Protein AF-A0A1T4VFN6-F1 (afdb_monomer)

Structure (mmCIF, N/CA/C/O backbone):
data_AF-A0A1T4VFN6-F1
#
_entry.id   AF-A0A1T4VFN6-F1
#
loop_
_atom_site.group_PDB
_atom_site.id
_atom_site.type_symbol
_atom_site.label_atom_id
_atom_site.label_alt_id
_atom_site.label_comp_id
_atom_site.label_asym_id
_atom_site.label_entity_id
_atom_site.label_seq_id
_atom_site.pdbx_PDB_ins_code
_atom_site.Cartn_x
_atom_site.Cartn_y
_atom_site.Cartn_z
_atom_site.occupancy
_atom_site.B_iso_or_equiv
_atom_site.auth_seq_id
_atom_site.auth_comp_id
_atom_site.auth_asym_id
_atom_site.auth_atom_id
_atom_site.pdbx_PDB_model_num
ATOM 1 N N . MET A 1 1 ? 31.512 4.653 -37.239 1.00 78.12 1 MET A N 1
ATOM 2 C CA . MET A 1 1 ? 30.914 4.608 -38.591 1.00 78.12 1 MET A CA 1
ATOM 3 C C . MET A 1 1 ? 31.337 3.313 -39.258 1.00 78.12 1 MET A C 1
ATOM 5 O O . MET A 1 1 ? 32.475 2.881 -39.061 1.00 78.12 1 MET A O 1
ATOM 9 N N . CYS A 1 2 ? 30.447 2.708 -40.031 1.00 89.44 2 CYS A N 1
ATOM 10 C CA . CYS A 1 2 ? 30.723 1.508 -40.816 1.00 89.44 2 CYS A CA 1
ATOM 11 C C . CYS A 1 2 ? 30.447 1.775 -42.300 1.00 89.44 2 CYS A C 1
ATOM 13 O O . CYS A 1 2 ? 29.908 2.819 -42.660 1.00 89.44 2 CYS A O 1
ATOM 15 N N . CYS A 1 3 ? 30.839 0.846 -43.166 1.00 91.12 3 CYS A N 1
ATOM 16 C CA . CYS A 1 3 ? 30.388 0.840 -44.550 1.00 91.12 3 CYS A CA 1
ATOM 17 C C . CYS A 1 3 ? 29.143 -0.056 -44.667 1.00 91.12 3 CYS A C 1
ATOM 19 O O . CYS A 1 3 ? 29.287 -1.272 -44.522 1.00 91.12 3 CYS A O 1
ATOM 21 N N . PRO A 1 4 ? 27.950 0.482 -44.985 1.00 90.75 4 PRO A N 1
ATOM 22 C CA . PRO A 1 4 ? 26.723 -0.315 -45.032 1.00 90.75 4 PRO A CA 1
ATOM 23 C C . PRO A 1 4 ? 26.664 -1.261 -46.240 1.00 90.75 4 PRO A C 1
ATOM 25 O O . PRO A 1 4 ? 25.902 -2.224 -46.226 1.00 90.75 4 PRO A O 1
ATOM 28 N N . HIS A 1 5 ? 27.479 -1.011 -47.272 1.00 90.56 5 HIS A N 1
ATOM 29 C CA . HIS A 1 5 ? 27.623 -1.895 -48.431 1.00 90.56 5 HIS A CA 1
ATOM 30 C C . HIS A 1 5 ? 28.461 -3.142 -48.111 1.00 90.56 5 HIS A C 1
ATOM 32 O O . HIS A 1 5 ? 28.135 -4.240 -48.547 1.00 90.56 5 HIS A O 1
ATOM 38 N N . HIS A 1 6 ? 29.548 -2.976 -47.351 1.00 91.19 6 HIS A N 1
ATOM 39 C CA . HIS A 1 6 ? 30.492 -4.059 -47.056 1.00 91.19 6 HIS A CA 1
ATOM 40 C C . HIS A 1 6 ? 30.283 -4.696 -45.674 1.00 91.19 6 HIS A C 1
ATOM 42 O O . HIS A 1 6 ? 30.856 -5.748 -45.410 1.00 91.19 6 HIS A O 1
ATOM 48 N N . GLY A 1 7 ? 29.500 -4.073 -44.787 1.00 92.44 7 GLY A N 1
ATOM 49 C CA . GLY A 1 7 ? 29.239 -4.568 -43.433 1.00 92.44 7 GLY A CA 1
ATOM 50 C C . GLY A 1 7 ? 30.469 -4.563 -42.522 1.00 92.44 7 GLY A C 1
ATOM 51 O O . GLY A 1 7 ? 30.569 -5.387 -41.615 1.00 92.44 7 GLY A O 1
ATOM 52 N N . VAL A 1 8 ? 31.421 -3.656 -42.766 1.00 92.56 8 VAL A N 1
ATOM 53 C CA . VAL A 1 8 ? 32.695 -3.575 -42.032 1.00 92.56 8 VAL A CA 1
ATOM 54 C C . VAL A 1 8 ? 32.889 -2.210 -41.388 1.00 92.56 8 VAL A C 1
ATOM 56 O O . VAL A 1 8 ? 32.435 -1.184 -41.908 1.00 92.56 8 VAL A O 1
ATOM 59 N N . TRP A 1 9 ? 33.605 -2.183 -40.269 1.00 89.62 9 TRP A N 1
ATOM 60 C CA . TRP A 1 9 ? 34.022 -0.946 -39.624 1.00 89.62 9 TRP A CA 1
ATOM 61 C C . TRP A 1 9 ? 34.977 -0.149 -40.511 1.00 89.62 9 TRP A C 1
ATOM 63 O O . TRP A 1 9 ? 35.904 -0.697 -41.108 1.00 89.62 9 TRP A O 1
ATOM 73 N N . LEU A 1 10 ? 34.789 1.173 -40.554 1.00 86.31 10 LEU A N 1
ATOM 74 C CA . LEU A 1 10 ? 35.777 2.055 -41.168 1.00 86.31 10 LEU A CA 1
ATOM 75 C C . LEU A 1 10 ? 37.013 2.147 -40.263 1.00 86.31 10 LEU A C 1
ATOM 77 O O . LEU A 1 10 ? 36.902 2.180 -39.029 1.00 86.31 10 LEU A O 1
ATOM 81 N N . SER A 1 11 ? 38.192 2.181 -40.885 1.00 80.31 11 SER A N 1
ATOM 82 C CA . SER A 1 11 ? 39.447 2.403 -40.172 1.00 80.31 11 SER A CA 1
ATOM 83 C C . SER A 1 11 ? 39.852 3.869 -40.235 1.00 80.31 11 SER A C 1
ATOM 85 O O . SER A 1 11 ? 39.801 4.495 -41.291 1.00 80.31 11 SER A O 1
ATOM 87 N N . TYR A 1 12 ? 40.300 4.392 -39.098 1.00 78.38 12 TYR A N 1
ATOM 88 C CA . TYR A 1 12 ? 40.808 5.758 -38.951 1.00 78.38 12 TYR A CA 1
ATOM 89 C C . TYR A 1 12 ? 42.308 5.786 -38.654 1.00 78.38 12 TYR A C 1
ATOM 91 O O . TYR A 1 12 ? 42.899 6.852 -38.521 1.00 78.38 12 TYR A O 1
ATOM 99 N N . GLN A 1 13 ? 42.931 4.612 -38.554 1.00 82.25 13 GLN A N 1
ATOM 100 C CA . GLN A 1 13 ? 44.363 4.436 -38.352 1.00 82.25 13 GLN A CA 1
ATOM 101 C C . GLN A 1 13 ? 44.864 3.312 -39.257 1.00 82.25 13 GLN A C 1
ATOM 103 O O . GLN A 1 13 ? 44.150 2.356 -39.561 1.00 82.25 13 GLN A O 1
ATOM 108 N N . CYS A 1 14 ? 46.112 3.405 -39.691 1.00 84.12 14 CYS A N 1
ATOM 109 C CA . CYS A 1 14 ? 46.748 2.298 -40.388 1.00 84.12 14 CYS A CA 1
ATOM 110 C C . CYS A 1 14 ? 46.909 1.104 -39.435 1.00 84.12 14 CYS A C 1
ATOM 112 O O . CYS A 1 14 ? 47.501 1.249 -38.367 1.00 84.12 14 CYS A O 1
ATOM 114 N N . GLU A 1 15 ? 46.446 -0.088 -39.821 1.00 84.31 15 GLU A N 1
ATOM 115 C CA . GLU A 1 15 ? 46.557 -1.288 -38.976 1.00 84.31 15 GLU A CA 1
ATOM 116 C C . GLU A 1 15 ? 48.022 -1.626 -38.643 1.00 84.31 15 GLU A C 1
ATOM 118 O O . GLU A 1 15 ? 48.313 -2.094 -37.540 1.00 84.31 15 GLU A O 1
ATOM 123 N N . PHE A 1 16 ? 48.939 -1.307 -39.561 1.00 87.69 16 PHE A N 1
ATOM 124 C CA . PHE A 1 16 ? 50.356 -1.653 -39.481 1.00 87.69 16 PHE A CA 1
ATOM 125 C C . PHE A 1 16 ? 51.195 -0.653 -38.677 1.00 87.69 16 PHE A C 1
ATOM 127 O O . PHE A 1 16 ? 51.972 -1.063 -37.823 1.00 87.69 16 PHE A O 1
ATOM 134 N N . CYS A 1 17 ? 51.063 0.654 -38.938 1.00 86.50 17 CYS A N 1
ATOM 135 C CA . CYS A 1 17 ? 51.890 1.683 -38.285 1.00 86.50 17 CYS A CA 1
ATOM 136 C C . CYS A 1 17 ? 51.135 2.535 -37.256 1.00 86.50 17 CYS A C 1
ATOM 138 O O . CYS A 1 17 ? 51.735 3.417 -36.650 1.00 86.50 17 CYS A O 1
ATOM 140 N N . LYS A 1 18 ? 49.826 2.303 -37.085 1.00 85.06 18 LYS A N 1
ATOM 141 C CA . LYS A 1 18 ? 48.919 3.024 -36.171 1.00 85.06 18 LYS A CA 1
ATOM 142 C C . LYS A 1 18 ? 48.805 4.534 -36.409 1.00 85.06 18 LYS A C 1
ATOM 144 O O . LYS A 1 18 ? 48.133 5.227 -35.653 1.00 85.06 18 LYS A O 1
ATOM 149 N N . SER A 1 19 ? 49.407 5.053 -37.479 1.00 82.00 19 SER A N 1
ATOM 150 C CA . SER A 1 19 ? 49.279 6.461 -37.851 1.00 82.00 19 SER A CA 1
ATOM 151 C C . SER A 1 19 ? 47.834 6.781 -38.259 1.00 82.00 19 SER A C 1
ATOM 153 O O . SER A 1 19 ? 47.235 5.971 -38.978 1.00 82.00 19 SER A O 1
ATOM 155 N N . PRO A 1 20 ? 47.282 7.939 -37.848 1.00 79.81 20 PRO A N 1
ATOM 156 C CA . PRO A 1 20 ? 45.961 8.389 -38.274 1.00 79.81 20 PRO A CA 1
ATOM 157 C C . PRO A 1 20 ? 45.837 8.466 -39.798 1.00 79.81 20 PRO A C 1
ATOM 159 O O . PRO A 1 20 ? 46.772 8.863 -40.497 1.00 79.81 20 PRO A O 1
ATOM 162 N N . LEU A 1 21 ? 44.672 8.082 -40.312 1.00 78.31 21 LEU A N 1
ATOM 163 C CA . LEU A 1 21 ? 44.330 8.190 -41.724 1.00 78.31 21 LEU A CA 1
ATOM 164 C C . LEU A 1 21 ? 43.634 9.526 -41.965 1.00 78.31 21 LEU A C 1
ATOM 166 O O . LEU A 1 21 ? 42.479 9.721 -41.594 1.00 78.31 21 LEU A O 1
ATOM 170 N N . GLU A 1 22 ? 44.341 10.453 -42.604 1.00 69.88 22 GLU A N 1
ATOM 171 C CA . GLU A 1 22 ? 43.761 11.717 -43.046 1.00 69.88 22 GLU A CA 1
ATOM 172 C C . GLU A 1 22 ? 43.280 11.611 -44.493 1.00 69.88 22 GLU A C 1
ATOM 174 O O . GLU A 1 22 ? 44.060 11.333 -45.403 1.00 69.88 22 GLU A O 1
ATOM 179 N N . VAL A 1 23 ? 42.008 11.949 -44.723 1.00 62.00 23 VAL A N 1
ATOM 180 C CA . VAL A 1 23 ? 41.392 12.011 -46.065 1.00 62.00 23 VAL A CA 1
ATOM 181 C C . VAL A 1 23 ? 42.078 13.051 -46.974 1.00 62.00 23 VAL A C 1
ATOM 183 O O . VAL A 1 23 ? 41.892 13.052 -48.187 1.00 62.00 23 VAL A O 1
ATOM 186 N N . LYS A 1 24 ? 42.909 13.936 -46.409 1.00 62.03 24 LYS A N 1
ATOM 187 C CA . LYS A 1 24 ? 43.635 14.979 -47.146 1.00 62.03 24 LYS A CA 1
ATOM 188 C C . LYS A 1 24 ? 44.827 14.452 -47.957 1.00 62.03 24 LYS A C 1
ATOM 190 O O . LYS A 1 24 ? 45.267 15.146 -48.871 1.00 62.03 24 LYS A O 1
ATOM 195 N N . ASN A 1 25 ? 45.341 13.254 -47.666 1.00 55.25 25 ASN A N 1
ATOM 196 C CA . ASN A 1 25 ? 46.508 12.706 -48.361 1.00 55.25 25 ASN A CA 1
ATOM 197 C C . ASN A 1 25 ? 46.101 11.924 -49.624 1.00 55.25 25 ASN A C 1
ATOM 199 O O . ASN A 1 25 ? 45.292 11.008 -49.574 1.00 55.25 25 ASN A O 1
ATOM 203 N N . HIS A 1 26 ? 46.695 12.275 -50.769 1.00 55.25 26 HIS A N 1
ATOM 204 C CA . HIS A 1 26 ? 46.307 11.853 -52.128 1.00 55.25 26 HIS A CA 1
ATOM 205 C C . HIS A 1 26 ? 46.456 10.354 -52.485 1.00 55.25 26 HIS A C 1
ATOM 207 O O . HIS A 1 26 ? 46.308 10.006 -53.656 1.00 55.25 26 HIS A O 1
ATOM 213 N N . LYS A 1 27 ? 46.751 9.456 -51.536 1.00 70.50 27 LYS A N 1
ATOM 214 C CA . LYS A 1 27 ? 46.847 8.006 -51.791 1.00 70.50 27 LYS A CA 1
ATOM 215 C C . LYS A 1 27 ? 45.682 7.276 -51.128 1.00 70.50 27 LYS A C 1
ATOM 217 O O . LYS A 1 27 ? 45.583 7.248 -49.907 1.00 70.50 27 LYS A O 1
ATOM 222 N N . ILE A 1 28 ? 44.804 6.708 -51.954 1.00 76.75 28 ILE A N 1
ATOM 223 C CA . ILE A 1 28 ? 43.570 6.019 -51.531 1.00 76.75 28 ILE A CA 1
ATOM 224 C C . ILE A 1 28 ? 43.838 4.532 -51.230 1.00 76.75 28 ILE A C 1
ATOM 226 O O . ILE A 1 28 ? 43.060 3.882 -50.542 1.00 76.75 28 ILE A O 1
ATOM 230 N N . ASP A 1 29 ? 44.950 3.990 -51.723 1.00 85.19 29 ASP A N 1
ATOM 231 C CA . ASP A 1 29 ? 45.274 2.563 -51.734 1.00 85.19 29 ASP A CA 1
ATOM 232 C C . ASP A 1 29 ? 46.362 2.155 -50.729 1.00 85.19 29 ASP A C 1
ATOM 234 O O . ASP A 1 29 ? 46.470 0.973 -50.395 1.00 85.19 29 ASP A O 1
ATOM 238 N N . ALA A 1 30 ? 47.150 3.102 -50.212 1.00 85.56 30 ALA A N 1
ATOM 239 C CA . ALA A 1 30 ? 48.264 2.810 -49.315 1.00 85.56 30 ALA A CA 1
ATOM 240 C C . ALA A 1 30 ? 48.517 3.894 -48.260 1.00 85.56 30 ALA A C 1
ATOM 242 O O . ALA A 1 30 ? 48.323 5.090 -48.481 1.00 85.56 30 ALA A O 1
ATOM 243 N N . CYS A 1 31 ? 49.042 3.458 -47.117 1.00 85.81 31 CYS A N 1
ATOM 244 C CA . CYS A 1 31 ? 49.495 4.326 -46.039 1.00 85.81 31 CYS A CA 1
ATOM 245 C C . CYS A 1 31 ? 50.859 4.967 -46.355 1.00 85.81 31 CYS A C 1
ATOM 247 O O . CYS A 1 31 ? 51.654 4.446 -47.140 1.00 85.81 31 CYS A O 1
ATOM 249 N N . SER A 1 32 ? 51.188 6.060 -45.661 1.00 84.81 32 SER A N 1
ATOM 250 C CA . SER A 1 32 ? 52.522 6.676 -45.670 1.00 84.81 32 SER A CA 1
ATOM 251 C C . SER A 1 32 ? 53.640 5.726 -45.220 1.00 84.81 32 SER A C 1
ATOM 253 O O . SER A 1 32 ? 54.785 5.919 -45.619 1.00 84.81 32 SER A O 1
ATOM 255 N N . CYS A 1 33 ? 53.328 4.667 -44.462 1.00 87.19 33 CYS A N 1
ATOM 256 C CA . CYS A 1 33 ? 54.285 3.612 -44.110 1.00 87.19 33 CYS A CA 1
ATOM 257 C C . CYS A 1 33 ? 54.575 2.613 -45.249 1.00 87.19 33 CYS A C 1
ATOM 259 O O . CYS A 1 33 ? 55.354 1.683 -45.057 1.00 87.19 33 CYS A O 1
ATOM 261 N N . GLY A 1 34 ? 53.950 2.777 -46.423 1.00 86.69 34 GLY A N 1
ATOM 262 C CA . GLY A 1 34 ? 54.173 1.945 -47.610 1.00 86.69 34 GLY A CA 1
ATOM 263 C C . GLY A 1 34 ? 53.332 0.668 -47.677 1.00 86.69 34 GLY A C 1
ATOM 264 O O . GLY A 1 34 ? 53.435 -0.067 -48.654 1.00 86.69 34 GLY A O 1
ATOM 265 N N . LYS A 1 35 ? 52.490 0.400 -46.672 1.00 89.00 35 LYS A N 1
ATOM 266 C CA . LYS A 1 35 ? 51.555 -0.734 -46.670 1.00 89.00 35 LYS A CA 1
ATOM 267 C C . LYS A 1 35 ? 50.242 -0.405 -47.373 1.00 89.00 35 LYS A C 1
ATOM 269 O O . LYS A 1 35 ? 49.679 0.666 -47.141 1.00 89.00 35 LYS A O 1
ATOM 274 N N . ALA A 1 36 ? 49.756 -1.336 -48.194 1.00 88.62 36 ALA A N 1
ATOM 275 C CA . ALA A 1 36 ? 48.472 -1.217 -48.875 1.00 88.62 36 ALA A CA 1
ATOM 276 C C . ALA A 1 36 ? 47.306 -1.418 -47.895 1.00 88.62 36 ALA A C 1
ATOM 278 O O . ALA A 1 36 ? 47.354 -2.298 -47.035 1.00 88.62 36 ALA A O 1
ATOM 279 N N . PHE A 1 37 ? 46.233 -0.637 -48.035 1.00 85.75 37 PHE A N 1
ATOM 280 C CA . PHE A 1 37 ? 45.039 -0.797 -47.197 1.00 85.75 37 PHE A CA 1
ATOM 281 C C . PHE A 1 37 ? 44.274 -2.091 -47.495 1.00 85.75 37 PHE A C 1
ATOM 283 O O . PHE A 1 37 ? 43.594 -2.601 -46.612 1.00 85.75 37 PHE A O 1
ATOM 290 N N . SER A 1 38 ? 44.425 -2.666 -48.692 1.00 86.06 38 SER A N 1
ATOM 291 C CA . SER A 1 38 ? 43.861 -3.978 -49.040 1.00 86.06 38 SER A CA 1
ATOM 292 C C . SER A 1 38 ? 44.512 -5.152 -48.300 1.00 86.06 38 SER A C 1
ATOM 294 O O . SER A 1 38 ? 43.931 -6.232 -48.269 1.00 86.06 38 SER A O 1
ATOM 296 N N . GLU A 1 39 ? 45.698 -4.963 -47.706 1.00 87.38 39 GLU A N 1
ATOM 297 C CA . GLU A 1 39 ? 46.342 -5.977 -46.859 1.00 87.38 39 GLU A CA 1
ATOM 298 C C . GLU A 1 39 ? 45.771 -5.993 -45.430 1.00 87.38 39 GLU A C 1
ATOM 300 O O . GLU A 1 39 ? 46.028 -6.942 -44.688 1.00 87.38 39 GLU A O 1
ATOM 305 N N . ALA A 1 40 ? 45.033 -4.952 -45.024 1.00 86.00 40 ALA A N 1
ATOM 306 C CA . ALA A 1 40 ? 44.434 -4.864 -43.696 1.00 86.00 40 ALA A CA 1
ATOM 307 C C . ALA A 1 40 ? 43.258 -5.842 -43.564 1.00 86.00 40 ALA A C 1
ATOM 309 O O . ALA A 1 40 ? 42.471 -6.019 -44.501 1.00 86.00 40 ALA A O 1
ATOM 310 N N . LYS A 1 41 ? 43.112 -6.476 -42.396 1.00 86.50 41 LYS A N 1
ATOM 311 C CA . LYS A 1 41 ? 42.019 -7.427 -42.177 1.00 86.50 41 LYS A CA 1
ATOM 312 C C . LYS A 1 41 ? 40.731 -6.649 -41.878 1.00 86.50 41 LYS A C 1
ATOM 314 O O . LYS A 1 41 ? 40.685 -5.934 -40.878 1.00 86.50 41 LYS A O 1
ATOM 319 N N . PRO A 1 42 ? 39.665 -6.796 -42.686 1.00 87.06 42 PRO A N 1
ATOM 320 C CA . PRO A 1 42 ? 38.404 -6.135 -42.392 1.00 87.06 42 PRO A CA 1
ATOM 321 C C . PRO A 1 42 ? 37.785 -6.698 -41.110 1.00 87.06 42 PRO A C 1
ATOM 323 O O . PRO A 1 42 ? 37.775 -7.910 -40.878 1.00 87.06 42 PRO A O 1
ATOM 326 N N . GLU A 1 43 ? 37.231 -5.803 -40.301 1.00 89.88 43 GLU A N 1
ATOM 327 C CA . GLU A 1 43 ? 36.486 -6.138 -39.094 1.00 89.88 43 GLU A CA 1
ATOM 328 C C . GLU A 1 43 ? 34.995 -5.954 -39.373 1.00 89.88 43 GLU A C 1
ATOM 330 O O . GLU A 1 43 ? 34.550 -4.847 -39.688 1.00 89.88 43 GLU A O 1
ATOM 335 N N . ALA A 1 44 ? 34.232 -7.045 -39.306 1.00 92.00 44 ALA A N 1
ATOM 336 C CA . ALA A 1 44 ? 32.789 -7.008 -39.507 1.00 92.00 44 ALA A CA 1
ATOM 337 C C . ALA A 1 44 ? 32.101 -6.217 -38.383 1.00 92.00 44 ALA A C 1
ATOM 339 O O . ALA A 1 44 ? 32.530 -6.262 -37.230 1.00 92.00 44 ALA A O 1
ATOM 340 N N . CYS A 1 45 ? 31.022 -5.519 -38.722 1.00 91.81 45 CYS A N 1
ATOM 341 C CA . CYS A 1 45 ? 30.134 -4.872 -37.756 1.00 91.81 45 CYS A CA 1
ATOM 342 C C . CYS A 1 45 ? 28.792 -5.610 -37.675 1.00 91.81 45 CYS A C 1
ATOM 344 O O . CYS A 1 45 ? 28.442 -6.377 -38.575 1.00 91.81 45 CYS A O 1
ATOM 346 N N . SER A 1 46 ? 28.056 -5.404 -36.582 1.00 92.56 46 SER A N 1
ATOM 347 C CA . SER A 1 46 ? 26.731 -5.998 -36.402 1.00 92.56 46 SER A CA 1
ATOM 348 C C . SER A 1 46 ? 25.716 -5.421 -37.399 1.00 92.56 46 SER A C 1
ATOM 350 O O . SER A 1 46 ? 25.901 -4.333 -37.953 1.00 92.56 46 SER A O 1
ATOM 352 N N . GLN A 1 47 ? 24.608 -6.139 -37.607 1.00 92.88 47 GLN A N 1
ATOM 353 C CA . GLN A 1 47 ? 23.513 -5.647 -38.446 1.00 92.88 47 GLN A CA 1
ATOM 354 C C . GLN A 1 47 ? 22.903 -4.353 -37.881 1.00 92.88 47 GLN A C 1
ATOM 356 O O . GLN A 1 47 ? 22.552 -3.458 -38.648 1.00 92.88 47 GLN A O 1
ATOM 361 N N . ASP A 1 48 ? 22.861 -4.203 -36.557 1.00 93.00 48 ASP A N 1
ATOM 362 C CA . ASP A 1 48 ? 22.344 -3.005 -35.893 1.00 93.00 48 ASP A CA 1
ATOM 363 C C . ASP A 1 48 ? 23.201 -1.774 -36.200 1.00 93.00 48 ASP A C 1
ATOM 365 O O . ASP A 1 48 ? 22.672 -0.701 -36.495 1.00 93.00 48 ASP A O 1
ATOM 369 N N . VAL A 1 49 ? 24.529 -1.920 -36.231 1.00 93.81 49 VAL A N 1
ATOM 370 C CA . VAL A 1 49 ? 25.441 -0.834 -36.623 1.00 93.81 49 VAL A CA 1
ATOM 371 C C . VAL A 1 49 ? 25.244 -0.440 -38.083 1.00 93.81 49 VAL A C 1
ATOM 373 O O . VAL A 1 49 ? 25.263 0.750 -38.407 1.00 93.81 49 VAL A O 1
ATOM 376 N N . ILE A 1 50 ? 25.033 -1.417 -38.971 1.00 94.38 50 ILE A N 1
ATOM 377 C CA . ILE A 1 50 ? 24.699 -1.157 -40.379 1.00 94.38 50 ILE A CA 1
ATOM 378 C C . ILE A 1 50 ? 23.382 -0.375 -40.468 1.00 94.38 50 ILE A C 1
ATOM 380 O O . ILE A 1 50 ? 23.303 0.613 -41.198 1.00 94.38 50 ILE A O 1
ATOM 384 N N . ASN A 1 51 ? 22.375 -0.778 -39.694 1.00 94.75 51 ASN A N 1
ATOM 385 C CA . ASN A 1 51 ? 21.076 -0.114 -39.603 1.00 94.75 51 ASN A CA 1
ATOM 386 C C . ASN A 1 51 ? 21.201 1.321 -39.057 1.00 94.75 51 ASN A C 1
ATOM 388 O O . ASN A 1 51 ? 20.589 2.235 -39.606 1.00 94.75 51 ASN A O 1
ATOM 392 N N . LEU A 1 52 ? 22.057 1.563 -38.059 1.00 94.00 52 LEU A N 1
ATOM 393 C CA . LEU A 1 52 ? 22.353 2.908 -37.557 1.00 94.00 52 LEU A CA 1
ATOM 394 C C . LEU A 1 52 ? 23.001 3.786 -38.628 1.00 94.00 52 LEU A C 1
ATOM 396 O O . LEU A 1 52 ? 22.611 4.943 -38.793 1.00 94.00 52 LEU A O 1
ATOM 400 N N . GLN A 1 53 ? 23.978 3.255 -39.365 1.00 93.62 53 GLN A N 1
ATOM 401 C CA . GLN A 1 53 ? 24.647 3.989 -40.439 1.00 93.62 53 GLN A CA 1
ATOM 402 C C . GLN A 1 53 ? 23.659 4.365 -41.552 1.00 93.62 53 GLN A C 1
ATOM 404 O O . GLN A 1 53 ? 23.595 5.528 -41.949 1.00 93.62 53 GLN A O 1
ATOM 409 N N . ARG A 1 54 ? 22.832 3.407 -41.977 1.00 93.88 54 ARG A N 1
ATOM 410 C CA . ARG A 1 54 ? 21.737 3.603 -42.937 1.00 93.88 54 ARG A CA 1
ATOM 411 C C . ARG A 1 54 ? 20.727 4.645 -42.471 1.00 93.88 54 ARG A C 1
ATOM 413 O O . ARG A 1 54 ? 20.367 5.540 -43.232 1.00 93.88 54 ARG A O 1
ATOM 420 N N . PHE A 1 55 ? 20.346 4.603 -41.196 1.00 94.38 55 PHE A N 1
ATOM 421 C CA . PHE A 1 55 ? 19.486 5.614 -40.591 1.00 94.38 55 PHE A CA 1
ATOM 422 C C . PHE A 1 55 ? 20.120 7.009 -40.648 1.00 94.38 55 PHE A C 1
ATOM 424 O O . PHE A 1 55 ? 19.455 7.961 -41.037 1.00 94.38 55 PHE A O 1
ATOM 431 N N . VAL A 1 56 ? 21.406 7.167 -40.321 1.00 93.00 56 VAL A N 1
ATOM 432 C CA . VAL A 1 56 ? 22.086 8.473 -40.428 1.00 93.00 56 VAL A CA 1
ATOM 433 C C . VAL A 1 56 ? 22.090 8.974 -41.878 1.00 93.00 56 VAL A C 1
ATOM 435 O O . VAL A 1 56 ? 21.770 10.142 -42.124 1.00 93.00 56 VAL A O 1
ATOM 438 N N . GLU A 1 57 ? 22.374 8.090 -42.833 1.00 92.56 57 GLU A N 1
ATOM 439 C CA . GLU A 1 57 ? 22.380 8.382 -44.274 1.00 92.56 57 GLU A CA 1
ATOM 440 C C . GLU A 1 57 ? 20.980 8.678 -44.837 1.00 92.56 57 GLU A C 1
ATOM 442 O O . GLU A 1 57 ? 20.864 9.405 -45.821 1.00 92.56 57 GLU A O 1
ATOM 447 N N . GLY A 1 58 ? 19.918 8.217 -44.170 1.00 92.25 58 GLY A N 1
ATOM 448 C CA . GLY A 1 58 ? 18.542 8.315 -44.662 1.00 92.25 58 GLY A CA 1
ATOM 449 C C . GLY A 1 58 ? 18.223 7.280 -45.745 1.00 92.25 58 GLY A C 1
ATOM 450 O O . GLY A 1 58 ? 17.362 7.530 -46.581 1.00 92.25 58 GLY A O 1
ATOM 451 N N . ASP A 1 59 ? 18.936 6.148 -45.758 1.00 91.56 59 ASP A N 1
ATOM 452 C CA . ASP A 1 59 ? 18.693 5.028 -46.673 1.00 91.56 59 ASP A CA 1
ATOM 453 C C . ASP A 1 59 ? 18.029 3.860 -45.934 1.00 91.56 59 ASP A C 1
ATOM 455 O O . ASP A 1 59 ? 18.689 3.025 -45.316 1.00 91.56 59 ASP A O 1
ATOM 459 N N . TYR A 1 60 ? 16.705 3.782 -46.023 1.00 90.06 60 TYR A N 1
ATOM 460 C CA . TYR A 1 60 ? 15.911 2.750 -45.350 1.00 90.06 60 TYR A CA 1
ATOM 461 C C . TYR A 1 60 ? 15.692 1.490 -46.198 1.00 90.06 60 TYR A C 1
ATOM 463 O O . TYR A 1 60 ? 15.118 0.523 -45.707 1.00 90.06 60 TYR A O 1
ATOM 471 N N . SER A 1 61 ? 16.162 1.467 -47.452 1.00 84.44 61 SER A N 1
ATOM 472 C CA . SER A 1 61 ? 15.799 0.452 -48.457 1.00 84.44 61 SER A CA 1
ATOM 473 C C . SER A 1 61 ? 16.127 -0.992 -48.064 1.00 84.44 61 SER A C 1
ATOM 475 O O . SER A 1 61 ? 15.470 -1.924 -48.522 1.00 84.44 61 SER A O 1
ATOM 477 N N . ASN A 1 62 ? 17.141 -1.176 -47.219 1.00 85.62 62 ASN A N 1
ATOM 478 C CA . ASN A 1 62 ? 17.649 -2.482 -46.800 1.00 85.62 62 ASN A CA 1
ATOM 479 C C . ASN A 1 62 ? 17.628 -2.673 -45.277 1.00 85.62 62 ASN A C 1
ATOM 481 O O . ASN A 1 62 ? 18.266 -3.600 -44.772 1.00 85.62 62 ASN A O 1
ATOM 485 N N . MET A 1 63 ? 16.978 -1.776 -44.534 1.00 89.75 63 MET A N 1
ATOM 486 C CA . MET A 1 63 ? 16.780 -1.963 -43.098 1.00 89.75 63 MET A CA 1
ATOM 487 C C . MET A 1 63 ? 15.672 -2.990 -42.872 1.00 89.75 63 MET A C 1
ATOM 489 O O . MET A 1 63 ? 14.677 -3.004 -43.591 1.00 89.75 63 MET A O 1
ATOM 493 N N . ASP A 1 64 ? 15.856 -3.867 -41.889 1.00 84.75 64 ASP A N 1
ATOM 494 C CA . ASP A 1 64 ? 14.817 -4.820 -41.516 1.00 84.75 64 ASP A CA 1
ATOM 495 C C . ASP A 1 64 ? 13.631 -4.128 -40.814 1.00 84.75 64 ASP A C 1
ATOM 497 O O . ASP A 1 64 ? 13.755 -3.046 -40.229 1.00 84.75 64 ASP A O 1
ATOM 501 N N . ASP A 1 65 ? 12.461 -4.773 -40.873 1.00 85.69 65 ASP A N 1
ATOM 502 C CA . ASP A 1 65 ? 11.219 -4.247 -40.294 1.00 85.69 65 ASP A CA 1
ATOM 503 C C . ASP A 1 65 ? 11.329 -4.001 -38.780 1.00 85.69 65 ASP A C 1
ATOM 505 O O . ASP A 1 65 ? 10.654 -3.116 -38.250 1.00 85.69 65 ASP A O 1
ATOM 509 N N . GLU A 1 66 ? 12.158 -4.773 -38.067 1.00 85.62 66 GLU A N 1
ATOM 510 C CA . GLU A 1 66 ? 12.325 -4.630 -36.619 1.00 85.62 66 GLU A CA 1
ATOM 511 C C . GLU A 1 66 ? 13.125 -3.362 -36.277 1.00 85.62 66 GLU A C 1
ATOM 513 O O . GLU A 1 66 ? 12.747 -2.633 -35.355 1.00 85.62 66 GLU A O 1
ATOM 518 N N . ALA A 1 67 ? 14.144 -3.030 -37.071 1.00 85.75 67 ALA A N 1
ATOM 519 C CA . ALA A 1 67 ? 14.934 -1.808 -36.952 1.00 85.75 67 ALA A CA 1
ATOM 520 C C . ALA A 1 67 ? 14.116 -0.539 -37.211 1.00 85.75 67 ALA A C 1
ATOM 522 O O . ALA A 1 67 ? 14.307 0.481 -36.546 1.00 85.75 67 ALA A O 1
ATOM 523 N N . LEU A 1 68 ? 13.161 -0.595 -38.138 1.00 88.88 68 LEU A N 1
ATOM 524 C CA . LEU A 1 68 ? 12.256 0.525 -38.417 1.00 88.88 68 LEU A CA 1
ATOM 525 C C . LEU A 1 68 ? 11.034 0.551 -37.493 1.00 88.88 68 LEU A C 1
ATOM 527 O O . LEU A 1 68 ? 10.303 1.543 -37.449 1.00 88.88 68 LEU A O 1
ATOM 531 N N . ARG A 1 69 ? 10.806 -0.510 -36.712 1.00 90.38 69 ARG A N 1
ATOM 532 C CA . ARG A 1 69 ? 9.560 -0.728 -35.969 1.00 90.38 69 ARG A CA 1
ATOM 533 C C . ARG A 1 69 ? 9.194 0.409 -35.030 1.00 90.38 69 ARG A C 1
ATOM 535 O O . ARG A 1 69 ? 8.001 0.660 -34.853 1.00 90.38 69 ARG A O 1
ATOM 542 N N . LEU A 1 70 ? 10.183 1.064 -34.421 1.00 91.31 70 LEU A N 1
ATOM 543 C CA . LEU A 1 70 ? 9.992 2.137 -33.436 1.00 91.31 70 LEU A CA 1
ATOM 544 C C . LEU A 1 70 ? 9.929 3.543 -34.039 1.00 91.31 70 LEU A C 1
ATOM 546 O O . LEU A 1 70 ? 9.645 4.493 -33.313 1.00 91.31 70 LEU A O 1
ATOM 550 N N . LEU A 1 71 ? 10.145 3.680 -35.343 1.00 91.25 71 LEU A N 1
ATOM 551 C CA . LEU A 1 71 ? 10.013 4.948 -36.048 1.00 91.25 71 LE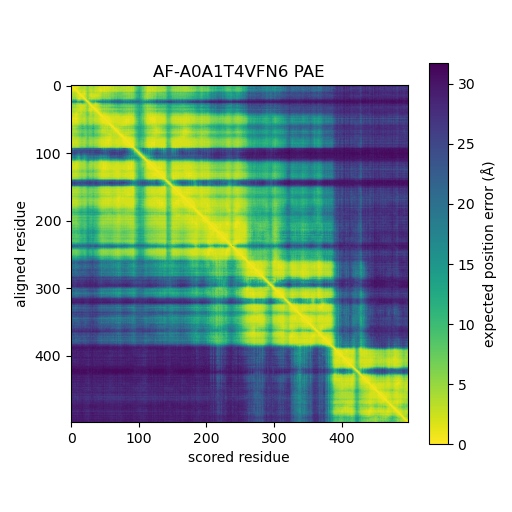U A CA 1
ATOM 552 C C . LEU A 1 71 ? 8.640 5.009 -36.736 1.00 91.25 71 LEU A C 1
ATOM 554 O O . LEU A 1 71 ? 8.091 3.998 -37.191 1.00 91.25 71 LEU A O 1
ATOM 558 N N . GLU A 1 72 ? 8.040 6.194 -36.751 1.00 89.62 72 GLU A N 1
ATOM 559 C CA . GLU A 1 72 ? 6.893 6.517 -37.604 1.00 89.62 72 GLU A CA 1
ATOM 560 C C . GLU A 1 72 ? 7.389 7.451 -38.714 1.00 89.62 72 GLU A C 1
ATOM 562 O O . GLU A 1 72 ? 8.092 8.411 -38.424 1.00 89.62 72 GLU A O 1
ATOM 567 N N . ASN A 1 73 ? 7.077 7.140 -39.975 1.00 88.00 73 ASN A N 1
ATOM 568 C CA . ASN A 1 73 ? 7.490 7.916 -41.154 1.00 88.00 73 ASN A CA 1
ATOM 569 C C . ASN A 1 73 ? 8.980 8.338 -41.151 1.00 88.00 73 ASN A C 1
ATOM 571 O O . ASN A 1 73 ? 9.282 9.531 -41.199 1.00 88.00 73 ASN A O 1
ATOM 575 N N . PRO A 1 74 ? 9.936 7.390 -41.093 1.00 87.38 74 PRO A N 1
ATOM 576 C CA . PRO A 1 74 ? 11.358 7.723 -40.990 1.00 87.38 74 PRO A CA 1
ATOM 577 C C . PRO A 1 74 ? 11.874 8.579 -42.160 1.00 87.38 74 PRO A C 1
ATOM 579 O O . PRO A 1 74 ? 12.798 9.360 -41.958 1.00 87.38 74 PRO A O 1
ATOM 582 N N . ASP A 1 75 ? 11.247 8.504 -43.339 1.00 86.56 75 ASP A N 1
ATOM 583 C CA . ASP A 1 75 ? 11.573 9.326 -44.514 1.00 86.56 75 ASP A CA 1
ATOM 584 C C . ASP A 1 75 ? 11.375 10.839 -44.301 1.00 86.56 75 ASP A C 1
ATOM 586 O O . ASP A 1 75 ? 11.971 11.646 -45.013 1.00 86.56 75 ASP A O 1
ATOM 590 N N . GLU A 1 76 ? 10.556 11.242 -43.323 1.00 88.44 76 GLU A N 1
ATOM 591 C CA . GLU A 1 76 ? 10.289 12.653 -43.005 1.00 88.44 76 GLU A CA 1
ATOM 592 C C . GLU A 1 76 ? 11.370 13.273 -42.102 1.00 88.44 76 GLU A C 1
ATOM 594 O O . GLU A 1 76 ? 11.426 14.493 -41.939 1.00 88.44 76 GLU A O 1
ATOM 599 N N . LEU A 1 77 ? 12.251 12.451 -41.522 1.00 91.38 77 LEU A N 1
ATOM 600 C CA . LEU A 1 77 ? 13.325 12.913 -40.652 1.00 91.38 77 LEU A CA 1
ATOM 601 C C . LEU A 1 77 ? 14.453 13.546 -41.459 1.00 91.38 77 LEU A C 1
ATOM 603 O O . LEU A 1 77 ? 15.028 12.900 -42.332 1.00 91.38 77 LEU A O 1
ATOM 607 N N . ASP A 1 78 ? 14.872 14.758 -41.099 1.00 92.25 78 ASP A N 1
ATOM 608 C CA . ASP A 1 78 ? 16.089 15.344 -41.654 1.00 92.25 78 ASP A CA 1
ATOM 609 C C . ASP A 1 78 ? 17.366 14.736 -41.033 1.00 92.25 78 ASP A C 1
ATOM 611 O O . ASP A 1 78 ? 17.350 14.050 -40.005 1.00 92.25 78 ASP A O 1
ATOM 615 N N . MET A 1 79 ? 18.517 14.986 -41.660 1.00 90.81 79 MET A N 1
ATOM 616 C CA . MET A 1 79 ? 19.804 14.474 -41.176 1.00 90.81 79 MET A CA 1
ATOM 617 C C . MET A 1 79 ? 20.138 14.959 -39.756 1.00 90.81 79 MET A C 1
ATOM 619 O O . MET A 1 79 ? 20.759 14.223 -38.985 1.00 90.81 79 MET A O 1
ATOM 623 N N . ALA A 1 80 ? 19.737 16.180 -39.393 1.00 89.75 80 ALA A N 1
ATOM 624 C CA . ALA A 1 80 ? 20.028 16.749 -38.084 1.00 89.75 80 ALA A CA 1
ATOM 625 C C . ALA A 1 80 ? 19.248 16.019 -36.981 1.00 89.75 80 ALA A C 1
ATOM 627 O O . ALA A 1 80 ? 19.853 15.638 -35.977 1.00 89.75 80 ALA A O 1
ATOM 628 N N . SER A 1 81 ? 17.962 15.734 -37.190 1.00 91.12 81 SER A N 1
ATOM 629 C CA . SER A 1 81 ? 17.109 14.958 -36.288 1.00 91.12 81 SER A CA 1
ATOM 630 C C . SER A 1 81 ? 17.623 13.531 -36.108 1.00 91.12 81 SER A C 1
ATOM 632 O O . SER A 1 81 ? 17.696 13.039 -34.978 1.00 91.12 81 SER A O 1
ATOM 634 N N . ARG A 1 82 ? 18.066 12.880 -37.193 1.00 93.19 82 ARG A N 1
ATOM 635 C CA . ARG A 1 82 ? 18.639 11.522 -37.136 1.00 93.19 82 ARG A CA 1
ATOM 636 C C . ARG A 1 82 ? 19.927 11.492 -36.317 1.00 93.19 82 ARG A C 1
ATOM 638 O O . ARG A 1 82 ? 20.069 10.689 -35.394 1.00 93.19 82 ARG A O 1
ATOM 645 N N . ILE A 1 83 ? 20.840 12.430 -36.569 1.00 90.25 83 ILE A N 1
ATOM 646 C CA . ILE A 1 83 ? 22.071 12.572 -35.779 1.00 90.25 83 ILE A CA 1
ATOM 647 C C . ILE A 1 83 ? 21.753 12.926 -34.322 1.00 90.25 83 ILE A C 1
ATOM 649 O O . ILE A 1 83 ? 22.405 12.423 -33.406 1.00 90.25 83 ILE A O 1
ATOM 653 N N . GLN A 1 84 ? 20.761 13.782 -34.080 1.00 90.25 84 GLN A N 1
ATOM 654 C CA . GLN A 1 84 ? 20.367 14.191 -32.737 1.00 90.25 84 GLN A CA 1
ATOM 655 C C . GLN A 1 84 ? 19.825 13.021 -31.914 1.00 90.25 84 GLN A C 1
ATOM 657 O O . GLN A 1 84 ? 20.158 12.941 -30.728 1.00 90.25 84 GLN A O 1
ATOM 662 N N . LEU A 1 85 ? 19.047 12.111 -32.513 1.00 92.50 85 LEU A N 1
ATOM 663 C CA . LEU A 1 85 ? 18.593 10.888 -31.848 1.00 92.50 85 LEU A CA 1
ATOM 664 C C . LEU A 1 85 ? 19.790 10.043 -31.405 1.00 92.50 85 LEU A C 1
ATOM 666 O O . LEU A 1 85 ? 19.941 9.781 -30.215 1.00 92.50 85 LEU A O 1
ATOM 670 N N . VAL A 1 86 ? 20.692 9.716 -32.337 1.00 91.62 86 VAL A N 1
ATOM 671 C CA . VAL A 1 86 ? 21.885 8.898 -32.056 1.00 91.62 86 VAL A CA 1
ATOM 672 C C . VAL A 1 86 ? 22.749 9.536 -30.967 1.00 91.62 86 VAL A C 1
ATOM 674 O O . VAL A 1 86 ? 23.097 8.886 -29.981 1.00 91.62 86 VAL A O 1
ATOM 677 N N . ARG A 1 87 ? 23.053 10.835 -31.089 1.00 87.62 87 ARG A N 1
ATOM 678 C CA . ARG A 1 87 ? 23.851 11.567 -30.092 1.00 87.62 87 ARG A CA 1
ATOM 679 C C . ARG A 1 87 ? 23.177 11.601 -28.726 1.00 87.62 87 ARG A C 1
ATOM 681 O O . ARG A 1 87 ? 23.865 11.513 -27.711 1.00 87.62 87 ARG A O 1
ATOM 688 N N . SER A 1 88 ? 21.854 11.757 -28.693 1.00 87.94 88 SER A N 1
ATOM 689 C CA . SER A 1 88 ? 21.103 11.767 -27.439 1.00 87.94 88 SER A CA 1
ATOM 690 C C . SER A 1 88 ? 21.153 10.399 -26.775 1.00 87.94 88 SER A C 1
ATOM 692 O O . SER A 1 88 ? 21.430 10.356 -25.583 1.00 87.94 88 SER A O 1
ATOM 694 N N . THR A 1 89 ? 20.977 9.307 -27.525 1.00 90.06 89 THR A N 1
ATOM 695 C CA . THR A 1 89 ? 21.092 7.935 -27.009 1.00 90.06 89 THR A CA 1
ATOM 696 C C . THR A 1 89 ? 22.484 7.670 -26.446 1.00 90.06 89 THR A C 1
ATOM 698 O O . THR A 1 89 ? 22.585 7.323 -25.275 1.00 90.06 89 THR A O 1
ATOM 701 N N . ILE A 1 90 ? 23.551 7.934 -27.215 1.00 86.81 90 ILE A N 1
ATOM 702 C CA . ILE A 1 90 ? 24.950 7.728 -26.786 1.00 86.81 90 ILE A CA 1
ATOM 703 C C . ILE A 1 90 ? 25.249 8.436 -25.466 1.00 86.81 90 ILE A C 1
ATOM 705 O O . ILE A 1 90 ? 25.866 7.862 -24.575 1.00 86.81 90 ILE A O 1
ATOM 709 N N . ARG A 1 91 ? 24.777 9.676 -25.303 1.00 83.75 91 ARG A N 1
ATOM 710 C CA . ARG A 1 91 ? 25.004 10.456 -24.078 1.00 83.75 91 ARG A CA 1
ATOM 711 C C . ARG A 1 91 ? 24.453 9.774 -22.814 1.00 83.75 91 ARG A C 1
ATOM 713 O O . ARG A 1 91 ? 24.894 10.108 -21.717 1.00 83.75 91 ARG A O 1
ATOM 720 N N . TRP A 1 92 ? 23.485 8.872 -22.957 1.00 83.69 92 TRP A N 1
ATOM 721 C CA . TRP A 1 92 ? 22.862 8.140 -21.856 1.00 83.69 92 TRP A CA 1
ATOM 722 C C . TRP A 1 92 ? 23.402 6.709 -21.673 1.00 83.69 92 TRP A C 1
ATOM 724 O O . TRP A 1 92 ? 22.964 6.020 -20.755 1.00 83.69 92 TRP A O 1
ATOM 734 N N . ILE A 1 93 ? 24.364 6.261 -22.491 1.00 81.62 93 ILE A N 1
ATOM 735 C CA . ILE A 1 93 ? 25.009 4.935 -22.399 1.00 81.62 93 ILE A CA 1
ATOM 736 C C . ILE A 1 93 ? 26.137 4.973 -21.351 1.00 81.62 93 ILE A C 1
ATOM 738 O O . ILE A 1 93 ? 27.299 4.734 -21.628 1.00 81.62 93 ILE A O 1
ATOM 742 N N . ASP A 1 94 ? 25.755 5.253 -20.108 1.00 67.88 94 ASP A N 1
ATOM 743 C CA . ASP A 1 94 ? 26.587 5.147 -18.904 1.00 67.88 94 ASP A CA 1
ATOM 744 C C . ASP A 1 94 ? 27.635 6.264 -18.661 1.00 67.88 94 ASP A C 1
ATOM 746 O O . ASP A 1 94 ? 28.594 6.479 -19.401 1.00 67.88 94 ASP A O 1
ATOM 750 N N . LYS A 1 95 ? 27.433 6.979 -17.545 1.00 52.97 95 LYS A N 1
ATOM 751 C CA . LYS A 1 95 ? 28.324 8.000 -16.965 1.00 52.97 95 LYS A CA 1
ATOM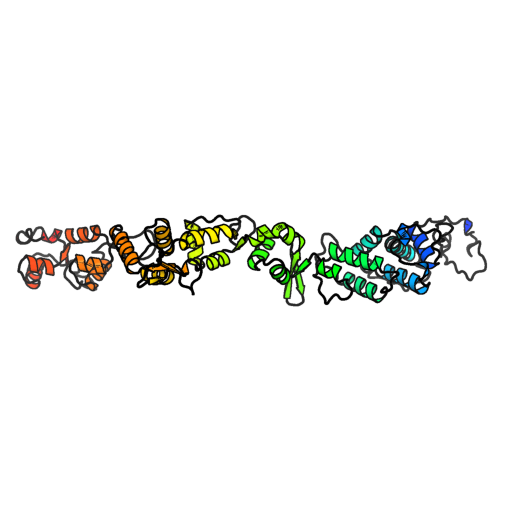 752 C C . LYS A 1 95 ? 29.167 7.442 -15.806 1.00 52.97 95 LYS A C 1
ATOM 754 O O . LYS A 1 95 ? 30.087 8.131 -15.375 1.00 52.97 95 LYS A O 1
ATOM 759 N N . GLU A 1 96 ? 28.865 6.250 -15.279 1.00 45.16 96 GLU A N 1
ATOM 760 C CA . GLU A 1 96 ? 29.433 5.772 -14.007 1.00 45.16 96 GLU A CA 1
ATOM 761 C C . GLU A 1 96 ? 30.670 4.880 -14.168 1.00 45.16 96 GLU A C 1
ATOM 763 O O . GLU A 1 96 ? 31.527 4.881 -13.287 1.00 45.16 96 GLU A O 1
ATOM 768 N N . GLN A 1 97 ? 30.867 4.191 -15.298 1.00 45.69 97 GLN A N 1
ATOM 769 C CA . GLN A 1 97 ? 32.121 3.443 -15.502 1.00 45.69 97 GLN A CA 1
ATOM 770 C C . GLN A 1 97 ? 33.342 4.326 -15.804 1.00 45.69 97 GLN A C 1
ATOM 772 O O . GLN A 1 97 ? 34.470 3.832 -15.796 1.00 45.69 97 GLN A O 1
ATOM 777 N N . ARG A 1 98 ? 33.155 5.621 -16.088 1.00 48.06 98 ARG A N 1
ATOM 778 C CA . ARG A 1 98 ? 34.234 6.504 -16.551 1.00 48.06 98 ARG A CA 1
ATOM 779 C C . ARG A 1 98 ? 34.045 7.935 -16.042 1.00 48.06 98 ARG A C 1
ATOM 781 O O . ARG A 1 98 ? 33.880 8.867 -16.821 1.00 48.06 98 ARG A O 1
ATOM 788 N N . GLU A 1 99 ? 34.181 8.142 -14.729 1.00 37.81 99 GLU A N 1
ATOM 789 C CA . GLU A 1 99 ? 34.439 9.481 -14.149 1.00 37.81 99 GLU A CA 1
ATOM 790 C C . GLU A 1 99 ? 35.681 10.173 -14.763 1.00 37.81 99 GLU A C 1
ATOM 792 O O . GLU A 1 99 ? 35.939 11.353 -14.527 1.00 37.81 99 GLU A O 1
ATOM 797 N N . GLN A 1 100 ? 36.439 9.469 -15.604 1.00 40.59 100 GLN A N 1
ATOM 798 C CA . GLN A 1 100 ? 37.478 10.015 -16.456 1.00 40.59 100 GLN A CA 1
ATOM 799 C C . GLN A 1 100 ? 37.019 9.946 -17.915 1.00 40.59 100 GLN A C 1
ATOM 801 O O . GLN A 1 100 ? 36.907 8.865 -18.479 1.00 40.59 100 GLN A O 1
ATOM 806 N N . MET A 1 101 ? 36.842 11.118 -18.529 1.00 38.75 101 MET A N 1
ATOM 807 C CA . MET A 1 101 ? 36.615 11.326 -19.964 1.00 38.75 101 MET A CA 1
ATOM 808 C C . MET A 1 101 ? 35.158 11.131 -20.432 1.00 38.75 101 MET A C 1
ATOM 810 O O . MET A 1 101 ? 34.768 10.084 -20.929 1.00 38.75 101 MET A O 1
ATOM 814 N N . VAL A 1 102 ? 34.399 12.232 -20.489 1.00 42.81 102 VAL A N 1
ATOM 815 C CA . VAL A 1 102 ? 33.907 12.613 -21.822 1.00 42.81 102 VAL A CA 1
ATOM 816 C C . VAL A 1 102 ? 35.142 13.212 -22.478 1.00 42.81 102 VAL A C 1
ATOM 818 O O . VAL A 1 102 ? 35.474 14.358 -22.156 1.00 42.81 102 VAL A O 1
ATOM 821 N N . PRO A 1 103 ? 35.917 12.461 -23.280 1.00 38.72 103 PRO A N 1
ATOM 822 C CA . PRO A 1 103 ? 37.005 13.103 -23.977 1.00 38.72 103 PRO A CA 1
ATOM 823 C C . PRO A 1 103 ? 36.333 14.152 -24.865 1.00 38.72 103 PRO A C 1
ATOM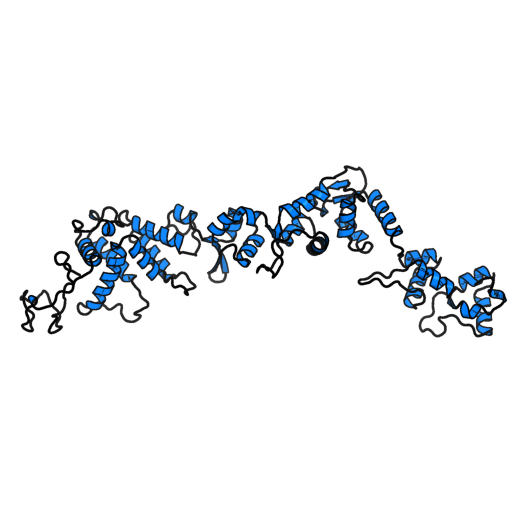 825 O O . PRO A 1 103 ? 35.245 13.927 -25.407 1.00 38.72 103 PRO A O 1
ATOM 828 N N . GLN A 1 104 ? 36.970 15.298 -25.071 1.00 43.38 104 GLN A N 1
ATOM 829 C CA . GLN A 1 104 ? 36.909 15.829 -26.424 1.00 43.38 104 GLN A CA 1
ATOM 830 C C . GLN A 1 104 ? 37.376 14.661 -27.297 1.00 43.38 104 GLN A C 1
ATOM 832 O O . GLN A 1 104 ? 38.564 14.363 -27.276 1.00 43.38 104 GLN A O 1
ATOM 837 N N . ILE A 1 105 ? 36.442 13.891 -27.875 1.00 45.78 105 ILE A N 1
ATOM 838 C CA . ILE A 1 105 ? 36.768 12.712 -28.677 1.00 45.78 105 ILE A CA 1
ATOM 839 C C . ILE A 1 105 ? 37.528 13.272 -29.866 1.00 45.78 105 ILE A C 1
ATOM 841 O O . ILE A 1 105 ? 36.933 13.792 -30.810 1.00 45.78 105 ILE A O 1
ATOM 845 N N . ASP A 1 106 ? 38.848 13.257 -29.754 1.00 45.44 106 ASP A N 1
ATOM 846 C CA . ASP A 1 106 ? 39.725 13.514 -30.867 1.00 45.44 106 ASP A CA 1
ATOM 847 C C . ASP A 1 106 ? 39.577 12.331 -31.831 1.00 45.44 106 ASP A C 1
ATOM 849 O O . ASP A 1 106 ? 39.214 11.215 -31.440 1.00 45.44 106 ASP A O 1
ATOM 853 N N . LEU A 1 107 ? 39.860 12.556 -33.110 1.00 45.47 107 LEU A N 1
ATOM 854 C CA . LEU A 1 107 ? 39.778 11.545 -34.172 1.00 45.47 107 LEU A CA 1
ATOM 855 C C . LEU A 1 107 ? 40.723 10.342 -33.935 1.00 45.47 107 LEU A C 1
ATOM 857 O O . LEU A 1 107 ? 40.847 9.469 -34.786 1.00 45.47 107 LEU A O 1
ATOM 861 N N . SER A 1 108 ? 41.435 10.287 -32.815 1.00 42.34 108 SER A N 1
ATOM 862 C CA . SER A 1 108 ? 42.378 9.244 -32.428 1.00 42.34 108 SER A CA 1
ATOM 863 C C . SER A 1 108 ? 41.791 8.192 -31.465 1.00 42.34 108 SER A C 1
ATOM 865 O O . SER A 1 108 ? 42.331 7.088 -31.424 1.00 42.34 108 SER A O 1
ATOM 867 N N . ASP A 1 109 ? 40.654 8.450 -30.799 1.00 56.56 109 ASP A N 1
ATOM 868 C CA . ASP A 1 109 ? 40.031 7.561 -29.786 1.00 56.56 109 ASP A CA 1
ATOM 869 C C . ASP A 1 109 ? 38.868 6.686 -30.329 1.00 56.56 109 ASP A C 1
ATOM 871 O O . ASP A 1 109 ? 37.956 6.271 -29.608 1.00 56.56 109 ASP A O 1
ATOM 875 N N . PHE A 1 110 ? 38.880 6.362 -31.629 1.00 61.16 110 PHE A N 1
ATOM 876 C CA . PHE A 1 110 ? 37.760 5.695 -32.319 1.00 61.16 110 PHE A CA 1
ATOM 877 C C . PHE A 1 110 ? 37.406 4.282 -31.841 1.00 61.16 110 PHE A C 1
ATOM 879 O O . PHE A 1 110 ? 36.284 3.846 -32.093 1.00 61.16 110 PHE A O 1
ATOM 886 N N . VAL A 1 111 ? 38.309 3.562 -31.168 1.00 60.00 111 VAL A N 1
ATOM 887 C CA . VAL A 1 111 ? 37.985 2.235 -30.608 1.00 60.00 111 VAL A CA 1
ATOM 888 C C . VAL A 1 111 ? 36.871 2.366 -29.569 1.00 60.00 111 VAL A C 1
ATOM 890 O O . VAL A 1 111 ? 35.891 1.633 -29.631 1.00 60.00 111 VAL A O 1
ATOM 893 N N . TYR A 1 112 ? 36.943 3.385 -28.710 1.00 64.12 112 TYR A N 1
ATOM 894 C CA . TYR A 1 112 ? 35.886 3.677 -27.744 1.00 64.12 112 TYR A CA 1
ATOM 895 C C . TYR A 1 112 ? 34.606 4.168 -28.420 1.00 64.12 112 TYR A C 1
ATOM 897 O O . TYR A 1 112 ? 33.510 3.848 -27.975 1.00 64.12 112 TYR A O 1
ATOM 905 N N . ALA A 1 113 ? 34.720 4.898 -29.534 1.00 74.12 113 ALA A N 1
ATOM 906 C CA . ALA A 1 113 ? 33.554 5.326 -30.301 1.00 74.12 113 ALA A CA 1
ATOM 907 C C . ALA A 1 113 ? 32.775 4.148 -30.915 1.00 74.12 113 ALA A C 1
ATOM 909 O O . ALA A 1 113 ? 31.571 4.282 -31.117 1.00 74.12 113 ALA A O 1
ATOM 910 N N . ARG A 1 114 ? 33.421 3.007 -31.209 1.00 83.69 114 ARG A N 1
ATOM 911 C CA . ARG A 1 114 ? 32.722 1.809 -31.707 1.00 83.69 114 ARG A CA 1
ATOM 912 C C . ARG A 1 114 ? 31.805 1.213 -30.647 1.00 83.69 114 ARG A C 1
ATOM 914 O O . ARG A 1 114 ? 30.651 0.982 -30.970 1.00 83.69 114 ARG A O 1
ATOM 921 N N . GLU A 1 115 ? 32.267 1.091 -29.401 1.00 83.19 115 GLU A N 1
ATOM 922 C CA . GLU A 1 115 ? 31.455 0.576 -28.282 1.00 83.19 115 GLU A CA 1
ATOM 923 C C . GLU A 1 115 ? 30.169 1.398 -28.094 1.00 83.19 115 GLU A C 1
ATOM 925 O O . GLU A 1 115 ? 29.074 0.845 -28.056 1.00 83.19 115 GLU A O 1
ATOM 930 N N . TYR A 1 116 ? 30.273 2.734 -28.088 1.00 83.31 116 TYR A N 1
ATOM 931 C CA . TYR A 1 116 ? 29.094 3.605 -27.987 1.00 83.31 116 TYR A CA 1
ATOM 932 C C . TYR A 1 116 ? 28.143 3.473 -29.179 1.00 83.31 116 TYR A C 1
ATOM 934 O O . TYR A 1 116 ? 26.931 3.611 -29.020 1.00 83.31 116 TYR A O 1
ATOM 942 N N . ILE A 1 117 ? 28.683 3.261 -30.382 1.00 88.44 117 ILE A N 1
ATOM 943 C CA . ILE A 1 117 ? 27.877 3.073 -31.590 1.00 88.44 117 ILE A CA 1
ATOM 944 C C . ILE A 1 117 ? 27.192 1.709 -31.564 1.00 88.44 117 ILE A C 1
ATOM 946 O O . ILE A 1 117 ? 26.017 1.652 -31.910 1.00 88.44 117 ILE A O 1
ATOM 950 N N . ASP A 1 118 ? 27.876 0.656 -31.119 1.00 89.88 118 ASP A N 1
ATOM 951 C CA . ASP A 1 118 ? 27.294 -0.671 -30.915 1.00 89.88 118 ASP A CA 1
ATOM 952 C C . ASP A 1 118 ? 26.130 -0.593 -29.921 1.00 89.88 118 ASP A C 1
ATOM 954 O O . ASP A 1 118 ? 24.998 -0.898 -30.296 1.00 89.88 118 ASP A O 1
ATOM 958 N N . ASP A 1 119 ? 26.352 -0.077 -28.708 1.00 89.00 119 ASP A N 1
ATOM 959 C CA . ASP A 1 119 ? 25.299 0.041 -27.690 1.00 89.00 119 ASP A CA 1
ATOM 960 C C . ASP A 1 119 ? 24.128 0.926 -28.162 1.00 89.00 119 ASP A C 1
ATOM 962 O O . ASP A 1 119 ? 22.959 0.615 -27.914 1.00 89.00 119 ASP A O 1
ATOM 966 N N . ALA A 1 120 ? 24.409 2.043 -28.848 1.00 92.12 120 ALA A N 1
ATOM 967 C CA . ALA A 1 120 ? 23.359 2.922 -29.364 1.00 92.12 120 ALA A CA 1
ATOM 968 C C . ALA A 1 120 ? 22.575 2.257 -30.496 1.00 92.12 120 ALA A C 1
ATOM 970 O O . ALA A 1 120 ? 21.364 2.456 -30.606 1.00 92.12 120 ALA A O 1
ATOM 971 N N . SER A 1 121 ? 23.259 1.477 -31.332 1.00 93.88 121 SER A N 1
ATOM 972 C CA . SER A 1 121 ? 22.630 0.738 -32.415 1.00 93.88 121 SER A CA 1
ATOM 973 C C . SER A 1 121 ? 21.719 -0.362 -31.882 1.00 93.88 121 SER A C 1
ATOM 975 O O . SER A 1 121 ? 20.567 -0.439 -32.302 1.00 93.88 121 SER A O 1
ATOM 977 N N . GLU A 1 122 ? 22.168 -1.110 -30.870 1.00 93.62 122 GLU A N 1
ATOM 978 C CA . GLU A 1 122 ? 21.360 -2.122 -30.192 1.00 93.62 122 GLU A CA 1
ATOM 979 C C . GLU A 1 122 ? 20.118 -1.477 -29.558 1.00 93.62 122 GLU A C 1
ATOM 981 O O . GLU A 1 122 ? 18.998 -1.962 -29.731 1.00 93.62 122 GLU A O 1
ATOM 986 N N . ALA A 1 123 ? 20.291 -0.343 -28.871 1.00 94.19 123 ALA A N 1
ATOM 987 C CA . ALA A 1 123 ? 19.205 0.370 -28.204 1.00 94.19 123 ALA A CA 1
ATOM 988 C C . ALA A 1 123 ? 18.118 0.876 -29.167 1.00 94.19 123 ALA A C 1
ATOM 990 O O . ALA A 1 123 ? 16.943 0.894 -28.798 1.00 94.19 123 ALA A O 1
ATOM 991 N N . LEU A 1 124 ? 18.500 1.317 -30.369 1.00 94.31 124 LEU A N 1
ATOM 992 C CA . LEU A 1 124 ? 17.590 1.953 -31.325 1.00 94.31 124 LEU A CA 1
ATOM 993 C C . LEU A 1 124 ? 17.014 0.977 -32.362 1.00 94.31 124 LEU A C 1
ATOM 995 O O . LEU A 1 124 ? 15.864 1.139 -32.762 1.00 94.31 124 LEU A O 1
ATOM 999 N N . PHE A 1 125 ? 17.778 -0.031 -32.792 1.00 93.81 125 PHE A N 1
ATOM 1000 C CA . PHE A 1 125 ? 17.455 -0.814 -33.992 1.00 93.81 125 PHE A CA 1
ATOM 1001 C C . PHE A 1 125 ? 17.178 -2.303 -33.744 1.00 93.81 125 PHE A C 1
ATOM 1003 O O . PHE A 1 125 ? 16.874 -3.016 -34.689 1.00 93.81 125 PHE A O 1
ATOM 1010 N N . THR A 1 126 ? 17.150 -2.770 -32.491 1.00 92.75 126 THR A N 1
ATOM 1011 C CA . THR A 1 126 ? 16.675 -4.137 -32.149 1.00 92.75 126 THR A CA 1
ATOM 1012 C C . THR A 1 126 ? 15.228 -4.148 -31.631 1.00 92.75 126 THR A C 1
ATOM 1014 O O . THR A 1 126 ? 14.788 -5.036 -30.888 1.00 92.75 126 THR A O 1
ATOM 1017 N N . GLY A 1 127 ? 14.474 -3.105 -31.987 1.00 91.56 127 GLY A N 1
ATOM 1018 C CA . GLY A 1 127 ? 13.072 -2.941 -31.640 1.00 91.56 127 GLY A CA 1
ATOM 1019 C C . GLY A 1 127 ? 12.819 -2.802 -30.137 1.00 91.56 127 GLY A C 1
ATOM 1020 O O . GLY A 1 127 ? 13.574 -2.178 -29.386 1.00 91.56 127 GLY A O 1
ATOM 1021 N N . LYS A 1 128 ? 11.698 -3.368 -29.668 1.00 92.81 128 LYS A N 1
ATOM 1022 C CA . LYS A 1 128 ? 11.249 -3.185 -28.274 1.00 92.81 128 LYS A CA 1
ATOM 1023 C C . LYS A 1 128 ? 12.249 -3.741 -27.257 1.00 92.81 128 LYS A C 1
ATOM 1025 O O . LYS A 1 128 ? 12.372 -3.176 -26.171 1.00 92.81 128 LYS A O 1
ATOM 1030 N N . ALA A 1 129 ? 12.907 -4.856 -27.575 1.00 91.69 129 ALA A N 1
ATOM 1031 C CA . ALA A 1 129 ? 13.774 -5.562 -26.638 1.00 91.69 129 ALA A CA 1
ATOM 1032 C C . ALA A 1 129 ? 15.032 -4.750 -26.298 1.00 91.69 129 ALA A C 1
ATOM 1034 O O . ALA A 1 129 ? 15.282 -4.516 -25.112 1.00 91.69 129 ALA A O 1
ATOM 1035 N N . GLY A 1 130 ? 15.768 -4.259 -27.302 1.00 92.94 130 GLY A N 1
ATOM 1036 C CA . GLY A 1 130 ? 16.957 -3.436 -27.060 1.00 92.94 130 GLY A CA 1
ATOM 1037 C C . GLY A 1 130 ? 16.626 -2.114 -26.406 1.00 92.94 130 GLY A C 1
ATOM 1038 O O . GLY A 1 130 ? 17.274 -1.746 -25.428 1.00 92.94 130 GLY A O 1
ATOM 1039 N N . PHE A 1 131 ? 15.551 -1.450 -26.836 1.00 95.00 131 PHE A N 1
ATOM 1040 C CA . PHE A 1 131 ? 15.161 -0.200 -26.195 1.00 95.00 131 PHE A CA 1
ATOM 1041 C C . PHE A 1 131 ? 14.777 -0.412 -24.720 1.00 95.00 131 PHE A C 1
ATOM 1043 O O . PHE A 1 131 ? 15.188 0.354 -23.853 1.00 95.00 131 PHE A O 1
ATOM 1050 N N . PHE A 1 132 ? 14.069 -1.497 -24.380 1.00 92.88 132 PHE A N 1
ATOM 1051 C CA . PHE A 1 132 ? 13.801 -1.850 -22.976 1.00 92.88 132 PHE A CA 1
ATOM 1052 C C . PHE A 1 132 ? 15.080 -2.180 -22.193 1.00 92.88 132 PHE A C 1
ATOM 1054 O O . PHE A 1 132 ? 15.177 -1.822 -21.017 1.00 92.88 132 PHE A O 1
ATOM 1061 N N . SER A 1 133 ? 16.047 -2.857 -22.820 1.00 91.12 133 SER A N 1
ATOM 1062 C CA . SER A 1 133 ? 17.362 -3.135 -22.228 1.00 91.12 133 SER A CA 1
ATOM 1063 C C . SER A 1 133 ? 18.099 -1.833 -21.905 1.00 91.12 133 SER A C 1
ATOM 1065 O O . SER A 1 133 ? 18.560 -1.643 -20.779 1.00 91.12 133 SER A O 1
ATOM 1067 N N . PHE A 1 134 ? 18.096 -0.882 -22.839 1.00 92.25 134 PHE A N 1
ATOM 1068 C CA . PHE A 1 134 ? 18.642 0.462 -22.666 1.00 92.25 134 PHE A CA 1
ATOM 1069 C C . PHE A 1 134 ? 17.960 1.235 -21.528 1.00 92.25 134 PHE A C 1
ATOM 1071 O O . PHE A 1 134 ? 18.642 1.726 -20.628 1.00 92.25 134 PHE A O 1
ATOM 1078 N N . LEU A 1 135 ? 16.621 1.262 -21.481 1.00 92.19 135 LEU A N 1
ATOM 1079 C CA . LEU A 1 135 ? 15.886 1.881 -20.369 1.00 92.19 135 LEU A CA 1
ATOM 1080 C C . LEU A 1 135 ? 16.242 1.238 -19.024 1.00 92.19 135 LEU A C 1
ATOM 1082 O O . LEU A 1 135 ? 16.387 1.940 -18.026 1.00 92.19 135 LEU A O 1
ATOM 1086 N N . LYS A 1 136 ? 16.426 -0.088 -18.989 1.00 88.56 136 LYS A N 1
ATOM 1087 C CA . LYS A 1 136 ? 16.852 -0.812 -17.786 1.00 88.56 136 LYS A CA 1
ATOM 1088 C C . LYS A 1 136 ? 18.269 -0.441 -17.349 1.00 88.56 136 LYS A C 1
ATOM 1090 O O . LYS A 1 136 ? 18.464 -0.273 -16.144 1.00 88.56 136 LYS A O 1
ATOM 1095 N N . LYS A 1 137 ? 19.212 -0.291 -18.290 1.00 86.00 137 LYS A N 1
ATOM 1096 C CA . LYS A 1 137 ? 20.578 0.192 -18.021 1.00 86.00 137 LYS A CA 1
ATOM 1097 C C . LYS A 1 137 ? 20.522 1.591 -17.379 1.00 86.00 137 LYS A C 1
ATOM 1099 O O . LYS A 1 137 ? 21.015 1.754 -16.270 1.00 86.00 137 LYS A O 1
ATOM 1104 N N . ILE A 1 138 ? 19.808 2.550 -17.984 1.00 85.75 138 ILE A N 1
ATOM 1105 C CA . ILE A 1 138 ? 19.678 3.935 -17.466 1.00 85.75 138 ILE A CA 1
ATOM 1106 C C . ILE A 1 138 ? 18.971 3.992 -16.111 1.00 85.75 138 ILE A C 1
ATOM 1108 O O . ILE A 1 138 ? 19.336 4.774 -15.235 1.00 85.75 138 ILE A O 1
ATOM 1112 N N . HIS A 1 139 ? 17.917 3.195 -15.935 1.00 84.12 139 HIS A N 1
ATOM 1113 C CA . HIS A 1 139 ? 17.157 3.176 -14.690 1.00 84.12 139 HIS A CA 1
ATOM 1114 C C . HIS A 1 139 ? 17.980 2.621 -13.517 1.00 84.12 139 HIS A C 1
ATOM 1116 O O . HIS A 1 139 ? 17.639 2.885 -12.365 1.00 84.12 139 HIS A O 1
ATOM 1122 N N . GLY A 1 140 ? 19.071 1.894 -13.787 1.00 75.94 140 GLY A N 1
ATOM 1123 C CA . GLY A 1 140 ? 19.940 1.347 -12.747 1.00 75.94 140 GLY A CA 1
ATOM 1124 C C . GLY A 1 140 ? 19.266 0.241 -11.935 1.00 75.94 140 GLY A C 1
ATOM 1125 O O . GLY A 1 140 ? 19.634 0.004 -10.785 1.00 75.94 140 GLY A O 1
ATOM 1126 N N . VAL A 1 141 ? 18.261 -0.439 -12.511 1.00 61.56 141 VAL A N 1
ATOM 1127 C CA . VAL A 1 141 ? 17.543 -1.543 -11.854 1.00 61.56 141 VAL A CA 1
ATOM 1128 C C . VAL A 1 141 ? 18.481 -2.743 -11.732 1.00 61.56 141 VAL A C 1
ATOM 1130 O O . VAL A 1 141 ? 18.494 -3.648 -12.571 1.00 61.56 141 VAL A O 1
ATOM 1133 N N . THR A 1 142 ? 19.273 -2.744 -10.665 1.00 54.28 142 THR A N 1
ATOM 1134 C CA . THR A 1 142 ? 19.994 -3.910 -10.159 1.00 54.28 142 THR A CA 1
ATOM 1135 C C . THR A 1 142 ? 19.181 -4.544 -9.026 1.00 54.28 142 THR A C 1
ATOM 1137 O O . THR A 1 142 ? 18.410 -3.847 -8.365 1.00 54.28 142 THR A O 1
ATOM 1140 N N . PRO A 1 143 ? 19.334 -5.853 -8.755 1.00 45.88 143 PRO A N 1
ATOM 1141 C CA . PRO A 1 143 ? 18.614 -6.530 -7.671 1.00 45.88 143 PRO A CA 1
ATOM 1142 C C . PRO A 1 143 ? 18.784 -5.899 -6.274 1.00 45.88 143 PRO A C 1
ATOM 1144 O O . PRO A 1 143 ? 18.004 -6.219 -5.384 1.00 45.88 143 PRO A O 1
ATOM 1147 N N . ASN A 1 144 ? 19.771 -5.010 -6.084 1.00 39.03 144 ASN A N 1
ATOM 1148 C CA . ASN A 1 144 ? 20.173 -4.455 -4.789 1.00 39.03 144 ASN A CA 1
ATOM 1149 C C . ASN A 1 144 ? 20.133 -2.912 -4.703 1.00 39.03 144 ASN A C 1
ATOM 1151 O O . ASN A 1 144 ? 20.579 -2.375 -3.692 1.00 39.03 144 ASN A O 1
ATOM 1155 N N . ALA A 1 145 ? 19.634 -2.184 -5.711 1.00 48.22 145 ALA A N 1
ATOM 1156 C CA . ALA A 1 145 ? 19.549 -0.719 -5.656 1.00 48.22 145 ALA A CA 1
ATOM 1157 C C . ALA A 1 145 ? 18.174 -0.259 -5.117 1.00 48.22 145 ALA A C 1
ATOM 1159 O O . ALA A 1 145 ? 17.158 -0.472 -5.780 1.00 48.22 145 ALA A O 1
ATOM 1160 N N . PRO A 1 146 ? 18.107 0.377 -3.931 1.00 43.94 146 PRO A N 1
ATOM 1161 C CA . PRO A 1 146 ? 16.846 0.69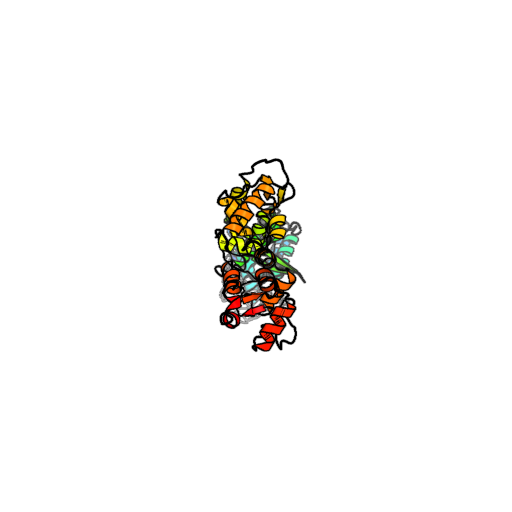7 -3.256 1.00 43.94 146 PRO A CA 1
ATOM 1162 C C . PRO A 1 146 ? 16.178 2.000 -3.729 1.00 43.94 146 PRO A C 1
ATOM 1164 O O . PRO A 1 146 ? 15.133 2.369 -3.199 1.00 43.94 146 PRO A O 1
ATOM 1167 N N . GLN A 1 147 ? 16.749 2.730 -4.693 1.00 52.97 147 GLN A N 1
ATOM 1168 C CA . GLN A 1 147 ? 16.194 4.006 -5.147 1.00 52.97 147 GLN A CA 1
ATOM 1169 C C . GLN A 1 147 ? 16.099 4.081 -6.668 1.00 52.97 147 GLN A C 1
ATOM 1171 O O . GLN A 1 147 ? 17.070 3.889 -7.392 1.00 52.97 147 GLN A O 1
ATOM 1176 N N . VAL A 1 148 ? 14.897 4.419 -7.132 1.00 55.47 148 VAL A N 1
ATOM 1177 C CA . VAL A 1 148 ? 14.624 4.869 -8.496 1.00 55.47 148 VAL A CA 1
ATOM 1178 C C . VAL A 1 148 ? 15.496 6.094 -8.786 1.00 55.47 148 VAL A C 1
ATOM 1180 O O . VAL A 1 148 ? 15.255 7.166 -8.218 1.00 55.47 148 VAL A O 1
ATOM 1183 N N . SER A 1 149 ? 16.493 5.923 -9.654 1.00 62.91 149 SER A N 1
ATOM 1184 C CA . SER A 1 149 ? 17.492 6.946 -9.960 1.00 62.91 149 SER A CA 1
ATOM 1185 C C . SER A 1 149 ? 16.857 8.203 -10.566 1.00 62.91 149 SER A C 1
ATOM 1187 O O . SER A 1 149 ? 16.094 8.134 -11.536 1.00 62.91 149 SER A O 1
ATOM 1189 N N . ASP A 1 150 ? 17.197 9.379 -10.030 1.00 71.88 150 ASP A N 1
ATOM 1190 C CA . ASP A 1 150 ? 16.840 10.669 -10.638 1.00 71.88 150 ASP A CA 1
ATOM 1191 C C . ASP A 1 150 ? 17.416 10.795 -12.060 1.00 71.88 150 ASP A C 1
ATOM 1193 O O . ASP A 1 150 ? 16.837 11.478 -12.906 1.00 71.88 150 ASP A O 1
ATOM 1197 N N . HIS A 1 151 ? 18.472 10.034 -12.374 1.00 79.50 151 HIS A N 1
ATOM 1198 C CA . HIS A 1 151 ? 19.059 9.923 -13.708 1.00 79.50 151 HIS A CA 1
ATOM 1199 C C . HIS A 1 151 ? 18.036 9.507 -14.775 1.00 79.50 151 HIS A C 1
ATOM 1201 O O . HIS A 1 151 ? 17.935 10.152 -15.819 1.00 79.50 151 HIS A O 1
ATOM 1207 N N . PHE A 1 152 ? 17.202 8.501 -14.489 1.00 86.00 152 PHE A N 1
ATOM 1208 C CA . PHE A 1 152 ? 16.141 8.090 -15.411 1.00 86.00 152 PHE A CA 1
ATOM 1209 C C . PHE A 1 152 ? 15.069 9.168 -15.572 1.00 86.00 152 PHE A C 1
ATOM 1211 O O . PHE A 1 152 ? 14.519 9.330 -16.660 1.00 86.00 152 PHE A O 1
ATOM 1218 N N . SER A 1 153 ? 14.795 9.935 -14.508 1.00 86.94 153 SER A N 1
ATOM 1219 C CA . SER A 1 153 ? 13.846 11.050 -14.594 1.00 86.94 153 SER A CA 1
ATOM 1220 C C . SER A 1 153 ? 14.325 12.123 -15.557 1.00 86.94 153 SER A C 1
ATOM 1222 O O . SER A 1 153 ? 13.559 12.581 -16.402 1.00 86.94 153 SER A O 1
ATOM 1224 N N . HIS A 1 154 ? 15.604 12.482 -15.469 1.00 87.00 154 HIS A N 1
ATOM 1225 C CA . HIS A 1 154 ? 16.217 13.414 -16.406 1.00 87.00 154 HIS A CA 1
ATOM 1226 C C . HIS A 1 154 ? 16.196 12.880 -17.842 1.00 87.00 154 HIS A C 1
ATOM 1228 O O . HIS A 1 154 ? 15.875 13.643 -18.750 1.00 87.00 154 HIS A O 1
ATOM 1234 N N . PHE A 1 155 ? 16.459 11.582 -18.038 1.00 91.06 155 PHE A N 1
ATOM 1235 C CA . PHE A 1 155 ? 16.392 10.948 -19.354 1.00 91.06 155 PHE A CA 1
ATOM 1236 C C . PHE A 1 155 ? 15.021 11.108 -20.006 1.00 91.06 155 PHE A C 1
ATOM 1238 O O . PHE A 1 155 ? 14.938 11.660 -21.104 1.00 91.06 155 PHE A O 1
ATOM 1245 N N . TYR A 1 156 ? 13.947 10.634 -19.360 1.00 91.62 156 TYR A N 1
ATOM 1246 C CA . TYR A 1 156 ? 12.652 10.624 -20.036 1.00 91.62 156 TYR A CA 1
ATOM 1247 C C . TYR A 1 156 ? 12.100 12.038 -20.219 1.00 91.62 156 TYR A C 1
ATOM 1249 O O . TYR A 1 156 ? 11.505 12.302 -21.255 1.00 91.62 156 TYR A O 1
ATOM 1257 N N . LEU A 1 157 ? 12.302 12.956 -19.263 1.00 92.12 157 LEU A N 1
ATOM 1258 C CA . LEU A 1 157 ? 11.834 14.340 -19.410 1.00 92.12 157 LEU A CA 1
ATOM 1259 C C . LEU A 1 157 ? 12.488 14.991 -20.625 1.00 92.12 157 LEU A C 1
ATOM 1261 O O . LEU A 1 157 ? 11.811 15.515 -21.504 1.00 92.12 157 LEU A O 1
ATOM 1265 N N . GLU A 1 158 ? 13.806 14.855 -20.725 1.00 91.62 158 GLU A N 1
ATOM 1266 C CA . GLU A 1 158 ? 14.546 15.395 -21.849 1.00 91.62 158 GLU A CA 1
ATOM 1267 C C . GLU A 1 158 ? 14.177 14.722 -23.177 1.00 91.62 158 GLU A C 1
ATOM 1269 O O . GLU A 1 158 ? 14.109 15.393 -24.208 1.00 91.62 158 GLU A O 1
ATOM 1274 N N . PHE A 1 159 ? 13.926 13.410 -23.166 1.00 94.50 159 PHE A N 1
ATOM 1275 C CA . PHE A 1 159 ? 13.478 12.695 -24.354 1.00 94.50 159 PHE A CA 1
ATOM 1276 C C . PHE A 1 159 ? 12.118 13.218 -24.830 1.00 94.50 159 PHE A C 1
ATOM 1278 O O . PHE A 1 159 ? 11.955 13.499 -26.012 1.00 94.50 159 PHE A O 1
ATOM 1285 N N . PHE A 1 160 ? 11.154 13.395 -23.923 1.00 94.31 160 PHE A N 1
ATOM 1286 C CA . PHE A 1 160 ? 9.819 13.887 -24.269 1.00 94.31 160 PHE A CA 1
ATOM 1287 C C . PHE A 1 160 ? 9.843 15.337 -24.765 1.00 94.31 160 PHE A C 1
ATOM 1289 O O . PHE A 1 160 ? 9.074 15.667 -25.666 1.00 94.31 160 PHE A O 1
ATOM 1296 N N . ASP A 1 161 ? 10.730 16.176 -24.225 1.00 91.94 161 ASP A N 1
ATOM 1297 C CA . ASP A 1 161 ? 10.899 17.560 -24.675 1.00 91.94 161 ASP A CA 1
ATOM 1298 C C . ASP A 1 161 ? 11.540 17.640 -26.067 1.00 91.94 161 ASP A C 1
ATOM 1300 O O . ASP A 1 161 ? 11.071 18.377 -26.936 1.00 91.94 161 ASP A O 1
ATOM 1304 N N . ARG A 1 162 ? 12.619 16.879 -26.298 1.00 91.25 162 ARG A N 1
ATOM 1305 C CA . ARG A 1 162 ? 13.398 16.939 -27.548 1.00 91.25 162 ARG A CA 1
ATOM 1306 C C . ARG A 1 162 ? 12.781 16.156 -28.698 1.00 91.25 162 ARG A C 1
ATOM 1308 O O . ARG A 1 162 ? 12.978 16.537 -29.846 1.00 91.25 162 ARG A O 1
ATOM 1315 N N . PHE A 1 163 ? 12.069 15.075 -28.399 1.00 93.19 163 PHE A N 1
ATOM 1316 C CA . PHE A 1 163 ? 11.521 14.132 -29.375 1.00 93.19 163 PHE A CA 1
ATOM 1317 C C . PHE A 1 163 ? 9.989 14.078 -29.261 1.00 93.19 163 PHE A C 1
ATOM 1319 O O . PHE A 1 163 ? 9.380 13.019 -29.091 1.00 93.19 163 PHE A O 1
ATOM 1326 N N . SER A 1 164 ? 9.360 15.256 -29.318 1.00 90.38 164 SER A N 1
ATOM 1327 C CA . SER A 1 164 ? 7.906 15.440 -29.193 1.00 90.38 164 SER A CA 1
ATOM 1328 C C . SER A 1 164 ? 7.123 15.170 -30.485 1.00 90.38 164 SER A C 1
ATOM 1330 O O . SER A 1 164 ? 5.897 15.030 -30.429 1.00 90.38 164 SER A O 1
ATOM 1332 N N . GLY A 1 165 ? 7.819 15.052 -31.620 1.00 90.12 165 GLY A N 1
ATOM 1333 C CA . GLY A 1 165 ? 7.250 14.735 -32.929 1.00 90.12 165 GLY A CA 1
ATOM 1334 C C . GLY A 1 165 ? 6.531 13.380 -32.996 1.00 90.12 165 GLY A C 1
ATOM 1335 O O . GLY A 1 165 ? 6.649 12.527 -32.100 1.00 90.12 165 GLY A O 1
ATOM 1336 N N . GLN A 1 166 ? 5.738 13.200 -34.053 1.00 91.31 166 GLN A N 1
ATOM 1337 C CA . GLN A 1 166 ? 4.961 11.979 -34.300 1.00 91.31 166 GLN A CA 1
ATOM 1338 C C . GLN A 1 166 ? 5.887 10.798 -34.623 1.00 91.31 166 GLN A C 1
ATOM 1340 O O . GLN A 1 166 ? 5.665 9.685 -34.160 1.00 91.31 166 GLN A O 1
ATOM 1345 N N . GLU A 1 167 ? 6.993 11.068 -35.304 1.00 92.62 167 GLU A N 1
ATOM 1346 C CA . GLU A 1 167 ? 8.023 10.117 -35.703 1.00 92.62 167 GLU A CA 1
ATOM 1347 C C . GLU A 1 167 ? 8.628 9.313 -34.532 1.00 92.62 167 GLU A C 1
ATOM 1349 O O . GLU A 1 167 ? 9.022 8.156 -34.695 1.00 92.62 167 GLU A O 1
ATOM 1354 N N . PHE A 1 168 ? 8.641 9.891 -33.323 1.00 93.31 168 PHE A N 1
ATOM 1355 C CA . PHE A 1 168 ? 9.181 9.286 -32.097 1.00 93.31 168 PHE A CA 1
ATOM 1356 C C . PHE A 1 168 ? 8.088 8.804 -31.134 1.00 93.31 168 PHE A C 1
ATOM 1358 O O . PHE A 1 168 ? 8.366 8.431 -29.989 1.00 93.31 168 PHE A O 1
ATOM 1365 N N . HIS A 1 169 ? 6.825 8.817 -31.559 1.00 92.94 169 HIS A N 1
ATOM 1366 C CA . HIS A 1 169 ? 5.689 8.462 -30.714 1.00 92.94 169 HIS A CA 1
ATOM 1367 C C . HIS A 1 169 ? 5.796 7.036 -30.147 1.00 92.94 169 HIS A C 1
ATOM 1369 O O . HIS A 1 169 ? 5.594 6.849 -28.945 1.00 92.94 169 HIS A O 1
ATOM 1375 N N . LYS A 1 170 ? 6.214 6.041 -30.943 1.00 94.88 170 LYS A N 1
ATOM 1376 C CA . LYS A 1 170 ? 6.396 4.659 -30.455 1.00 94.88 170 LYS A CA 1
ATOM 1377 C C . LYS A 1 170 ? 7.477 4.546 -29.377 1.00 94.88 170 LYS A C 1
ATOM 1379 O O . LYS A 1 170 ? 7.296 3.791 -28.423 1.00 94.88 170 LYS A O 1
ATOM 1384 N N . TYR A 1 171 ? 8.560 5.322 -29.463 1.00 95.06 171 TYR A N 1
ATOM 1385 C CA . TYR A 1 171 ? 9.558 5.388 -28.390 1.00 95.06 171 TYR A CA 1
ATOM 1386 C C . TYR A 1 171 ? 8.953 5.938 -27.096 1.00 95.06 171 TYR A C 1
ATOM 1388 O O . TYR A 1 171 ? 9.117 5.330 -26.038 1.00 95.06 171 TYR A O 1
ATOM 1396 N N . ARG A 1 172 ? 8.183 7.033 -27.170 1.00 95.25 172 ARG A N 1
ATOM 1397 C CA . ARG A 1 172 ? 7.474 7.587 -26.001 1.00 95.25 172 ARG A CA 1
ATOM 1398 C C . ARG A 1 172 ? 6.492 6.578 -25.402 1.00 95.25 172 ARG A C 1
ATOM 1400 O O . ARG A 1 172 ? 6.486 6.388 -24.187 1.00 95.25 172 ARG A O 1
ATOM 1407 N N . GLN A 1 173 ? 5.745 5.853 -26.236 1.00 95.06 173 GLN A N 1
ATOM 1408 C CA . GLN A 1 173 ? 4.870 4.769 -25.779 1.00 95.06 173 GLN A CA 1
ATOM 1409 C C . GLN A 1 173 ? 5.639 3.654 -25.061 1.00 95.06 173 GLN A C 1
ATOM 1411 O O . GLN A 1 173 ? 5.166 3.136 -24.049 1.00 95.06 173 GLN A O 1
ATOM 1416 N N . LEU A 1 174 ? 6.817 3.265 -25.556 1.00 95.50 174 LEU A N 1
ATOM 1417 C CA . LEU A 1 174 ? 7.652 2.268 -24.887 1.00 95.50 174 LEU A CA 1
ATOM 1418 C C . LEU A 1 174 ? 8.189 2.766 -23.542 1.00 95.50 174 LEU A C 1
ATOM 1420 O O . LEU A 1 174 ? 8.214 1.981 -22.594 1.00 95.50 174 LEU A O 1
ATOM 1424 N N . ILE A 1 175 ? 8.557 4.047 -23.431 1.00 95.38 175 ILE A N 1
ATOM 1425 C CA . ILE A 1 175 ? 8.946 4.656 -22.150 1.00 95.38 175 ILE A CA 1
ATOM 1426 C C . ILE A 1 175 ? 7.777 4.598 -21.159 1.00 95.38 175 ILE A C 1
ATOM 1428 O O . ILE A 1 175 ? 7.960 4.149 -20.029 1.00 95.38 175 ILE A O 1
ATOM 1432 N N . GLU A 1 176 ? 6.566 4.975 -21.578 1.00 95.44 176 GLU A N 1
ATOM 1433 C CA . GLU A 1 176 ? 5.366 4.889 -20.733 1.00 95.44 176 GLU A CA 1
ATOM 1434 C C . GLU A 1 176 ? 5.066 3.447 -20.287 1.00 95.44 176 GLU A C 1
ATOM 1436 O O . GLU A 1 176 ? 4.836 3.191 -19.102 1.00 95.44 176 GLU A O 1
ATOM 1441 N N . GLN A 1 177 ? 5.141 2.477 -21.208 1.00 94.88 177 GLN A N 1
ATOM 1442 C CA . GLN A 1 177 ? 4.983 1.051 -20.888 1.00 94.88 177 GLN A CA 1
ATOM 1443 C C . GLN A 1 177 ? 6.033 0.568 -19.882 1.00 94.88 177 GLN A C 1
ATOM 1445 O O . GLN A 1 177 ? 5.719 -0.212 -18.980 1.00 94.88 177 GLN A O 1
ATOM 1450 N N . TYR A 1 178 ? 7.282 1.008 -20.041 1.00 93.69 178 TYR A N 1
ATOM 1451 C CA . TYR A 1 178 ? 8.370 0.668 -19.135 1.00 93.69 178 TYR A CA 1
ATOM 1452 C C . TYR A 1 178 ? 8.125 1.254 -17.737 1.00 93.69 178 TYR A C 1
ATOM 1454 O O . TYR A 1 178 ? 8.236 0.534 -16.741 1.00 93.69 178 TYR A O 1
ATOM 1462 N N . ILE A 1 179 ? 7.713 2.523 -17.656 1.00 91.75 179 ILE A N 1
ATOM 1463 C CA . ILE A 1 179 ? 7.374 3.199 -16.398 1.00 91.75 179 ILE A CA 1
ATOM 1464 C C . ILE A 1 179 ? 6.250 2.455 -15.677 1.00 91.75 179 ILE A C 1
ATOM 1466 O O . ILE A 1 179 ? 6.411 2.080 -14.519 1.00 91.75 179 ILE A O 1
ATOM 1470 N N . ASN A 1 180 ? 5.155 2.125 -16.360 1.00 92.50 180 ASN A N 1
ATOM 1471 C CA . ASN A 1 180 ? 4.058 1.382 -15.733 1.00 92.50 180 ASN A CA 1
ATOM 1472 C C . ASN A 1 180 ? 4.442 -0.022 -15.263 1.00 92.50 180 ASN A C 1
ATOM 1474 O O . ASN A 1 180 ? 3.744 -0.595 -14.430 1.00 92.50 180 ASN A O 1
ATOM 1478 N N . ARG A 1 181 ? 5.552 -0.578 -15.751 1.00 90.50 181 ARG A N 1
ATOM 1479 C CA . ARG A 1 181 ? 6.018 -1.902 -15.341 1.00 90.50 181 ARG A CA 1
ATOM 1480 C C . ARG A 1 181 ? 7.037 -1.872 -14.204 1.00 90.50 181 ARG A C 1
ATOM 1482 O O . ARG A 1 181 ? 6.990 -2.756 -13.352 1.00 90.50 181 ARG A O 1
ATOM 1489 N N . TYR A 1 182 ? 7.955 -0.909 -14.199 1.00 87.12 182 TYR A N 1
ATOM 1490 C CA . TYR A 1 182 ? 9.135 -0.933 -13.323 1.00 87.12 182 TYR A CA 1
ATOM 1491 C C . TYR A 1 182 ? 9.246 0.265 -12.380 1.00 87.12 182 TYR A C 1
ATOM 1493 O O . TYR A 1 182 ? 10.035 0.227 -11.439 1.00 87.12 182 TYR A O 1
ATOM 1501 N N . TRP A 1 183 ? 8.484 1.329 -12.613 1.00 86.88 183 TRP A N 1
ATOM 1502 C CA . TRP A 1 183 ? 8.556 2.544 -11.815 1.00 86.88 183 TRP A CA 1
ATOM 1503 C C . TRP A 1 183 ? 7.661 2.436 -10.585 1.00 86.88 183 TRP A C 1
ATOM 1505 O O . TRP A 1 183 ? 6.484 2.110 -10.704 1.00 86.88 183 TRP A O 1
ATOM 1515 N N . THR A 1 184 ? 8.214 2.723 -9.407 1.00 86.62 184 THR A N 1
ATOM 1516 C CA . THR A 1 184 ? 7.490 2.631 -8.129 1.00 86.62 184 THR A CA 1
ATOM 1517 C C . THR A 1 184 ? 7.009 3.983 -7.600 1.00 86.62 184 THR A C 1
ATOM 1519 O O . THR A 1 184 ? 6.188 4.021 -6.680 1.00 86.62 184 THR A O 1
ATOM 1522 N N . LYS A 1 185 ? 7.484 5.114 -8.157 1.00 86.88 185 LYS A N 1
ATOM 1523 C CA . LYS A 1 185 ? 6.997 6.445 -7.749 1.00 86.88 185 LYS A CA 1
ATOM 1524 C C . LYS A 1 185 ? 5.608 6.682 -8.367 1.00 86.88 185 LYS A C 1
ATOM 1526 O O . LYS A 1 185 ? 5.440 6.477 -9.564 1.00 86.88 185 LYS A O 1
ATOM 1531 N N . PRO A 1 186 ? 4.628 7.175 -7.596 1.00 89.25 186 PRO A N 1
ATOM 1532 C CA . PRO A 1 186 ? 3.263 7.303 -8.074 1.00 89.25 186 PRO A CA 1
ATOM 1533 C C . PRO A 1 186 ? 3.177 8.383 -9.151 1.00 89.25 186 PRO A C 1
ATOM 1535 O O . PRO A 1 186 ? 3.813 9.437 -9.038 1.00 89.25 186 PRO A O 1
ATOM 1538 N N . LEU A 1 187 ? 2.352 8.140 -10.166 1.00 90.75 187 LEU A N 1
ATOM 1539 C CA . LEU A 1 187 ? 2.046 9.125 -11.196 1.00 90.75 187 LEU A CA 1
ATOM 1540 C C . LEU A 1 187 ? 0.841 9.975 -10.788 1.00 90.75 187 LEU A C 1
ATOM 1542 O O . LEU A 1 187 ? -0.068 9.533 -10.087 1.00 90.75 187 LEU A O 1
ATOM 1546 N N . SER A 1 188 ? 0.851 11.238 -11.199 1.00 87.44 188 SER A N 1
ATOM 1547 C CA . SER A 1 188 ? -0.223 12.192 -10.932 1.00 87.44 188 SER A CA 1
ATOM 1548 C C . SER A 1 188 ? -0.453 13.088 -12.142 1.00 87.44 188 SER A C 1
ATOM 1550 O O . SER A 1 188 ? 0.383 13.158 -13.037 1.00 87.44 188 SER A O 1
ATOM 1552 N N . ARG A 1 189 ? -1.521 13.894 -12.116 1.00 86.44 189 ARG A N 1
ATOM 1553 C CA . ARG A 1 189 ? -1.785 14.917 -13.147 1.00 86.44 189 ARG A CA 1
ATOM 1554 C C . ARG A 1 189 ? -0.667 15.957 -13.317 1.00 86.44 189 ARG A C 1
ATOM 1556 O O . ARG A 1 189 ? -0.690 16.710 -14.279 1.00 86.44 189 ARG A O 1
ATOM 1563 N N . ARG A 1 190 ? 0.295 16.030 -12.387 1.00 84.94 190 ARG A N 1
ATOM 1564 C CA . ARG A 1 190 ? 1.490 16.881 -12.528 1.00 84.94 190 ARG A CA 1
ATOM 1565 C C . ARG A 1 190 ? 2.512 16.302 -13.505 1.00 84.94 190 ARG A C 1
ATOM 1567 O O . ARG A 1 190 ? 3.371 17.036 -13.972 1.00 84.94 190 ARG A O 1
ATOM 1574 N N . ASN A 1 191 ? 2.441 15.007 -13.796 1.00 87.75 191 ASN A N 1
ATOM 1575 C CA . ASN A 1 191 ? 3.298 14.338 -14.762 1.00 87.75 191 ASN A CA 1
ATOM 1576 C C . ASN A 1 191 ? 2.731 14.533 -16.179 1.00 87.75 191 ASN A C 1
ATOM 1578 O O . ASN A 1 191 ? 2.298 13.581 -16.815 1.00 87.75 191 ASN A O 1
ATOM 1582 N N . SER A 1 192 ? 2.707 15.781 -16.653 1.00 86.56 192 SER A N 1
ATOM 1583 C CA . SER A 1 192 ? 2.031 16.197 -17.894 1.00 86.56 192 SER A CA 1
ATOM 1584 C C . SER A 1 192 ? 2.596 15.590 -19.180 1.00 86.56 192 SER A C 1
ATOM 1586 O O . SER A 1 192 ? 1.942 15.667 -20.213 1.00 86.56 192 SER A O 1
ATOM 1588 N N . HIS A 1 193 ? 3.796 15.009 -19.129 1.00 88.19 193 HIS A N 1
ATOM 1589 C CA . HIS A 1 193 ? 4.401 14.321 -20.270 1.00 88.19 193 HIS A CA 1
ATOM 1590 C C . HIS A 1 193 ? 3.749 12.970 -20.565 1.00 88.19 193 HIS A C 1
ATOM 1592 O O . HIS A 1 193 ? 3.827 12.513 -21.698 1.00 88.19 193 HIS A O 1
ATOM 1598 N N . PHE A 1 194 ? 3.113 12.339 -19.574 1.00 91.69 194 PHE A N 1
ATOM 1599 C CA . PHE A 1 194 ? 2.494 11.031 -19.755 1.00 91.69 194 PHE A CA 1
ATOM 1600 C C . PHE A 1 194 ? 1.053 11.151 -20.233 1.00 91.69 194 PHE A C 1
ATOM 1602 O O . PHE A 1 194 ? 0.313 12.046 -19.816 1.00 91.69 194 PHE A O 1
ATOM 1609 N N . SER A 1 195 ? 0.634 10.195 -21.060 1.00 91.62 195 SER A N 1
ATOM 1610 C CA . SER A 1 195 ? -0.772 10.036 -21.413 1.00 91.62 195 SER A CA 1
ATOM 1611 C C . SER A 1 195 ? -1.647 9.833 -20.167 1.00 91.62 195 SER A C 1
ATOM 1613 O O . SER A 1 195 ? -1.218 9.261 -19.158 1.00 91.62 195 SER A O 1
ATOM 1615 N N . SER A 1 196 ? -2.909 10.270 -20.240 1.00 91.62 196 SER A N 1
ATOM 1616 C CA . SER A 1 196 ? -3.887 10.062 -19.161 1.00 91.62 196 SER A CA 1
ATOM 1617 C C . SER A 1 196 ? -4.013 8.585 -18.800 1.00 91.62 196 SER A C 1
ATOM 1619 O O . SER A 1 196 ? -3.960 8.231 -17.627 1.00 91.62 196 SER A O 1
ATOM 1621 N N . ARG A 1 197 ? -4.059 7.723 -19.821 1.00 92.06 197 ARG A N 1
ATOM 1622 C CA . ARG A 1 197 ? -4.079 6.270 -19.664 1.00 92.06 197 ARG A CA 1
ATOM 1623 C C . ARG A 1 197 ? -2.895 5.768 -18.842 1.00 92.06 197 ARG A C 1
ATOM 1625 O O . ARG A 1 197 ? -3.090 4.978 -17.930 1.00 92.06 197 ARG A O 1
ATOM 1632 N N . THR A 1 198 ? -1.681 6.235 -19.125 1.00 93.56 198 THR A N 1
ATOM 1633 C CA . THR A 1 198 ? -0.492 5.805 -18.378 1.00 93.56 198 THR A CA 1
ATOM 1634 C C . THR A 1 198 ? -0.557 6.209 -16.912 1.00 93.56 198 THR A C 1
ATOM 1636 O O . THR A 1 198 ? -0.179 5.410 -16.061 1.00 93.56 198 THR A O 1
ATOM 1639 N N . ILE A 1 199 ? -1.081 7.399 -16.605 1.00 92.94 199 ILE A N 1
ATOM 1640 C CA . ILE A 1 199 ? -1.275 7.866 -15.226 1.00 92.94 199 ILE A CA 1
ATOM 1641 C C . ILE A 1 199 ? -2.345 7.031 -14.504 1.00 92.94 199 ILE A C 1
ATOM 1643 O O . ILE A 1 199 ? -2.120 6.619 -13.367 1.00 92.94 199 ILE A O 1
ATOM 1647 N N . ASP A 1 200 ? -3.481 6.772 -15.154 1.00 90.69 200 ASP A N 1
ATOM 1648 C CA . ASP A 1 200 ? -4.627 6.071 -14.560 1.00 90.69 200 ASP A CA 1
ATOM 1649 C C . ASP A 1 200 ? -4.361 4.562 -14.366 1.00 90.69 200 ASP A C 1
ATOM 1651 O O . ASP A 1 200 ? -4.755 3.979 -13.349 1.00 90.69 200 ASP A O 1
ATOM 1655 N N . ASP A 1 201 ? -3.637 3.946 -15.307 1.00 91.88 201 ASP A N 1
ATOM 1656 C CA . ASP A 1 201 ? -3.256 2.526 -15.286 1.00 91.88 201 ASP A CA 1
ATOM 1657 C C . ASP A 1 201 ? -2.011 2.256 -14.414 1.00 91.88 201 ASP A C 1
ATOM 1659 O O . ASP A 1 201 ? -1.607 1.100 -14.243 1.00 91.88 201 ASP A O 1
ATOM 1663 N N . HIS A 1 202 ? -1.372 3.294 -13.858 1.00 94.81 202 HIS A N 1
ATOM 1664 C CA . HIS A 1 202 ? -0.133 3.134 -13.103 1.00 94.81 202 HIS A CA 1
ATOM 1665 C C . HIS A 1 202 ? -0.348 2.280 -11.837 1.00 94.81 202 HIS A C 1
ATOM 1667 O O . HIS A 1 202 ? -1.217 2.590 -11.013 1.00 94.81 202 HIS A O 1
ATOM 1673 N N . PRO A 1 203 ? 0.443 1.211 -11.617 1.00 94.50 203 PRO A N 1
ATOM 1674 C CA . PRO A 1 203 ? 0.135 0.247 -10.567 1.00 94.50 203 PRO A CA 1
ATOM 1675 C C . PRO A 1 203 ? 0.518 0.712 -9.159 1.00 94.50 203 PRO A C 1
ATOM 1677 O O . PRO A 1 203 ? 0.057 0.109 -8.194 1.00 94.50 203 PRO A O 1
ATOM 1680 N N . TRP A 1 204 ? 1.349 1.745 -9.002 1.00 94.56 204 TRP A N 1
ATOM 1681 C CA . TRP A 1 204 ? 1.752 2.245 -7.686 1.00 94.56 204 TRP A CA 1
ATOM 1682 C C . TRP A 1 204 ? 0.985 3.508 -7.316 1.00 94.56 204 TRP A C 1
ATOM 1684 O O . TRP A 1 204 ? 1.209 4.580 -7.873 1.00 94.56 204 TRP A O 1
ATOM 1694 N N . ILE A 1 205 ? 0.097 3.403 -6.329 1.00 95.06 205 ILE A N 1
ATOM 1695 C CA . ILE A 1 205 ? -0.7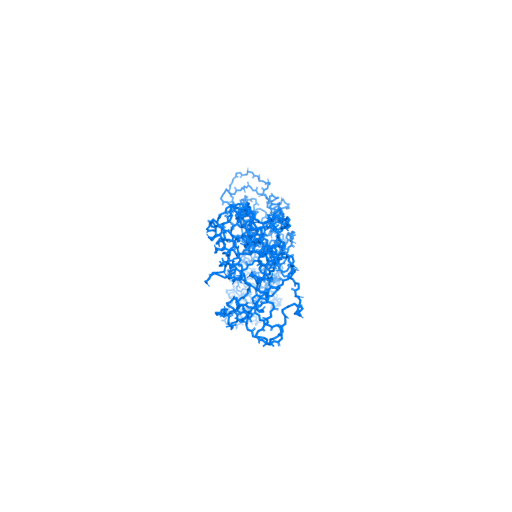44 4.523 -5.892 1.00 95.06 205 ILE A CA 1
ATOM 1696 C C . ILE A 1 205 ? -0.442 4.918 -4.440 1.00 95.06 205 ILE A C 1
ATOM 1698 O O . ILE A 1 205 ? -0.089 4.064 -3.620 1.00 95.06 205 ILE A O 1
ATOM 1702 N N . PRO A 1 206 ? -0.579 6.204 -4.064 1.00 94.62 206 PRO A N 1
ATOM 1703 C CA . PRO A 1 206 ? -0.429 6.632 -2.676 1.00 94.62 206 PRO A CA 1
ATOM 1704 C C . PRO A 1 206 ? -1.417 5.922 -1.746 1.00 94.62 206 PRO A C 1
ATOM 1706 O O . PRO A 1 206 ? -2.597 5.792 -2.065 1.00 94.62 206 PRO A O 1
ATOM 1709 N N . LEU A 1 207 ? -0.979 5.567 -0.534 1.00 94.31 207 LEU A N 1
ATOM 1710 C CA . LEU A 1 207 ? -1.809 4.856 0.449 1.00 94.31 207 LEU A CA 1
ATOM 1711 C C . LEU A 1 207 ? -3.154 5.552 0.721 1.00 94.31 207 LEU A C 1
ATOM 1713 O O . LEU A 1 207 ? -4.181 4.895 0.865 1.00 94.31 207 LEU A O 1
ATOM 1717 N N . GLN A 1 208 ? -3.172 6.888 0.773 1.00 92.56 208 GLN A N 1
ATOM 1718 C CA . GLN A 1 208 ? -4.406 7.647 1.004 1.00 92.56 208 GLN A CA 1
ATOM 1719 C C . GLN A 1 208 ? -5.353 7.630 -0.204 1.00 92.56 208 GLN A C 1
ATOM 1721 O O . GLN A 1 208 ? -6.566 7.694 -0.008 1.00 92.56 208 GLN A O 1
ATOM 1726 N N . GLN A 1 209 ? -4.812 7.556 -1.424 1.00 94.69 209 GLN A N 1
ATOM 1727 C CA . GLN A 1 209 ? -5.604 7.362 -2.636 1.00 94.69 209 GLN A CA 1
ATOM 1728 C C . GLN A 1 209 ? -6.202 5.956 -2.637 1.00 94.69 209 GLN A C 1
ATOM 1730 O O . GLN A 1 209 ? -7.411 5.837 -2.771 1.00 94.69 209 GLN A O 1
ATOM 1735 N N . ALA A 1 210 ? -5.398 4.929 -2.347 1.00 94.56 210 ALA A N 1
ATOM 1736 C CA . ALA A 1 210 ? -5.867 3.549 -2.229 1.00 94.56 210 ALA A CA 1
ATOM 1737 C C . ALA A 1 210 ? -7.009 3.388 -1.212 1.00 94.56 210 ALA A C 1
ATOM 1739 O O . ALA A 1 210 ? -8.011 2.750 -1.509 1.00 94.56 210 ALA A O 1
ATOM 1740 N N . CYS A 1 211 ? -6.904 4.018 -0.034 1.00 92.00 211 CYS A N 1
ATOM 1741 C CA . CYS A 1 211 ? -7.977 3.976 0.969 1.00 92.00 211 CYS A CA 1
ATOM 1742 C C . CYS A 1 211 ? -9.305 4.548 0.444 1.00 92.00 211 CYS A C 1
ATOM 1744 O O . CYS A 1 211 ? -10.368 4.099 0.854 1.00 92.00 211 CYS A O 1
ATOM 1746 N N . ARG A 1 212 ? -9.246 5.575 -0.415 1.00 93.31 212 ARG A N 1
ATOM 1747 C CA . ARG A 1 212 ? -10.436 6.220 -0.989 1.00 93.31 212 ARG A CA 1
ATOM 1748 C C . ARG A 1 212 ? -10.994 5.420 -2.161 1.00 93.31 212 ARG A C 1
ATOM 1750 O O . ARG A 1 212 ? -12.194 5.226 -2.219 1.00 93.31 212 ARG A O 1
ATOM 1757 N N . GLU A 1 213 ? -10.121 4.977 -3.063 1.00 93.44 213 GLU A N 1
ATOM 1758 C CA . GLU A 1 213 ? -10.485 4.255 -4.288 1.00 93.44 213 GLU A CA 1
ATOM 1759 C C . GLU A 1 213 ? -11.090 2.880 -3.987 1.00 93.44 213 GLU A C 1
ATOM 1761 O O . GLU A 1 213 ? -12.071 2.504 -4.611 1.00 93.44 213 GLU A O 1
ATOM 1766 N N . PHE A 1 214 ? -10.554 2.166 -2.993 1.00 90.75 214 PHE A N 1
ATOM 1767 C CA . PHE A 1 214 ? -11.019 0.826 -2.617 1.00 90.75 214 PHE A CA 1
ATOM 1768 C C . PHE A 1 214 ? -11.931 0.824 -1.385 1.00 90.75 214 PHE A C 1
ATOM 1770 O O . PHE A 1 214 ? -12.300 -0.242 -0.906 1.00 90.75 214 PHE A O 1
ATOM 1777 N N . GLU A 1 215 ? -12.253 1.991 -0.819 1.00 88.12 215 GLU A N 1
ATOM 1778 C CA . GLU A 1 215 ? -13.060 2.123 0.409 1.00 88.12 215 GLU A CA 1
ATOM 1779 C C . GLU A 1 215 ? -12.526 1.300 1.605 1.00 88.12 215 GLU A C 1
ATOM 1781 O O . GLU A 1 215 ? -13.260 0.907 2.513 1.00 88.12 215 GLU A O 1
ATOM 1786 N N . ILE A 1 216 ? -11.213 1.044 1.635 1.00 86.88 216 ILE A N 1
ATOM 1787 C CA . ILE A 1 216 ? -10.545 0.294 2.703 1.00 86.88 216 ILE A CA 1
ATOM 1788 C C . ILE A 1 216 ? -10.029 1.271 3.757 1.00 86.88 216 ILE A C 1
ATOM 1790 O O . ILE A 1 216 ? -9.305 2.229 3.468 1.00 86.88 216 ILE A O 1
ATOM 1794 N N . HIS A 1 217 ? -10.346 1.001 5.023 1.00 82.69 217 HIS A N 1
ATOM 1795 C CA . HIS A 1 217 ? -9.872 1.833 6.119 1.00 82.69 217 HIS A CA 1
ATOM 1796 C C . HIS A 1 217 ? -8.338 1.783 6.257 1.00 82.69 217 HIS A C 1
ATOM 1798 O O . HIS A 1 217 ? -7.689 0.746 6.101 1.00 82.69 217 HIS A O 1
ATOM 1804 N N . LYS A 1 218 ? -7.738 2.922 6.629 1.00 84.12 218 LYS A N 1
ATOM 1805 C CA . LYS A 1 218 ? -6.279 3.094 6.721 1.00 84.12 218 LYS A CA 1
ATOM 1806 C C . LYS A 1 218 ? -5.597 2.080 7.648 1.00 84.12 218 LYS A C 1
ATOM 1808 O O . LYS A 1 218 ? -4.459 1.693 7.387 1.00 84.12 218 LYS A O 1
ATOM 1813 N N . SER A 1 219 ? -6.249 1.678 8.745 1.00 75.50 219 SER A N 1
ATOM 1814 C CA . SER A 1 219 ? -5.707 0.663 9.666 1.00 75.50 219 SER A CA 1
ATOM 1815 C C . SER A 1 219 ? -5.634 -0.716 9.011 1.00 75.50 219 SER A C 1
ATOM 1817 O O . SER A 1 219 ? -4.610 -1.383 9.146 1.00 75.50 219 SER A O 1
ATOM 1819 N N . THR A 1 220 ? -6.674 -1.105 8.271 1.00 79.62 220 THR A N 1
ATOM 1820 C CA . THR A 1 220 ? -6.763 -2.374 7.545 1.00 79.62 220 THR A CA 1
ATOM 1821 C C . THR A 1 220 ? -5.688 -2.459 6.475 1.00 79.62 220 THR A C 1
ATOM 1823 O O . THR A 1 220 ? -4.939 -3.432 6.442 1.00 79.62 220 THR A O 1
ATOM 1826 N N . LEU A 1 221 ? -5.524 -1.400 5.675 1.00 86.62 221 LEU A N 1
ATOM 1827 C CA . LEU A 1 221 ? -4.505 -1.379 4.629 1.00 86.62 221 LEU A CA 1
ATOM 1828 C C . LEU A 1 221 ? -3.078 -1.427 5.205 1.00 86.62 221 LEU A C 1
ATOM 1830 O O . LEU A 1 221 ? -2.234 -2.151 4.687 1.00 86.62 221 LEU A O 1
ATOM 1834 N N . LYS A 1 222 ? -2.806 -0.735 6.321 1.00 85.50 222 LYS A N 1
ATOM 1835 C CA . LYS A 1 222 ? -1.515 -0.858 7.027 1.00 85.50 222 LYS A CA 1
ATOM 1836 C C . LYS A 1 222 ? -1.258 -2.273 7.547 1.00 85.50 222 LYS A C 1
ATOM 1838 O O . LYS A 1 222 ? -0.147 -2.767 7.413 1.00 85.50 222 LYS A O 1
ATOM 1843 N N . SER A 1 223 ? -2.276 -2.925 8.103 1.00 75.81 223 SER A N 1
ATOM 1844 C CA . SER A 1 223 ? -2.164 -4.314 8.560 1.00 75.81 223 SER A CA 1
ATOM 1845 C C . SER A 1 223 ? -1.894 -5.271 7.396 1.00 75.81 223 SER A C 1
ATOM 1847 O O . SER A 1 223 ? -1.064 -6.163 7.517 1.00 75.81 223 SER A O 1
ATOM 1849 N N . ALA A 1 224 ? -2.547 -5.063 6.249 1.00 83.50 224 ALA A N 1
ATOM 1850 C CA . ALA A 1 224 ? -2.328 -5.866 5.048 1.00 83.50 224 ALA A CA 1
ATOM 1851 C C . ALA A 1 224 ? -0.894 -5.731 4.505 1.00 83.50 224 ALA A C 1
ATOM 1853 O O . ALA A 1 224 ? -0.321 -6.707 4.026 1.00 83.50 224 ALA A O 1
ATOM 1854 N N . ILE A 1 225 ? -0.304 -4.538 4.621 1.00 88.56 225 ILE A N 1
ATOM 1855 C CA . ILE A 1 225 ? 1.111 -4.298 4.312 1.00 88.56 225 ILE A CA 1
ATOM 1856 C C . ILE A 1 225 ? 2.019 -5.051 5.297 1.00 88.56 225 ILE A C 1
ATOM 1858 O O . ILE A 1 225 ? 2.911 -5.775 4.864 1.00 88.56 225 ILE A O 1
ATOM 1862 N N . GLU A 1 226 ? 1.773 -4.929 6.609 1.00 82.56 226 GLU A N 1
ATOM 1863 C CA . GLU A 1 226 ? 2.533 -5.642 7.657 1.00 82.56 226 GLU A CA 1
ATOM 1864 C C . GLU A 1 226 ? 2.521 -7.168 7.427 1.00 82.56 226 GLU A C 1
ATOM 1866 O O . GLU A 1 226 ? 3.546 -7.833 7.557 1.00 82.56 226 GLU A O 1
ATOM 1871 N N . GLN A 1 227 ? 1.384 -7.710 6.986 1.00 74.25 227 GLN A N 1
ATOM 1872 C CA . GLN A 1 227 ? 1.187 -9.131 6.676 1.00 74.25 227 GLN A CA 1
ATOM 1873 C C . GLN A 1 227 ? 1.687 -9.549 5.279 1.00 74.25 227 GLN A C 1
ATOM 1875 O O . GLN A 1 227 ? 1.481 -10.692 4.873 1.00 74.25 227 GLN A O 1
ATOM 1880 N N . ARG A 1 228 ? 2.311 -8.644 4.511 1.00 83.25 228 ARG A N 1
ATOM 1881 C CA . ARG A 1 228 ? 2.762 -8.875 3.122 1.00 83.25 228 ARG A CA 1
ATOM 1882 C C . ARG A 1 228 ? 1.649 -9.318 2.157 1.00 83.25 228 ARG A C 1
ATOM 1884 O O . ARG A 1 228 ? 1.928 -9.920 1.123 1.00 83.25 228 ARG A O 1
ATOM 1891 N N . LEU A 1 229 ? 0.391 -9.002 2.466 1.00 83.88 229 LEU A N 1
ATOM 1892 C CA . LEU A 1 229 ? -0.747 -9.233 1.569 1.00 83.88 229 LEU A CA 1
ATOM 1893 C C . LEU A 1 229 ? -0.801 -8.196 0.443 1.00 83.88 229 LEU A C 1
ATOM 1895 O O . LEU A 1 229 ? -1.328 -8.479 -0.630 1.00 83.88 229 LEU A O 1
ATOM 1899 N N . VAL A 1 230 ? -0.268 -7.002 0.703 1.00 91.19 230 VAL A N 1
ATOM 1900 C CA . VAL A 1 230 ? -0.182 -5.894 -0.248 1.00 91.19 230 VAL A CA 1
ATOM 1901 C C . VAL A 1 230 ? 1.255 -5.396 -0.263 1.00 91.19 230 VAL A C 1
ATOM 1903 O O . VAL A 1 230 ? 1.785 -5.011 0.780 1.00 91.19 230 VAL A O 1
ATOM 1906 N N . ARG A 1 231 ? 1.891 -5.384 -1.439 1.00 93.75 231 ARG A N 1
ATOM 1907 C CA . ARG A 1 231 ? 3.217 -4.774 -1.596 1.00 93.75 231 ARG A CA 1
ATOM 1908 C C . ARG A 1 231 ? 3.147 -3.267 -1.386 1.00 93.75 231 ARG A C 1
ATOM 1910 O O . ARG A 1 231 ? 2.214 -2.601 -1.841 1.00 93.75 231 ARG A O 1
ATOM 1917 N N . SER A 1 232 ? 4.168 -2.727 -0.732 1.00 93.75 232 SER A N 1
ATOM 1918 C CA . SER A 1 232 ? 4.306 -1.295 -0.491 1.00 93.75 232 SER A CA 1
ATOM 1919 C C . SER A 1 232 ? 5.753 -0.853 -0.580 1.00 93.75 232 SER A C 1
ATOM 1921 O O . SER A 1 232 ? 6.636 -1.612 -0.193 1.00 93.75 232 SER A O 1
ATOM 1923 N N . GLU A 1 233 ? 5.955 0.404 -0.949 1.00 89.69 233 GLU A N 1
ATOM 1924 C CA . GLU A 1 233 ? 7.250 1.079 -0.892 1.00 89.69 233 GLU A CA 1
ATOM 1925 C C . GLU A 1 233 ? 7.135 2.355 -0.054 1.00 89.69 233 GLU A C 1
ATOM 1927 O O . GLU A 1 233 ? 6.076 2.996 0.005 1.00 89.69 233 GLU A O 1
ATOM 1932 N N . SER A 1 234 ? 8.229 2.723 0.613 1.00 86.88 234 SER A N 1
ATOM 1933 C CA . SER A 1 234 ? 8.330 3.979 1.358 1.00 86.88 234 SER A CA 1
ATOM 1934 C C . SER A 1 234 ? 9.200 4.955 0.587 1.00 86.88 234 SER A C 1
ATOM 1936 O O . SER A 1 234 ? 10.391 4.735 0.408 1.00 86.88 234 SER A O 1
ATOM 1938 N N . LEU A 1 235 ? 8.592 6.047 0.137 1.00 82.25 235 LEU A N 1
ATOM 1939 C CA . LEU A 1 235 ? 9.286 7.112 -0.568 1.00 82.25 235 LEU A CA 1
ATOM 1940 C C . LEU A 1 235 ? 9.608 8.224 0.424 1.00 82.25 235 LEU A C 1
ATOM 1942 O O . LEU A 1 235 ? 8.702 8.857 0.979 1.00 82.25 235 LEU A O 1
ATOM 1946 N N . GLU A 1 236 ? 10.892 8.470 0.647 1.00 76.88 236 GLU A N 1
ATOM 1947 C CA . GLU A 1 236 ? 11.337 9.635 1.401 1.00 76.88 236 GLU A CA 1
ATOM 1948 C C . GLU A 1 236 ? 11.237 10.880 0.523 1.00 76.88 236 GLU A C 1
ATOM 1950 O O . GLU A 1 236 ? 11.782 10.950 -0.578 1.00 76.88 236 GLU A O 1
ATOM 1955 N N . LYS A 1 237 ? 10.504 11.879 1.008 1.00 68.12 237 LYS A N 1
ATOM 1956 C CA . LYS A 1 237 ? 10.424 13.195 0.390 1.00 68.12 237 LYS A CA 1
ATOM 1957 C C . LYS A 1 237 ? 10.761 14.243 1.434 1.00 68.12 237 LYS A C 1
ATOM 1959 O O . LYS A 1 237 ? 9.915 14.586 2.262 1.00 68.12 237 LYS A O 1
ATOM 1964 N N . GLU A 1 238 ? 11.987 14.754 1.377 1.00 70.75 238 GLU A N 1
ATOM 1965 C CA . GLU A 1 238 ? 12.534 15.722 2.335 1.00 70.75 238 GLU A CA 1
ATOM 1966 C C . GLU A 1 238 ? 12.368 15.251 3.796 1.00 70.75 238 GLU A C 1
ATOM 1968 O O . GLU A 1 238 ? 13.160 14.461 4.288 1.00 70.75 238 GLU A O 1
ATOM 1973 N N . LYS A 1 239 ? 11.316 15.720 4.488 1.00 74.50 239 LYS A N 1
ATOM 1974 C CA . LYS A 1 239 ? 10.977 15.407 5.890 1.00 74.50 239 LYS A CA 1
ATOM 1975 C C . LYS A 1 239 ? 9.738 14.516 6.045 1.00 74.50 239 LYS A C 1
ATOM 1977 O O . LYS A 1 239 ? 9.218 14.371 7.151 1.00 74.50 239 LYS A O 1
ATOM 1982 N N . ARG A 1 240 ? 9.177 13.998 4.951 1.00 77.06 240 ARG A N 1
ATOM 1983 C CA . ARG A 1 240 ? 7.935 13.211 4.952 1.00 77.06 240 ARG A CA 1
ATOM 1984 C C . ARG A 1 240 ? 8.153 11.875 4.260 1.00 77.06 240 ARG A C 1
ATOM 1986 O O . ARG A 1 240 ? 8.645 11.829 3.141 1.00 77.06 240 ARG A O 1
ATOM 1993 N N . VAL A 1 241 ? 7.695 10.806 4.901 1.00 83.19 241 VAL A N 1
ATOM 1994 C CA . VAL A 1 241 ? 7.632 9.474 4.296 1.00 83.19 241 VAL A CA 1
ATOM 1995 C C . VAL A 1 241 ? 6.254 9.290 3.672 1.00 83.19 241 VAL A C 1
ATOM 1997 O O . VAL A 1 241 ? 5.229 9.404 4.352 1.00 83.19 241 VAL A O 1
ATOM 2000 N N . VAL A 1 242 ? 6.226 9.030 2.369 1.00 87.50 242 VAL A N 1
ATOM 2001 C CA . VAL A 1 242 ? 5.011 8.700 1.624 1.00 87.50 242 VAL A CA 1
ATOM 2002 C C . VAL A 1 242 ? 5.006 7.203 1.356 1.00 87.50 242 VAL A C 1
ATOM 2004 O O . VAL A 1 242 ? 5.858 6.692 0.641 1.00 87.50 242 VAL A O 1
ATOM 2007 N N . THR A 1 243 ? 4.022 6.499 1.909 1.00 92.00 243 THR A N 1
ATOM 2008 C CA . THR A 1 243 ? 3.795 5.086 1.590 1.00 92.00 243 THR A CA 1
ATOM 2009 C C . THR A 1 243 ? 2.976 4.973 0.311 1.00 92.00 243 THR A C 1
ATOM 2011 O O . THR A 1 243 ? 1.882 5.546 0.216 1.00 92.00 243 THR A O 1
ATOM 2014 N N . VAL A 1 244 ? 3.484 4.207 -0.646 1.00 94.12 244 VAL A N 1
ATOM 2015 C CA . VAL A 1 244 ? 2.759 3.795 -1.851 1.00 94.12 244 VAL A CA 1
ATOM 2016 C C . VAL A 1 244 ? 2.470 2.306 -1.800 1.00 94.12 244 VAL A C 1
ATOM 2018 O O . VAL A 1 244 ? 3.182 1.554 -1.138 1.00 94.12 244 VAL A O 1
ATOM 2021 N N . VAL A 1 245 ? 1.397 1.890 -2.461 1.00 95.56 245 VAL A N 1
ATOM 2022 C CA . VAL A 1 245 ? 0.914 0.508 -2.464 1.00 95.56 245 VAL A CA 1
ATOM 2023 C C . VAL A 1 245 ? 0.688 0.024 -3.886 1.00 95.56 245 VAL A C 1
ATOM 2025 O O . VAL A 1 245 ? 0.357 0.813 -4.775 1.00 95.56 245 VAL A O 1
ATOM 2028 N N . TYR A 1 246 ? 0.854 -1.279 -4.088 1.00 95.69 246 TYR A N 1
ATOM 2029 C CA . TYR A 1 246 ? 0.672 -1.914 -5.384 1.00 95.69 246 TYR A CA 1
ATOM 2030 C C . TYR A 1 246 ? -0.812 -2.223 -5.636 1.00 95.69 246 TYR A C 1
ATOM 2032 O O . TYR A 1 246 ? -1.374 -3.168 -5.078 1.00 95.69 246 TYR A O 1
ATOM 2040 N N . LYS A 1 247 ? -1.453 -1.419 -6.487 1.00 95.06 247 LYS A N 1
ATOM 2041 C CA . LYS A 1 247 ? -2.880 -1.473 -6.841 1.00 95.06 247 LYS A CA 1
ATOM 2042 C C . LYS A 1 247 ? -3.359 -2.870 -7.268 1.00 95.06 247 LYS A C 1
ATOM 2044 O O . LYS A 1 247 ? -4.410 -3.279 -6.777 1.00 95.06 247 LYS A O 1
ATOM 2049 N N . PRO A 1 248 ? -2.629 -3.656 -8.085 1.00 95.12 248 PRO A N 1
ATOM 2050 C CA . PRO A 1 248 ? -3.083 -5.004 -8.438 1.00 95.12 248 PRO A CA 1
ATOM 2051 C C . PRO A 1 248 ? -3.243 -5.953 -7.241 1.00 95.12 248 PRO A C 1
ATOM 2053 O O . PRO A 1 248 ? -4.108 -6.825 -7.277 1.00 95.12 248 PRO A O 1
ATOM 2056 N N . ASP A 1 249 ? -2.469 -5.777 -6.159 1.00 94.50 249 ASP A N 1
ATOM 2057 C CA . ASP A 1 249 ? -2.642 -6.597 -4.952 1.00 94.50 249 ASP A CA 1
ATOM 2058 C C . ASP A 1 249 ? -3.944 -6.260 -4.213 1.00 94.50 249 ASP A C 1
ATOM 2060 O O . ASP A 1 249 ? -4.505 -7.147 -3.567 1.00 94.50 249 ASP A O 1
ATOM 2064 N N . LEU A 1 250 ? -4.413 -5.009 -4.323 1.00 93.25 250 LEU A N 1
ATOM 2065 C CA . LEU A 1 250 ? -5.691 -4.547 -3.776 1.00 93.25 250 LEU A CA 1
ATOM 2066 C C . LEU A 1 250 ? -6.859 -5.105 -4.576 1.00 93.25 250 LEU A C 1
ATOM 2068 O O . LEU A 1 250 ? -7.752 -5.686 -3.976 1.00 93.25 250 LEU A O 1
ATOM 2072 N N . ILE A 1 251 ? -6.807 -5.005 -5.908 1.00 93.25 251 ILE A N 1
ATOM 2073 C CA . ILE A 1 251 ? -7.837 -5.558 -6.803 1.00 93.25 251 ILE A CA 1
ATOM 2074 C C . ILE A 1 251 ? -8.012 -7.059 -6.540 1.00 93.25 251 ILE A C 1
ATOM 2076 O O . ILE A 1 251 ? -9.124 -7.539 -6.362 1.00 93.25 251 ILE A O 1
ATOM 2080 N N . ALA A 1 252 ? -6.910 -7.807 -6.440 1.00 91.44 252 ALA A N 1
ATOM 2081 C CA . ALA A 1 252 ? -6.958 -9.253 -6.224 1.00 91.44 252 ALA A CA 1
ATOM 2082 C C . ALA A 1 252 ? -7.484 -9.674 -4.837 1.00 91.44 252 ALA A C 1
ATOM 2084 O O . ALA A 1 252 ? -7.738 -10.856 -4.614 1.00 91.44 252 ALA A O 1
ATOM 2085 N N . ARG A 1 253 ? -7.568 -8.749 -3.872 1.00 87.69 253 ARG A N 1
ATOM 2086 C CA . ARG A 1 253 ? -7.888 -9.047 -2.465 1.00 87.69 253 ARG A CA 1
ATOM 2087 C C . ARG A 1 253 ? -8.975 -8.138 -1.904 1.00 87.69 253 ARG A C 1
ATOM 2089 O O . ARG A 1 253 ? -9.141 -8.099 -0.689 1.00 87.69 253 ARG A O 1
ATOM 2096 N N . GLU A 1 254 ? -9.689 -7.412 -2.756 1.00 86.88 254 GLU A N 1
ATOM 2097 C CA . GLU A 1 254 ? -10.599 -6.344 -2.348 1.00 86.88 254 GLU A CA 1
ATOM 2098 C C . GLU A 1 254 ? -11.670 -6.855 -1.382 1.00 86.88 254 GLU A C 1
ATOM 2100 O O . GLU A 1 254 ? -11.768 -6.343 -0.267 1.00 86.88 254 GLU A O 1
ATOM 2105 N N . ASP A 1 255 ? -12.379 -7.922 -1.756 1.00 83.69 255 ASP A N 1
ATOM 2106 C CA . ASP A 1 255 ? -13.435 -8.530 -0.936 1.00 83.69 255 ASP A CA 1
ATOM 2107 C C . ASP A 1 255 ? -12.910 -8.943 0.439 1.00 83.69 255 ASP A C 1
ATOM 2109 O O . ASP A 1 255 ? -13.470 -8.586 1.478 1.00 83.69 255 ASP A O 1
ATOM 2113 N N . ARG A 1 256 ? -11.758 -9.627 0.449 1.00 80.75 256 ARG A N 1
ATOM 2114 C CA . ARG A 1 256 ? -11.095 -10.044 1.684 1.00 80.75 256 ARG A CA 1
ATOM 2115 C C . ARG A 1 256 ? -10.673 -8.846 2.521 1.00 80.75 256 ARG A C 1
ATOM 2117 O O . ARG A 1 256 ? -10.740 -8.933 3.731 1.00 80.75 256 ARG A O 1
ATOM 2124 N N . LEU A 1 257 ? -10.193 -7.753 1.935 1.00 81.62 257 LEU A N 1
ATOM 2125 C CA . LEU A 1 257 ? -9.744 -6.586 2.699 1.00 81.62 257 LEU A CA 1
ATOM 2126 C C . LEU A 1 257 ? -10.925 -5.773 3.243 1.00 81.62 257 LEU A C 1
ATOM 2128 O O . LEU A 1 257 ? -10.834 -5.239 4.349 1.00 81.62 257 LEU A O 1
ATOM 2132 N N . LYS A 1 258 ? -12.039 -5.699 2.506 1.00 81.31 258 LYS A N 1
ATOM 2133 C CA . LYS A 1 258 ? -13.272 -5.022 2.938 1.00 81.31 258 LYS A CA 1
ATOM 2134 C C . LYS A 1 258 ? -13.988 -5.759 4.074 1.00 81.31 258 LYS A C 1
ATOM 2136 O O . LYS A 1 258 ? -14.624 -5.107 4.915 1.00 81.31 258 LYS A O 1
ATOM 2141 N N . SER A 1 259 ? -13.834 -7.082 4.143 1.00 79.81 259 SER A N 1
ATOM 2142 C CA . SER A 1 259 ? -14.412 -7.910 5.203 1.00 79.81 259 SER A CA 1
ATOM 2143 C C . SER A 1 259 ? -13.643 -7.863 6.531 1.00 79.81 259 SER A C 1
ATOM 2145 O O . SER A 1 259 ? -14.091 -8.473 7.493 1.00 79.81 259 SER A O 1
ATOM 2147 N N . LEU A 1 260 ? -12.534 -7.114 6.647 1.00 78.44 260 LEU A N 1
ATOM 2148 C CA . LEU A 1 260 ? -11.712 -7.063 7.868 1.00 78.44 260 LEU A CA 1
ATOM 2149 C C . LEU A 1 260 ? -11.985 -5.831 8.733 1.00 78.44 260 LEU A C 1
ATOM 2151 O O . LEU A 1 260 ? -11.930 -4.692 8.261 1.00 78.44 260 LEU A O 1
ATOM 2155 N N . LEU A 1 261 ? -12.129 -6.054 10.040 1.00 77.62 261 LEU A N 1
ATOM 2156 C CA . LEU A 1 261 ? -12.139 -5.010 11.066 1.00 77.62 261 LEU A CA 1
ATOM 2157 C C . LEU A 1 261 ? -10.957 -5.162 12.026 1.00 77.62 261 LEU A C 1
ATOM 2159 O O . LEU A 1 261 ? -10.598 -6.266 12.433 1.00 77.62 261 LEU A O 1
ATOM 2163 N N . SER A 1 262 ? -10.369 -4.036 12.442 1.00 79.25 262 SER A N 1
ATOM 2164 C CA . SER A 1 262 ? -9.434 -4.027 13.574 1.00 79.25 262 SER A CA 1
ATOM 2165 C C . SER A 1 262 ? -10.189 -4.108 14.906 1.00 79.25 262 SER A C 1
ATOM 2167 O O . SER A 1 262 ? -11.352 -3.722 14.970 1.00 79.25 262 SER A O 1
ATOM 2169 N N . ALA A 1 263 ? -9.526 -4.487 16.006 1.00 82.62 263 ALA A N 1
ATOM 2170 C CA . ALA A 1 263 ? -10.151 -4.447 17.342 1.00 82.62 263 ALA A CA 1
ATOM 2171 C C . ALA A 1 263 ? -10.754 -3.080 17.712 1.00 82.62 263 ALA A C 1
ATOM 2173 O O . ALA A 1 263 ? -11.756 -3.014 18.417 1.00 82.62 263 ALA A O 1
ATOM 2174 N N . LYS A 1 264 ? -10.152 -1.975 17.250 1.00 83.88 264 LYS A N 1
ATOM 2175 C CA . LYS A 1 264 ? -10.695 -0.632 17.492 1.00 83.88 264 LYS A CA 1
ATOM 2176 C C . LYS A 1 264 ? -12.000 -0.425 16.722 1.00 83.88 264 LYS A C 1
ATOM 2178 O O . LYS A 1 264 ? -12.941 0.137 17.273 1.00 83.88 264 LYS A O 1
ATOM 2183 N N . ASP A 1 265 ? -12.026 -0.853 15.465 1.00 82.81 265 ASP A N 1
ATOM 2184 C CA . ASP A 1 265 ? -13.179 -0.664 14.588 1.00 82.81 265 ASP A CA 1
ATOM 2185 C C . ASP A 1 265 ? -14.322 -1.597 15.019 1.00 82.81 265 ASP A C 1
ATOM 2187 O O . ASP A 1 265 ? -15.453 -1.143 15.148 1.00 82.81 265 ASP A O 1
ATOM 2191 N N . ALA A 1 266 ? -14.015 -2.847 15.383 1.00 88.19 266 ALA A N 1
ATOM 2192 C CA . ALA A 1 266 ? -14.964 -3.794 15.969 1.00 88.19 266 ALA A CA 1
ATOM 2193 C C . ALA A 1 266 ? -15.584 -3.268 17.277 1.00 88.19 266 ALA A C 1
ATOM 2195 O O . ALA A 1 266 ? -16.805 -3.257 17.417 1.00 88.19 266 ALA A O 1
ATOM 2196 N N . ALA A 1 267 ? -14.769 -2.732 18.197 1.00 90.25 267 ALA A N 1
ATOM 2197 C CA . ALA A 1 267 ? -15.273 -2.095 19.416 1.00 90.25 267 ALA A CA 1
ATOM 2198 C C . ALA A 1 267 ? -16.224 -0.928 19.101 1.00 90.25 267 ALA A C 1
ATOM 2200 O O . ALA A 1 267 ? -17.271 -0.796 19.728 1.00 90.25 267 ALA A O 1
ATOM 2201 N N . SER A 1 268 ? -15.895 -0.112 18.094 1.00 89.44 268 SER A N 1
ATOM 2202 C CA . SER A 1 268 ? -16.743 1.003 17.663 1.00 89.44 268 SER A CA 1
ATOM 2203 C C . SER A 1 268 ? -18.070 0.541 17.054 1.00 89.44 268 SER A C 1
ATOM 2205 O O . SER A 1 268 ? -19.089 1.174 17.314 1.00 89.44 268 SER A O 1
ATOM 2207 N N . VAL A 1 269 ? -18.074 -0.543 16.268 1.00 88.25 269 VAL A N 1
ATOM 2208 C CA . VAL A 1 269 ? -19.296 -1.146 15.700 1.00 88.25 269 VAL A CA 1
ATOM 2209 C C . VAL A 1 269 ? -20.218 -1.655 16.809 1.00 88.25 269 VAL A C 1
ATOM 2211 O O . VAL A 1 269 ? -21.429 -1.447 16.745 1.00 88.25 269 VAL A O 1
ATOM 2214 N N . LEU A 1 270 ? -19.647 -2.270 17.848 1.00 91.19 270 LEU A N 1
ATOM 2215 C CA . LEU A 1 2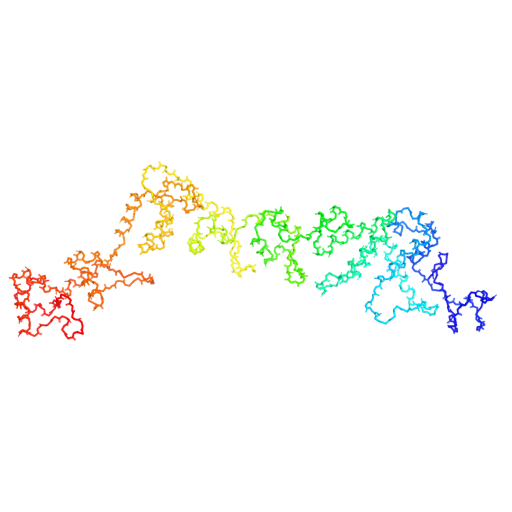70 ? -20.390 -2.753 19.013 1.00 91.19 270 LEU A CA 1
ATOM 2216 C C . LEU A 1 270 ? -20.755 -1.643 20.011 1.00 91.19 270 LEU A C 1
ATOM 2218 O O . LEU A 1 270 ? -21.498 -1.906 20.951 1.00 91.19 270 LEU A O 1
ATOM 2222 N N . GLY A 1 271 ? -20.273 -0.410 19.832 1.00 91.62 271 GLY A N 1
ATOM 2223 C CA . GLY A 1 271 ? -20.506 0.686 20.779 1.00 91.62 271 GLY A CA 1
ATOM 2224 C C . GLY A 1 271 ? -19.800 0.498 22.127 1.00 91.62 271 GLY A C 1
ATOM 2225 O O . GLY A 1 271 ? -20.295 0.951 23.154 1.00 91.62 271 GLY A O 1
ATOM 2226 N N . LEU A 1 272 ? -18.660 -0.194 22.148 1.00 91.94 272 LEU A N 1
ATOM 2227 C CA . LEU A 1 272 ? -17.915 -0.536 23.359 1.00 91.94 272 LEU A CA 1
ATOM 2228 C C . LEU A 1 272 ? -16.588 0.222 23.450 1.00 91.94 272 LEU A C 1
ATOM 2230 O O . LEU A 1 272 ? -15.961 0.587 22.451 1.00 91.94 272 LEU A O 1
ATOM 2234 N N . THR A 1 273 ? -16.095 0.400 24.675 1.00 90.62 273 THR A N 1
ATOM 2235 C CA . THR A 1 273 ? -14.705 0.821 24.893 1.00 90.62 273 THR A CA 1
ATOM 2236 C C . THR A 1 273 ? -13.733 -0.304 24.525 1.00 90.62 273 THR A C 1
ATOM 2238 O O . THR A 1 273 ? -14.084 -1.483 24.486 1.00 90.62 273 THR A O 1
ATOM 2241 N N . LYS A 1 274 ? -12.457 0.036 24.303 1.00 86.50 274 LYS A N 1
ATOM 2242 C CA . LYS A 1 274 ? -11.422 -0.965 23.983 1.00 86.50 274 LYS A CA 1
ATOM 2243 C C . LYS A 1 274 ? -11.266 -2.038 25.066 1.00 86.50 274 LYS A C 1
ATOM 2245 O O . LYS A 1 274 ? -11.036 -3.191 24.723 1.00 86.50 274 LYS A O 1
ATOM 2250 N N . ALA A 1 275 ? -11.371 -1.658 26.342 1.00 87.12 275 ALA A N 1
ATOM 2251 C CA . ALA A 1 275 ? -11.251 -2.588 27.466 1.00 87.12 275 ALA A CA 1
ATOM 2252 C C . ALA A 1 275 ? -12.447 -3.550 27.521 1.00 87.12 275 ALA A C 1
ATOM 2254 O O . ALA A 1 275 ? -12.262 -4.756 27.632 1.00 87.12 275 ALA A O 1
ATOM 2255 N N . GLN A 1 276 ? -13.660 -3.019 27.337 1.00 90.44 276 GLN A N 1
ATOM 2256 C CA . GLN A 1 276 ? -14.889 -3.811 27.249 1.00 90.44 276 GLN A CA 1
ATOM 2257 C C . GLN A 1 276 ? -14.854 -4.800 26.083 1.00 90.44 276 GLN A C 1
ATOM 2259 O O . GLN A 1 276 ? -15.164 -5.969 26.268 1.00 90.44 276 GLN A O 1
ATOM 2264 N N . PHE A 1 277 ? -14.422 -4.362 24.897 1.00 91.25 277 PHE A N 1
ATOM 2265 C CA . PHE A 1 277 ? -14.294 -5.255 23.747 1.00 91.25 277 PHE A CA 1
ATOM 2266 C C . PHE A 1 277 ? -13.215 -6.327 23.949 1.00 91.25 277 PHE A C 1
ATOM 2268 O O . PHE A 1 277 ? -13.422 -7.481 23.585 1.00 91.25 277 PHE A O 1
ATOM 2275 N N . ALA A 1 278 ? -12.070 -5.969 24.544 1.00 87.19 278 ALA A N 1
ATOM 2276 C CA . ALA A 1 278 ? -11.020 -6.937 24.851 1.00 87.19 278 ALA A CA 1
ATOM 2277 C C . ALA A 1 278 ? -11.535 -8.043 25.780 1.00 87.19 278 ALA A C 1
ATOM 2279 O O . ALA A 1 278 ? -11.266 -9.213 25.514 1.00 87.19 278 ALA A O 1
ATOM 2280 N N . ARG A 1 279 ? -12.319 -7.666 26.799 1.00 88.19 279 ARG A N 1
ATOM 2281 C CA . ARG A 1 279 ? -12.953 -8.608 27.718 1.00 88.19 279 ARG A CA 1
ATOM 2282 C C . ARG A 1 279 ? -14.035 -9.450 27.042 1.00 88.19 279 ARG A C 1
ATOM 2284 O O . ARG A 1 279 ? -14.027 -10.665 27.182 1.00 88.19 279 ARG A O 1
ATOM 2291 N N . LEU A 1 280 ? -14.905 -8.826 26.245 1.00 89.75 280 LEU A N 1
ATOM 2292 C CA . LEU A 1 280 ? -15.937 -9.519 25.466 1.00 89.75 280 LEU A CA 1
ATOM 2293 C C . LEU A 1 280 ? -15.345 -10.603 24.571 1.00 89.75 280 LEU A C 1
ATOM 2295 O O . LEU A 1 280 ? -15.811 -11.733 24.566 1.00 89.75 280 LEU A O 1
ATOM 2299 N N . ARG A 1 281 ? -14.265 -10.276 23.865 1.00 88.69 281 ARG A N 1
ATOM 2300 C CA . ARG A 1 281 ? -13.571 -11.215 22.986 1.00 88.69 281 ARG A CA 1
ATOM 2301 C C . ARG A 1 281 ? -13.041 -12.452 23.719 1.00 88.69 281 ARG A C 1
ATOM 2303 O O . ARG A 1 281 ? -13.017 -13.517 23.118 1.00 88.69 281 ARG A O 1
ATOM 2310 N N . GLU A 1 282 ? -12.589 -12.322 24.967 1.00 84.88 282 GLU A N 1
ATOM 2311 C CA . GLU A 1 282 ? -12.097 -13.467 25.752 1.00 84.88 282 GLU A CA 1
ATOM 2312 C C . GLU A 1 282 ? -13.198 -14.482 26.068 1.00 84.88 282 GLU A C 1
ATOM 2314 O O . GLU A 1 282 ? -12.904 -15.668 26.167 1.00 84.88 282 GLU A O 1
ATOM 2319 N N . VAL A 1 283 ? -14.442 -14.019 26.216 1.00 83.88 283 VAL A N 1
ATOM 2320 C CA . VAL A 1 283 ? -15.585 -14.860 26.594 1.00 83.88 283 VAL A CA 1
ATOM 2321 C C . VAL A 1 283 ? -16.337 -15.373 25.368 1.00 83.88 283 VAL A C 1
ATOM 2323 O O . VAL A 1 283 ? -16.656 -16.553 25.294 1.00 83.88 283 VAL A O 1
ATOM 2326 N N . GLU A 1 284 ? -16.595 -14.497 24.399 1.00 81.44 284 GLU A N 1
ATOM 2327 C CA . GLU A 1 284 ? -17.444 -14.789 23.239 1.00 81.44 284 GLU A CA 1
ATOM 2328 C C . GLU A 1 284 ? -16.738 -15.576 22.137 1.00 81.44 284 GLU A C 1
ATOM 2330 O O . GLU A 1 284 ? -17.391 -16.208 21.315 1.00 81.44 284 GLU A O 1
ATOM 2335 N N . GLY A 1 285 ? -15.402 -15.540 22.100 1.00 69.62 285 GLY A N 1
ATOM 2336 C CA . GLY A 1 285 ? -14.635 -16.335 21.144 1.00 69.62 285 GLY A CA 1
ATOM 2337 C C . GLY A 1 285 ? -14.893 -15.973 19.679 1.00 69.62 285 GLY A C 1
ATOM 2338 O O . GLY A 1 285 ? -14.991 -16.874 18.856 1.00 69.62 285 GLY A O 1
ATOM 2339 N N . PHE A 1 286 ? -14.991 -14.675 19.350 1.00 79.50 286 PHE A N 1
ATOM 2340 C CA . PHE A 1 286 ? -15.123 -14.208 17.960 1.00 79.50 286 PHE A CA 1
ATOM 2341 C C . PHE A 1 286 ? -14.104 -14.877 17.034 1.00 79.50 286 PHE A C 1
ATOM 2343 O O . PHE A 1 286 ? -12.927 -14.972 17.396 1.00 79.50 286 PHE A O 1
ATOM 2350 N N . ASP A 1 287 ? -14.523 -15.235 15.821 1.00 66.81 287 ASP A N 1
ATOM 2351 C CA . ASP A 1 287 ? -13.617 -15.767 14.811 1.00 66.81 287 ASP A CA 1
ATOM 2352 C C . ASP A 1 287 ? -12.541 -14.727 14.464 1.00 66.81 287 ASP A C 1
ATOM 2354 O O . ASP A 1 287 ? -12.793 -13.591 14.040 1.00 66.81 287 ASP A O 1
ATOM 2358 N N . VAL A 1 288 ? -11.290 -15.113 14.720 1.00 65.81 288 VAL A N 1
ATOM 2359 C CA . VAL A 1 288 ? -10.121 -14.251 14.559 1.00 65.81 288 VAL A CA 1
ATOM 2360 C C . VAL A 1 288 ? -9.300 -14.732 13.380 1.00 65.81 288 VAL A C 1
ATOM 2362 O O . VAL A 1 288 ? -8.765 -15.837 13.377 1.00 65.81 288 VAL A O 1
ATOM 2365 N N . ILE A 1 289 ? -9.128 -13.850 12.402 1.00 59.44 289 ILE A N 1
ATOM 2366 C CA . ILE A 1 289 ? -8.362 -14.132 11.181 1.00 59.44 289 ILE A CA 1
ATOM 2367 C C . ILE A 1 289 ? -6.866 -14.076 11.464 1.00 59.44 289 ILE A C 1
ATOM 2369 O O . ILE A 1 289 ? -6.088 -14.882 10.955 1.00 59.44 289 ILE A O 1
ATOM 2373 N N . SER A 1 290 ? -6.466 -13.118 12.300 1.00 58.97 290 SER A N 1
ATOM 2374 C CA . SER A 1 290 ? -5.084 -12.961 12.731 1.00 58.97 290 SER A CA 1
ATOM 2375 C C . SER A 1 290 ? -5.033 -12.454 14.169 1.00 58.97 290 SER A C 1
ATOM 2377 O O . SER A 1 290 ? -5.591 -11.399 14.498 1.00 58.97 290 SER A O 1
ATOM 2379 N N . LYS A 1 291 ? -4.328 -13.199 15.024 1.00 63.72 291 LYS A N 1
ATOM 2380 C CA . LYS A 1 291 ? -3.913 -12.742 16.352 1.00 63.72 291 LYS A CA 1
ATOM 2381 C C . LYS A 1 291 ? -2.609 -11.944 16.240 1.00 63.72 291 LYS A C 1
ATOM 2383 O O . LYS A 1 291 ? -1.822 -12.190 15.319 1.00 63.72 291 LYS A O 1
ATOM 2388 N N . PRO A 1 292 ? -2.339 -11.013 17.172 1.00 59.38 292 PRO A N 1
ATOM 2389 C CA . PRO A 1 292 ? -1.027 -10.390 17.266 1.00 59.38 292 PRO A CA 1
ATOM 2390 C C . PRO A 1 292 ? 0.068 -11.461 17.338 1.00 59.38 292 PRO A C 1
ATOM 2392 O O . PRO A 1 292 ? -0.058 -12.414 18.102 1.00 59.38 292 PRO A O 1
ATOM 2395 N N . ASN A 1 293 ? 1.138 -11.282 16.565 1.00 56.91 293 ASN A N 1
ATOM 2396 C CA . ASN A 1 293 ? 2.360 -12.101 16.563 1.00 56.91 293 ASN A CA 1
ATOM 2397 C C . ASN A 1 293 ? 2.271 -13.526 15.976 1.00 56.91 293 ASN A C 1
ATOM 2399 O O . ASN A 1 293 ? 3.317 -14.146 15.820 1.00 56.91 293 ASN A O 1
ATOM 2403 N N . GLU A 1 294 ? 1.101 -14.040 15.581 1.00 54.06 294 GLU A N 1
ATOM 2404 C CA . GLU A 1 294 ? 1.002 -15.382 14.962 1.00 54.06 294 GLU A CA 1
ATOM 2405 C C . GLU A 1 294 ? 1.201 -15.369 13.430 1.00 54.06 294 GLU A C 1
ATOM 2407 O O . GLU A 1 294 ? 1.635 -16.363 12.857 1.00 54.06 294 GLU A O 1
ATOM 2412 N N . GLN A 1 295 ? 0.927 -14.246 12.749 1.00 49.16 295 GLN A N 1
ATOM 2413 C CA . GLN A 1 295 ? 0.998 -14.131 11.275 1.00 49.16 295 GLN A CA 1
ATOM 2414 C C . GLN A 1 295 ? 1.717 -12.856 10.791 1.00 49.16 295 GLN A C 1
ATOM 2416 O O . GLN A 1 295 ? 1.400 -12.301 9.741 1.00 49.16 295 GLN A O 1
ATOM 2421 N N . GLY A 1 296 ? 2.647 -12.319 11.587 1.00 45.72 296 GLY A N 1
ATOM 2422 C CA . GLY A 1 296 ? 3.359 -11.070 11.263 1.00 45.72 296 GLY A CA 1
ATOM 2423 C C . GLY A 1 296 ? 2.522 -9.789 11.410 1.00 45.72 296 GLY A C 1
ATOM 2424 O O . GLY A 1 296 ? 3.046 -8.693 11.235 1.00 45.72 296 GLY A O 1
ATOM 2425 N N . GLY A 1 297 ? 1.240 -9.901 11.773 1.00 50.22 297 GLY A N 1
ATOM 2426 C CA . GLY A 1 297 ? 0.387 -8.767 12.124 1.00 50.22 297 GLY A CA 1
ATOM 2427 C C . GLY A 1 297 ? 0.571 -8.335 13.580 1.00 50.22 297 GLY A C 1
ATOM 2428 O O . GLY A 1 297 ? 0.566 -9.162 14.491 1.00 50.22 297 GLY A O 1
ATOM 2429 N N . SER A 1 298 ? 0.675 -7.025 13.815 1.00 54.53 298 SER A N 1
ATOM 2430 C CA . SER A 1 298 ? 0.776 -6.446 15.166 1.00 54.53 298 SER A CA 1
ATOM 2431 C C . SER A 1 298 ? -0.579 -6.287 15.879 1.00 54.53 298 SER A C 1
ATOM 2433 O O . SER A 1 298 ? -0.640 -5.838 17.026 1.00 54.53 298 SER A O 1
ATOM 2435 N N . LYS A 1 299 ? -1.696 -6.592 15.199 1.00 69.19 299 LYS A N 1
ATOM 2436 C CA . LYS A 1 299 ? -3.060 -6.237 15.626 1.00 69.19 299 LYS A CA 1
ATOM 2437 C C . LYS A 1 299 ? -4.057 -7.359 15.354 1.00 69.19 299 LYS A C 1
ATOM 2439 O O . LYS A 1 299 ? -3.931 -8.085 14.378 1.00 69.19 299 LYS A O 1
ATOM 2444 N N . TRP A 1 300 ? -5.079 -7.427 16.205 1.00 74.75 300 TRP A N 1
ATOM 2445 C CA . TRP A 1 300 ? -6.240 -8.302 16.042 1.00 74.75 300 TRP A CA 1
ATOM 2446 C C . TRP A 1 300 ? -7.072 -7.914 14.817 1.00 74.75 300 TRP A C 1
ATOM 2448 O O . TRP A 1 300 ? -7.372 -6.724 14.639 1.00 74.75 300 TRP A O 1
ATOM 2458 N N . GLN A 1 301 ? -7.483 -8.918 14.041 1.00 77.62 301 GLN A N 1
ATOM 2459 C CA . GLN A 1 301 ? -8.405 -8.776 12.915 1.00 77.62 301 GLN A CA 1
ATOM 2460 C C . GLN A 1 301 ? -9.590 -9.738 13.025 1.00 77.62 301 GLN A C 1
ATOM 2462 O O . GLN A 1 301 ? -9.403 -10.920 13.311 1.00 77.62 301 GLN A O 1
ATOM 2467 N N . PHE A 1 302 ? -10.781 -9.213 12.752 1.00 81.19 302 PHE A N 1
ATOM 2468 C CA . PHE A 1 302 ? -12.062 -9.916 12.832 1.00 81.19 302 PHE A CA 1
ATOM 2469 C C . PHE A 1 302 ? -12.788 -9.814 11.495 1.00 81.19 302 PHE A C 1
ATOM 2471 O O . PHE A 1 302 ? -12.633 -8.796 10.805 1.00 81.19 302 PHE A O 1
ATOM 2478 N N . TYR A 1 303 ? -13.601 -10.815 11.155 1.00 80.88 303 TYR A N 1
ATOM 2479 C CA . TYR A 1 303 ? -14.555 -10.648 10.065 1.00 80.88 303 TYR A CA 1
ATOM 2480 C C . TYR A 1 303 ? -15.609 -9.624 10.473 1.00 80.88 303 TYR A C 1
ATOM 2482 O O . TYR A 1 303 ? -16.124 -9.617 11.592 1.00 80.88 303 TYR A O 1
ATOM 2490 N N . ARG A 1 304 ? -15.913 -8.720 9.546 1.00 83.06 304 ARG A N 1
ATOM 2491 C CA . ARG A 1 304 ? -16.972 -7.729 9.693 1.00 83.06 304 ARG A CA 1
ATOM 2492 C C . ARG A 1 304 ? -18.294 -8.426 9.986 1.00 83.06 304 ARG A C 1
ATOM 2494 O O . ARG A 1 304 ? -18.963 -8.033 10.934 1.00 83.06 304 ARG A O 1
ATOM 2501 N N . ASP A 1 305 ? -18.624 -9.450 9.211 1.00 82.19 305 ASP A N 1
ATOM 2502 C CA . ASP A 1 305 ? -19.921 -10.115 9.286 1.00 82.19 305 ASP A CA 1
ATOM 2503 C C . ASP A 1 305 ? -20.150 -10.743 10.661 1.00 82.19 305 ASP A C 1
ATOM 2505 O O . ASP A 1 305 ? -21.215 -10.541 11.227 1.00 82.19 305 ASP A O 1
ATOM 2509 N N . ASP A 1 306 ? -19.132 -11.349 11.274 1.00 85.12 306 ASP A N 1
ATOM 2510 C CA . ASP A 1 306 ? -19.252 -11.938 12.615 1.00 85.12 306 ASP A CA 1
ATOM 2511 C C . ASP A 1 306 ? -19.539 -10.883 13.691 1.00 85.12 306 ASP A C 1
ATOM 2513 O O . ASP A 1 306 ? -20.389 -11.074 14.561 1.00 85.12 306 ASP A O 1
ATOM 2517 N N . ILE A 1 307 ? -18.862 -9.731 13.623 1.00 89.44 307 ILE A N 1
ATOM 2518 C CA . ILE A 1 307 ? -19.080 -8.631 14.573 1.00 89.44 307 ILE A CA 1
ATOM 2519 C C . ILE A 1 307 ? -20.481 -8.032 14.406 1.00 89.44 307 ILE A C 1
ATOM 2521 O O . ILE A 1 307 ? -21.139 -7.712 15.398 1.00 89.44 307 ILE A O 1
ATOM 2525 N N . TYR A 1 308 ? -20.942 -7.863 13.165 1.00 88.12 308 TYR A N 1
ATOM 2526 C CA . TYR A 1 308 ? -22.284 -7.352 12.884 1.00 88.12 308 TYR A CA 1
ATOM 2527 C C . TYR A 1 308 ? -23.361 -8.371 13.268 1.00 88.12 308 TYR A C 1
ATOM 2529 O O . TYR A 1 308 ? -24.329 -7.997 13.919 1.00 88.12 308 TYR A O 1
ATOM 2537 N N . HIS A 1 309 ? -23.157 -9.652 12.969 1.00 88.56 309 HIS A N 1
ATOM 2538 C CA . HIS A 1 309 ? -24.071 -10.726 13.340 1.00 88.56 309 HIS A CA 1
ATOM 2539 C C . HIS A 1 309 ? -24.230 -10.825 14.859 1.00 88.56 309 HIS A C 1
ATOM 2541 O O . HIS A 1 309 ? -25.351 -10.853 15.362 1.00 88.56 309 HIS A O 1
ATOM 2547 N N . TYR A 1 310 ? -23.122 -10.769 15.604 1.00 90.69 310 TYR A N 1
ATOM 2548 C CA . TYR A 1 310 ? -23.159 -10.725 17.064 1.00 90.69 310 TYR A CA 1
ATOM 2549 C C . TYR A 1 310 ? -23.970 -9.533 17.583 1.00 90.69 310 TYR A C 1
ATOM 2551 O O . TYR A 1 310 ? -24.824 -9.684 18.456 1.00 90.69 310 TYR A O 1
ATOM 2559 N N . ARG A 1 311 ? -23.729 -8.340 17.029 1.00 90.81 311 ARG A N 1
ATOM 2560 C CA . ARG A 1 311 ? -24.471 -7.127 17.388 1.00 90.81 311 ARG A CA 1
ATOM 2561 C C . ARG A 1 311 ? -25.969 -7.302 17.150 1.00 90.81 311 ARG A C 1
ATOM 2563 O O . ARG A 1 311 ? -26.759 -6.989 18.033 1.00 90.81 311 ARG A O 1
ATOM 2570 N N . ASP A 1 312 ? -26.336 -7.764 15.963 1.00 88.38 312 ASP A N 1
ATOM 2571 C CA . ASP A 1 312 ? -27.725 -7.829 15.518 1.00 88.38 312 ASP A CA 1
ATOM 2572 C C . ASP A 1 312 ? -28.496 -8.906 16.291 1.00 88.38 312 ASP A C 1
ATOM 2574 O O . ASP A 1 312 ? -29.604 -8.641 16.751 1.00 88.38 312 ASP A O 1
ATOM 2578 N N . SER A 1 313 ? -27.846 -10.030 16.625 1.00 89.00 313 SER A N 1
ATOM 2579 C CA . SER A 1 313 ? -28.427 -11.082 17.476 1.00 89.00 313 SER A CA 1
ATOM 2580 C C . SER A 1 313 ? -28.906 -10.593 18.850 1.00 89.00 313 SER A C 1
ATOM 2582 O O . SER A 1 313 ? -29.849 -11.143 19.406 1.00 89.00 313 SER A O 1
ATOM 2584 N N . LEU A 1 314 ? -28.279 -9.546 19.397 1.00 87.88 314 LEU A N 1
ATOM 2585 C CA . LEU A 1 314 ? -28.636 -8.956 20.692 1.00 87.88 314 LEU A CA 1
ATOM 2586 C C . LEU A 1 314 ? -29.616 -7.793 20.574 1.00 87.88 314 LEU A C 1
ATOM 2588 O O . LEU A 1 314 ? -30.181 -7.352 21.573 1.00 87.88 314 LEU A O 1
ATOM 2592 N N . LEU A 1 315 ? -29.744 -7.227 19.379 1.00 85.06 315 LEU A N 1
ATOM 2593 C CA . LEU A 1 315 ? -30.510 -6.017 19.162 1.00 85.06 315 LEU A CA 1
ATOM 2594 C C . LEU A 1 315 ? -31.863 -6.303 18.512 1.00 85.06 315 LEU A C 1
ATOM 2596 O O . LEU A 1 315 ? -32.769 -5.497 18.707 1.00 85.06 315 LEU A O 1
ATOM 2600 N N . ASP A 1 316 ? -32.023 -7.365 17.723 1.00 74.31 316 ASP A N 1
ATOM 2601 C CA . ASP A 1 316 ? -33.207 -7.580 16.875 1.00 74.31 316 ASP A CA 1
ATOM 2602 C C . ASP A 1 316 ? -34.506 -7.864 17.651 1.00 74.31 316 ASP A C 1
ATOM 2604 O O . ASP A 1 316 ? -35.588 -7.525 17.172 1.00 74.31 316 ASP A O 1
ATOM 2608 N N . GLU A 1 317 ? -34.419 -8.350 18.890 1.00 67.19 317 GLU A N 1
ATOM 2609 C CA . GLU A 1 317 ? -35.572 -8.588 19.772 1.00 67.19 317 GLU A CA 1
ATOM 2610 C C . GLU A 1 317 ? -35.927 -7.353 20.629 1.00 67.19 317 GLU A C 1
ATOM 2612 O O . GLU A 1 317 ? -35.908 -7.393 21.860 1.00 67.19 317 GLU A O 1
ATOM 2617 N N . VAL A 1 318 ? -36.248 -6.218 19.992 1.00 71.81 318 VAL A N 1
ATOM 2618 C CA . VAL A 1 318 ? -36.688 -5.014 20.728 1.00 71.81 318 VAL A CA 1
ATOM 2619 C C . VAL A 1 318 ? -38.166 -5.113 21.097 1.00 71.81 318 VAL A C 1
ATOM 2621 O O . VAL A 1 318 ? -39.037 -5.114 20.226 1.00 71.81 318 VAL A O 1
ATOM 2624 N N . SER A 1 319 ? -38.466 -5.103 22.394 1.00 67.00 319 SER A N 1
ATOM 2625 C CA . SER A 1 319 ? -39.841 -5.068 22.901 1.00 67.00 319 SER A CA 1
ATOM 2626 C C . SER A 1 319 ? -40.234 -3.655 23.315 1.00 67.00 319 SER A C 1
ATOM 2628 O O . SER A 1 319 ? -39.904 -3.260 24.426 1.00 67.00 319 SER A O 1
ATOM 2630 N N . ASN A 1 320 ? -40.981 -2.920 22.477 1.00 65.75 320 ASN A N 1
ATOM 2631 C CA . ASN A 1 320 ? -41.452 -1.555 22.776 1.00 65.75 320 ASN A CA 1
ATOM 2632 C C . ASN A 1 320 ? -42.350 -1.515 24.026 1.00 65.75 320 ASN A C 1
ATOM 2634 O O . ASN A 1 320 ? -43.580 -1.547 23.939 1.00 65.75 320 ASN A O 1
ATOM 2638 N N . SER A 1 321 ? -41.724 -1.429 25.194 1.00 63.12 321 SER A N 1
ATOM 2639 C CA . SER A 1 321 ? -42.397 -1.319 26.479 1.00 63.12 321 SER A CA 1
ATOM 2640 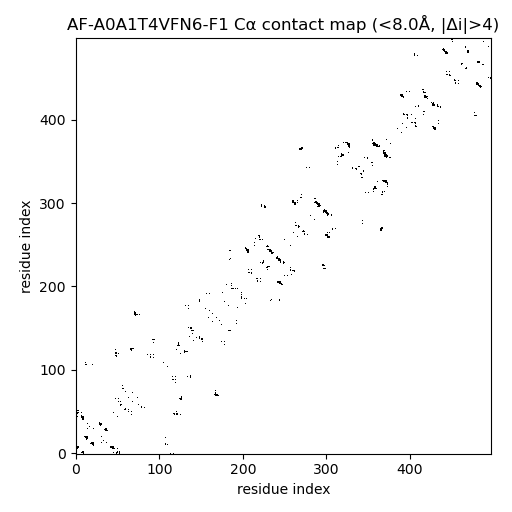C C . SER A 1 321 ? -42.374 0.142 26.939 1.00 63.12 321 SER A C 1
ATOM 2642 O O . SER A 1 321 ? -41.323 0.782 26.950 1.00 63.12 321 SER A O 1
ATOM 2644 N N . PRO A 1 322 ? -43.531 0.736 27.271 1.00 59.97 322 PRO A N 1
ATOM 2645 C CA . PRO A 1 322 ? -43.567 2.071 27.853 1.00 59.97 322 PRO A CA 1
ATOM 2646 C C . PRO A 1 322 ? -43.064 2.031 29.304 1.00 59.97 322 PRO A C 1
ATOM 2648 O O . PRO A 1 322 ? -43.447 1.147 30.069 1.00 59.97 322 PRO A O 1
ATOM 2651 N N . GLY A 1 323 ? -42.240 3.005 29.706 1.00 71.00 323 GLY A N 1
ATOM 2652 C CA . GLY A 1 323 ? -41.754 3.113 31.085 1.00 71.00 323 GLY A CA 1
ATOM 2653 C C . GLY A 1 323 ? -40.425 3.851 31.236 1.00 71.00 323 GLY A C 1
ATOM 2654 O O . GLY A 1 323 ? -39.898 4.425 30.280 1.00 71.00 323 GLY A O 1
ATOM 2655 N N . ASP A 1 324 ? -39.888 3.821 32.454 1.00 84.75 324 ASP A N 1
ATOM 2656 C CA . ASP A 1 324 ? -38.548 4.315 32.757 1.00 84.75 324 ASP A CA 1
ATOM 2657 C C . ASP A 1 324 ? -37.492 3.287 32.341 1.00 84.75 324 ASP A C 1
ATOM 2659 O O . ASP A 1 324 ? -37.594 2.095 32.649 1.00 84.75 324 ASP A O 1
ATOM 2663 N N . HIS A 1 325 ? -36.445 3.767 31.673 1.00 89.94 325 HIS A N 1
ATOM 2664 C CA . HIS A 1 325 ? -35.407 2.928 31.087 1.00 89.94 325 HIS A CA 1
ATOM 2665 C C . HIS A 1 325 ? -34.010 3.310 31.578 1.00 89.94 325 HIS A C 1
ATOM 2667 O O . HIS A 1 325 ? -33.736 4.471 31.895 1.00 89.94 325 HIS A O 1
ATOM 2673 N N . TRP A 1 326 ? -33.102 2.336 31.584 1.00 91.12 326 TRP A N 1
ATOM 2674 C CA . TRP A 1 326 ? -31.663 2.546 31.730 1.00 91.12 326 TRP A CA 1
ATOM 2675 C C . TRP A 1 326 ? -30.918 2.046 30.503 1.00 91.12 326 TRP A C 1
ATOM 2677 O O . TRP A 1 326 ? -31.214 0.977 29.976 1.00 91.12 326 TRP A O 1
ATOM 2687 N N . SER A 1 327 ? -29.920 2.810 30.064 1.00 92.00 327 SER A N 1
ATOM 2688 C CA . SER A 1 327 ? -29.020 2.367 29.005 1.00 92.00 327 SER A CA 1
ATOM 2689 C C . SER A 1 327 ? -27.963 1.409 29.543 1.00 92.00 327 SER A C 1
ATOM 2691 O O . SER A 1 327 ? -27.585 1.495 30.715 1.00 92.00 327 SER A O 1
ATOM 2693 N N . LEU A 1 328 ? -27.428 0.540 28.680 1.00 93.19 328 LEU A N 1
ATOM 2694 C CA . LEU A 1 328 ? -26.320 -0.344 29.052 1.00 93.19 328 LEU A CA 1
ATOM 2695 C C . LEU A 1 328 ? -25.163 0.422 29.732 1.00 93.19 328 LEU A C 1
ATOM 2697 O O . LEU A 1 328 ? -24.757 0.012 30.817 1.00 93.19 328 LEU A O 1
ATOM 2701 N N . PRO A 1 329 ? -24.665 1.566 29.211 1.00 91.38 329 PRO A N 1
ATOM 2702 C CA . PRO A 1 329 ? -23.633 2.342 29.903 1.00 91.38 329 PRO A CA 1
ATOM 2703 C C . PRO A 1 329 ? -24.028 2.783 31.318 1.00 91.38 329 PRO A C 1
ATOM 2705 O O . PRO A 1 329 ? -23.192 2.737 32.219 1.00 91.38 329 PRO A O 1
ATOM 2708 N N . HIS A 1 330 ? -25.290 3.172 31.531 1.00 88.69 330 HIS A N 1
ATOM 2709 C CA . HIS A 1 330 ? -25.788 3.562 32.851 1.00 88.69 330 HIS A CA 1
ATOM 2710 C C . HIS A 1 330 ? -25.760 2.371 33.817 1.00 88.69 330 HIS A C 1
ATOM 2712 O O . HIS A 1 330 ? -25.287 2.502 34.946 1.00 88.69 330 HIS A O 1
ATOM 2718 N N . LEU A 1 331 ? -26.200 1.195 33.359 1.00 89.50 331 LEU A N 1
ATOM 2719 C CA . LEU A 1 331 ? -26.161 -0.032 34.153 1.00 89.50 331 LEU A CA 1
ATOM 2720 C C . LEU A 1 331 ? -24.729 -0.400 34.546 1.00 89.50 331 LEU A C 1
ATOM 2722 O O . LEU A 1 331 ? -24.461 -0.668 35.715 1.00 89.50 331 LEU A O 1
ATOM 2726 N N . LEU A 1 332 ? -23.795 -0.347 33.594 1.00 88.38 332 LEU A N 1
ATOM 2727 C CA . LEU A 1 332 ? -22.381 -0.625 33.852 1.00 88.38 332 LEU A CA 1
ATOM 2728 C C . LEU A 1 332 ? -21.775 0.370 34.847 1.00 88.38 332 LEU A C 1
ATOM 2730 O O . LEU A 1 332 ? -20.974 -0.020 35.691 1.00 88.38 332 LEU A O 1
ATOM 2734 N N . GLN A 1 333 ? -22.165 1.643 34.780 1.00 84.69 333 GLN A N 1
ATOM 2735 C CA . GLN A 1 333 ? -21.690 2.665 35.707 1.00 84.69 333 GLN A CA 1
ATOM 2736 C C . GLN A 1 333 ? -22.245 2.469 37.125 1.00 84.69 333 GLN A C 1
ATOM 2738 O O . GLN A 1 333 ? -21.503 2.608 38.095 1.00 84.69 333 GLN A O 1
ATOM 2743 N N . TYR A 1 334 ? -23.538 2.162 37.259 1.00 80.50 334 TYR A N 1
ATOM 2744 C CA . TYR A 1 334 ? -24.210 2.095 38.559 1.00 80.50 334 TYR A CA 1
ATOM 2745 C C . TYR A 1 334 ? -24.025 0.741 39.267 1.00 80.50 334 TYR A C 1
ATOM 2747 O O . TYR A 1 334 ? -23.826 0.681 40.483 1.00 80.50 334 TYR A O 1
ATOM 2755 N N . PHE A 1 335 ? -24.049 -0.355 38.507 1.00 79.81 335 PHE A N 1
ATOM 2756 C CA . PHE A 1 335 ? -23.969 -1.723 39.027 1.00 79.81 335 PHE A CA 1
ATOM 2757 C C . PHE A 1 335 ? -22.603 -2.381 38.809 1.00 79.81 335 PHE A C 1
ATOM 2759 O O . PHE A 1 335 ? -22.393 -3.501 39.268 1.00 79.81 335 PHE A O 1
ATOM 2766 N N . GLY A 1 336 ? -21.647 -1.703 38.167 1.00 72.81 336 GLY A N 1
ATOM 2767 C CA . GLY A 1 336 ? -20.368 -2.315 37.798 1.00 72.81 336 GLY A CA 1
ATOM 2768 C C . GLY A 1 336 ? -19.481 -2.757 38.963 1.00 72.81 336 GLY A C 1
ATOM 2769 O O . GLY A 1 336 ? -18.650 -3.633 38.781 1.00 72.81 336 GLY A O 1
ATOM 2770 N N . GLY A 1 337 ? -19.669 -2.192 40.160 1.00 69.81 337 GLY A N 1
ATOM 2771 C CA . GLY A 1 337 ? -19.005 -2.658 41.387 1.00 69.81 337 GLY A CA 1
ATOM 2772 C C . GLY A 1 337 ? -19.809 -3.686 42.191 1.00 69.81 337 GLY A C 1
ATOM 2773 O O . GLY A 1 337 ? -19.388 -4.065 43.278 1.00 69.81 337 GLY A O 1
ATOM 2774 N N . GLN A 1 338 ? -20.996 -4.065 41.713 1.00 73.94 338 GLN A N 1
ATOM 2775 C CA . GLN A 1 338 ? -21.922 -4.966 42.408 1.00 73.94 338 GLN A CA 1
ATOM 2776 C C . GLN A 1 338 ? -22.143 -6.287 41.657 1.00 73.94 338 GLN A C 1
ATOM 2778 O O . GLN A 1 338 ? -22.672 -7.233 42.233 1.00 73.94 338 GLN A O 1
ATOM 2783 N N . ILE A 1 339 ? -21.773 -6.335 40.377 1.00 78.00 339 ILE A N 1
ATOM 2784 C CA . ILE A 1 339 ? -21.899 -7.498 39.504 1.00 78.00 339 ILE A CA 1
ATOM 2785 C C . ILE A 1 339 ? -20.502 -7.841 38.995 1.00 78.00 339 ILE A C 1
ATOM 2787 O O . ILE A 1 339 ? -19.849 -6.984 38.399 1.00 78.00 339 ILE A O 1
ATOM 2791 N N . ASP A 1 340 ? -20.075 -9.087 39.191 1.00 75.25 340 ASP A N 1
ATOM 2792 C CA . ASP A 1 340 ? -18.841 -9.590 38.589 1.00 75.25 340 ASP A CA 1
ATOM 2793 C C . ASP A 1 340 ? -18.968 -9.576 37.063 1.00 75.25 340 ASP A C 1
ATOM 2795 O O . ASP A 1 340 ? -19.945 -10.075 36.498 1.00 75.25 340 ASP A O 1
ATOM 2799 N N . ASP A 1 341 ? -17.983 -8.967 36.402 1.00 81.88 341 ASP A N 1
ATOM 2800 C CA . ASP A 1 341 ? -17.940 -8.776 34.949 1.00 81.88 341 ASP A CA 1
ATOM 2801 C C . ASP A 1 341 ? -19.277 -8.270 34.360 1.00 81.88 341 ASP A C 1
ATOM 2803 O O . ASP A 1 341 ? -19.967 -8.971 33.612 1.00 81.88 341 ASP A O 1
ATOM 2807 N N . PRO A 1 342 ? -19.697 -7.045 34.723 1.00 86.94 342 PRO A N 1
ATOM 2808 C CA . PRO A 1 342 ? -21.070 -6.573 34.542 1.00 86.94 342 PRO A CA 1
ATOM 2809 C C . PRO A 1 342 ? -21.507 -6.566 33.075 1.00 86.94 342 PRO A C 1
ATOM 2811 O O . PRO A 1 342 ? -22.668 -6.831 32.779 1.00 86.94 342 PRO A O 1
ATOM 2814 N N . LEU A 1 343 ? -20.582 -6.301 32.148 1.00 91.75 343 LEU A N 1
ATOM 2815 C CA . LEU A 1 343 ? -20.873 -6.325 30.718 1.00 91.75 343 LEU A CA 1
ATOM 2816 C C . LEU A 1 343 ? -21.248 -7.731 30.260 1.00 91.75 343 LEU A C 1
ATOM 2818 O O . LEU A 1 343 ? -22.326 -7.914 29.705 1.00 91.75 343 LEU A O 1
ATOM 2822 N N . ILE A 1 344 ? -20.379 -8.710 30.508 1.00 91.44 344 ILE A N 1
ATOM 2823 C CA . ILE A 1 344 ? -20.608 -10.101 30.108 1.00 91.44 344 ILE A CA 1
ATOM 2824 C C . ILE A 1 344 ? -21.872 -10.631 30.769 1.00 91.44 344 ILE A C 1
ATOM 2826 O O . ILE A 1 344 ? -22.730 -11.206 30.110 1.00 91.44 344 ILE A O 1
ATOM 2830 N N . THR A 1 345 ? -22.022 -10.367 32.063 1.00 90.25 345 THR A N 1
ATOM 2831 C CA . THR A 1 345 ? -23.135 -10.866 32.862 1.00 90.25 345 THR A CA 1
ATOM 2832 C C . THR A 1 345 ? -24.493 -10.349 32.383 1.00 90.25 345 THR A C 1
ATOM 2834 O O . THR A 1 345 ? -25.474 -11.092 32.433 1.00 90.25 345 THR A O 1
ATOM 2837 N N . ILE A 1 346 ? -24.565 -9.095 31.926 1.00 93.00 346 ILE A N 1
ATOM 2838 C CA . ILE A 1 346 ? -25.793 -8.519 31.362 1.00 93.00 346 ILE A CA 1
ATOM 2839 C C . ILE A 1 346 ? -26.032 -9.048 29.944 1.00 93.00 346 ILE A C 1
ATOM 2841 O O . ILE A 1 346 ? -27.145 -9.461 29.641 1.00 93.00 346 ILE A O 1
ATOM 2845 N N . LEU A 1 347 ? -25.006 -9.081 29.086 1.00 93.00 347 LEU A N 1
ATOM 2846 C CA . LEU A 1 347 ? -25.154 -9.577 27.712 1.00 93.00 347 LEU A CA 1
ATOM 2847 C C . LEU A 1 347 ? -25.556 -11.058 27.671 1.00 93.00 347 LEU A C 1
ATOM 2849 O O . LEU A 1 347 ? -26.402 -11.435 26.866 1.00 93.00 347 LEU A O 1
ATOM 2853 N N . GLN A 1 348 ? -25.013 -11.882 28.569 1.00 90.75 348 GLN A N 1
ATOM 2854 C CA . GLN A 1 348 ? -25.398 -13.285 28.690 1.00 90.75 348 GLN A CA 1
ATOM 2855 C C . GLN A 1 348 ? -26.850 -13.431 29.153 1.00 90.75 348 GLN A C 1
ATOM 2857 O O . GLN A 1 348 ? -27.585 -14.229 28.590 1.00 90.75 348 GLN A O 1
ATOM 2862 N N . ALA A 1 349 ? -27.301 -12.613 30.108 1.00 91.81 349 ALA A N 1
ATOM 2863 C CA . ALA A 1 349 ? -28.700 -12.620 30.535 1.00 91.81 349 ALA A CA 1
ATOM 2864 C C . ALA A 1 349 ? -29.668 -12.217 29.412 1.00 91.81 349 ALA A C 1
ATOM 2866 O O . ALA A 1 349 ? -30.789 -12.714 29.379 1.00 91.81 349 ALA A O 1
ATOM 2867 N N . VAL A 1 350 ? -29.237 -11.362 28.478 1.00 92.38 350 VAL A N 1
ATOM 2868 C CA . VAL A 1 350 ? -30.014 -11.064 27.266 1.00 92.38 350 VAL A CA 1
ATOM 2869 C C . VAL A 1 350 ? -30.091 -12.284 26.350 1.00 92.38 350 VAL A C 1
ATOM 2871 O O . VAL A 1 350 ? -31.180 -12.663 25.935 1.00 92.38 350 VAL A O 1
ATOM 2874 N N . LYS A 1 351 ? -28.962 -12.952 26.086 1.00 89.38 351 LYS A N 1
ATOM 2875 C CA . LYS A 1 351 ? -28.938 -14.181 25.270 1.00 89.38 351 LYS A CA 1
ATOM 2876 C C . LYS A 1 351 ? -29.763 -15.317 25.866 1.00 89.38 351 LYS A C 1
ATOM 2878 O O . LYS A 1 351 ? -30.431 -16.037 25.135 1.00 89.38 351 LYS A O 1
ATOM 2883 N N . ASP A 1 352 ? -29.717 -15.457 27.186 1.00 89.75 352 ASP A N 1
ATOM 2884 C CA . ASP A 1 352 ? -30.456 -16.472 27.936 1.00 89.75 352 ASP A CA 1
ATOM 2885 C C . ASP A 1 352 ? -31.942 -16.098 28.110 1.00 89.75 352 ASP A C 1
ATOM 2887 O O . ASP A 1 352 ? -32.686 -16.834 28.760 1.00 89.75 352 ASP A O 1
ATOM 2891 N N . GLN A 1 353 ? -32.380 -14.960 27.550 1.00 88.25 353 GLN A N 1
ATOM 2892 C CA . GLN A 1 353 ? -33.742 -14.423 27.651 1.00 88.25 353 GLN A CA 1
ATOM 2893 C C . GLN A 1 353 ? -34.196 -14.162 29.103 1.00 88.25 353 GLN A C 1
ATOM 2895 O O . GLN A 1 353 ? -35.387 -14.143 29.411 1.00 88.25 353 GLN A O 1
ATOM 2900 N N . GLU A 1 354 ? -33.249 -13.942 30.020 1.00 90.31 354 GLU A N 1
ATOM 2901 C CA . GLU A 1 354 ? -33.525 -13.500 31.392 1.00 90.31 354 GLU A CA 1
ATOM 2902 C C . GLU A 1 354 ? -33.751 -11.983 31.491 1.00 90.31 354 GLU A C 1
ATOM 2904 O O . GLU A 1 354 ? -34.351 -11.520 32.464 1.00 90.31 354 GLU A O 1
ATOM 2909 N N . LEU A 1 355 ? -33.240 -11.224 30.516 1.00 90.62 355 LEU A N 1
ATOM 2910 C CA . LEU A 1 355 ? -33.418 -9.781 30.366 1.00 90.62 355 LEU A CA 1
ATOM 2911 C C . LEU A 1 355 ? -33.798 -9.443 28.926 1.00 90.62 355 LEU A C 1
ATOM 2913 O O . LEU A 1 355 ? -33.145 -9.895 27.990 1.00 90.62 355 LEU A O 1
ATOM 2917 N N . THR A 1 356 ? -34.781 -8.566 28.755 1.00 89.94 356 THR A N 1
ATOM 2918 C CA . THR A 1 356 ? -35.228 -8.119 27.431 1.00 89.94 356 THR A CA 1
ATOM 2919 C C . THR A 1 356 ? -34.683 -6.733 27.095 1.00 89.94 356 THR A C 1
ATOM 2921 O O . THR A 1 356 ? -34.616 -5.842 27.948 1.00 89.94 356 THR A O 1
ATOM 2924 N N . VAL A 1 357 ? -34.327 -6.510 25.827 1.00 90.75 357 VAL A N 1
ATOM 2925 C CA . VAL A 1 357 ? -34.020 -5.165 25.325 1.00 90.75 357 VAL A CA 1
ATOM 2926 C C . VAL A 1 357 ? -35.333 -4.445 25.033 1.00 90.75 357 VAL A C 1
ATOM 2928 O O . VAL A 1 357 ? -36.039 -4.746 24.074 1.00 90.75 357 VAL A O 1
ATOM 2931 N N . ALA A 1 358 ? -35.677 -3.482 25.879 1.00 86.88 358 ALA A N 1
ATOM 2932 C CA . ALA A 1 358 ? -36.946 -2.767 25.811 1.00 86.88 358 ALA A CA 1
ATOM 2933 C C . ALA A 1 358 ? -36.984 -1.714 24.689 1.00 86.88 358 ALA A C 1
ATOM 2935 O O . ALA A 1 358 ? -38.017 -1.452 24.082 1.00 86.88 358 ALA A O 1
ATOM 2936 N N . ALA A 1 359 ? -35.859 -1.071 24.396 1.00 86.81 359 ALA A N 1
ATOM 2937 C CA . ALA A 1 359 ? -35.792 -0.070 23.336 1.00 86.81 359 ALA A CA 1
ATOM 2938 C C . ALA A 1 359 ? -34.351 0.131 22.863 1.00 86.81 359 ALA A C 1
ATOM 2940 O O . ALA A 1 359 ? -33.395 -0.374 23.459 1.00 86.81 359 ALA A O 1
ATOM 2941 N N . ARG A 1 360 ? -34.197 0.915 21.794 1.00 88.31 360 ARG A N 1
ATOM 2942 C CA . ARG A 1 360 ? -32.899 1.415 21.343 1.00 88.31 360 ARG A CA 1
ATOM 2943 C C . ARG A 1 360 ? -32.872 2.933 21.453 1.00 88.31 360 ARG A C 1
ATOM 2945 O O . ARG A 1 360 ? -33.793 3.614 21.012 1.00 88.31 360 ARG A O 1
ATOM 2952 N N . LEU A 1 361 ? -31.804 3.463 22.033 1.00 85.94 361 LEU A N 1
ATOM 2953 C CA . LEU A 1 361 ? -31.548 4.894 22.070 1.00 85.94 361 LEU A CA 1
ATOM 2954 C C . LEU A 1 361 ? -31.101 5.370 20.680 1.00 85.94 361 LEU A C 1
ATOM 2956 O O . LEU A 1 361 ? -30.052 4.938 20.206 1.00 85.94 361 LEU A O 1
ATOM 2960 N N . GLU A 1 362 ? -31.842 6.293 20.059 1.00 78.81 362 GLU A N 1
ATOM 2961 C CA . GLU A 1 362 ? -31.538 6.808 18.707 1.00 78.81 362 GLU A CA 1
ATOM 2962 C C . GLU A 1 362 ? -30.139 7.434 18.586 1.00 78.81 362 GLU A C 1
ATOM 2964 O O . GLU A 1 362 ? -29.514 7.380 17.531 1.00 78.81 362 GLU A O 1
ATOM 2969 N N . SER A 1 363 ? -29.630 8.022 19.671 1.00 78.62 363 SER A N 1
ATOM 2970 C CA . SER A 1 363 ? -28.302 8.643 19.719 1.00 78.62 363 SER A CA 1
ATOM 2971 C C . SER A 1 363 ? -27.168 7.673 20.073 1.00 78.62 363 SER A C 1
ATOM 2973 O O . SER A 1 363 ? -25.998 8.057 20.006 1.00 78.62 363 SER A O 1
ATOM 2975 N N . GLY A 1 364 ? -27.485 6.436 20.467 1.00 76.00 364 GLY A N 1
ATOM 2976 C CA . GLY A 1 364 ? -26.505 5.411 20.826 1.00 76.00 364 GLY A CA 1
ATOM 2977 C C . GLY A 1 364 ? -26.064 4.578 19.621 1.00 76.00 364 GLY A C 1
ATOM 2978 O O . GLY A 1 364 ? -26.809 4.407 18.662 1.00 76.00 364 GLY A O 1
ATOM 2979 N N . SER A 1 365 ? -24.859 4.005 19.677 1.00 84.00 365 SER A N 1
ATOM 2980 C CA . SER A 1 365 ? -24.366 3.073 18.653 1.00 84.00 365 SER A CA 1
ATOM 2981 C C . SER A 1 365 ? -24.207 1.657 19.207 1.00 84.00 365 SER A C 1
ATOM 2983 O O . SER A 1 365 ? -23.797 1.462 20.353 1.00 84.00 365 SER A O 1
ATOM 2985 N N . GLY A 1 366 ? -24.526 0.648 18.393 1.00 90.12 366 GLY A N 1
ATOM 2986 C CA . GLY A 1 366 ? -24.353 -0.763 18.754 1.00 90.12 366 GLY A CA 1
ATOM 2987 C C . GLY A 1 366 ? -25.020 -1.133 20.083 1.00 90.12 366 GLY A C 1
ATOM 2988 O O . GLY A 1 366 ? -26.131 -0.695 20.373 1.00 90.12 366 GLY A O 1
ATOM 2989 N N . LEU A 1 367 ? -24.322 -1.903 20.916 1.00 92.62 367 LEU A N 1
ATOM 2990 C CA . LEU A 1 367 ? -24.820 -2.391 22.206 1.00 92.62 367 LEU A CA 1
ATOM 2991 C C . LEU A 1 367 ? -25.025 -1.262 23.227 1.00 92.62 367 LEU A C 1
ATOM 2993 O O . LEU A 1 367 ? -25.866 -1.369 24.113 1.00 92.62 367 LEU A O 1
ATOM 2997 N N . SER A 1 368 ? -24.313 -0.136 23.096 1.00 91.56 368 SER A N 1
ATOM 2998 C CA . SER A 1 368 ? -24.524 1.019 23.986 1.00 91.56 368 SER A CA 1
ATOM 2999 C C . SER A 1 368 ? -25.900 1.671 23.825 1.00 91.56 368 SER A C 1
ATOM 3001 O O . SER A 1 368 ? -26.342 2.386 24.724 1.00 91.56 368 SER A O 1
ATOM 3003 N N . SER A 1 369 ? -26.579 1.408 22.702 1.00 91.25 369 SER A N 1
ATOM 3004 C CA . SER A 1 369 ? -27.943 1.876 22.452 1.00 91.25 369 SER A CA 1
ATOM 3005 C C . SER A 1 369 ? -29.011 1.068 23.191 1.00 91.25 369 SER A C 1
ATOM 3007 O O . SER A 1 369 ? -30.147 1.525 23.257 1.00 91.25 369 SER A O 1
ATOM 3009 N N . MET A 1 370 ? -28.675 -0.099 23.755 1.00 92.94 370 MET A N 1
ATOM 3010 C CA . MET A 1 370 ? -29.638 -0.959 24.447 1.00 92.94 370 MET A CA 1
ATOM 3011 C C . MET A 1 370 ? -30.240 -0.237 25.652 1.00 92.94 370 MET A C 1
ATOM 3013 O O . MET A 1 370 ? -29.507 0.261 26.514 1.00 92.94 370 MET A O 1
ATOM 3017 N N . LEU A 1 371 ? -31.570 -0.215 25.710 1.00 92.19 371 LEU A N 1
ATOM 3018 C CA . LEU A 1 371 ? -32.351 0.274 26.837 1.00 92.19 371 LEU A CA 1
ATOM 3019 C C . LEU A 1 371 ? -33.061 -0.896 27.514 1.00 92.19 371 LEU A C 1
ATOM 3021 O O . LEU A 1 371 ? -33.685 -1.721 26.853 1.00 92.19 371 LEU A O 1
ATOM 3025 N N . PHE A 1 372 ? -32.990 -0.925 28.838 1.00 92.19 372 PHE A N 1
ATOM 3026 C CA . PHE A 1 372 ? -33.609 -1.932 29.692 1.00 92.19 372 PHE A CA 1
ATOM 3027 C C . PHE A 1 372 ? -34.639 -1.265 30.594 1.00 92.19 372 PHE A C 1
ATOM 3029 O O . PHE A 1 372 ? -34.385 -0.176 31.118 1.00 92.19 372 PHE A O 1
ATOM 3036 N N . SER A 1 373 ? -35.783 -1.914 30.800 1.00 90.56 373 SER A N 1
ATOM 3037 C CA . SER A 1 373 ? -36.772 -1.464 31.780 1.00 90.56 373 SER A CA 1
ATOM 3038 C C . SER A 1 373 ? -36.164 -1.483 33.186 1.00 90.56 373 SER A C 1
ATOM 3040 O O . SER A 1 373 ? -35.568 -2.480 33.603 1.00 90.56 373 SER A O 1
ATOM 3042 N N . GLN A 1 374 ? -36.319 -0.389 33.941 1.00 87.19 374 GLN A N 1
ATOM 3043 C CA . GLN A 1 374 ? -35.779 -0.307 35.304 1.00 87.19 374 GLN A CA 1
ATOM 3044 C C . GLN A 1 374 ? -36.380 -1.376 36.224 1.00 87.19 374 GLN A C 1
ATOM 3046 O O . GLN A 1 374 ? -35.667 -1.985 37.022 1.00 87.19 374 GLN A O 1
ATOM 3051 N N . SER A 1 375 ? -37.688 -1.619 36.114 1.00 84.75 375 SER A N 1
ATOM 3052 C CA . SER A 1 375 ? -38.394 -2.572 36.974 1.00 84.75 375 SER A CA 1
ATOM 3053 C C . SER A 1 375 ? -37.986 -4.018 36.685 1.00 84.75 375 SER A C 1
ATOM 3055 O O . SER A 1 375 ? -37.737 -4.778 37.621 1.00 84.75 375 SER A O 1
ATOM 3057 N N . GLU A 1 376 ? -37.857 -4.380 35.407 1.00 89.62 376 GLU A N 1
ATOM 3058 C CA . GLU A 1 376 ? -37.404 -5.706 34.971 1.00 89.62 376 GLU A CA 1
ATOM 3059 C C . GLU A 1 376 ? -35.958 -5.962 35.402 1.00 89.62 376 GLU A C 1
ATOM 3061 O O . GLU A 1 376 ? -35.665 -6.985 36.025 1.00 89.62 376 GLU A O 1
ATOM 3066 N N . PHE A 1 377 ? -35.066 -4.994 35.160 1.00 90.50 377 PHE A N 1
ATOM 3067 C CA . PHE A 1 377 ? -33.659 -5.122 35.523 1.00 90.50 377 PHE A CA 1
ATOM 3068 C C . PHE A 1 377 ? -33.468 -5.286 37.035 1.00 90.50 377 PHE A C 1
ATOM 3070 O O . PHE A 1 377 ? -32.714 -6.155 37.471 1.00 90.50 377 PHE A O 1
ATOM 3077 N N . LEU A 1 378 ? -34.164 -4.488 37.854 1.00 85.62 378 LEU A N 1
ATOM 3078 C CA . LEU A 1 378 ? -34.084 -4.601 39.313 1.00 85.62 378 LEU A CA 1
ATOM 3079 C C . LEU A 1 378 ? -34.615 -5.950 39.818 1.00 85.62 378 LEU A C 1
ATOM 3081 O O . LEU A 1 378 ? -34.020 -6.532 40.725 1.00 85.62 378 LEU A O 1
ATOM 3085 N N . ALA A 1 379 ? -35.691 -6.473 39.223 1.00 84.88 379 ALA A N 1
ATOM 3086 C CA . ALA A 1 379 ? -36.228 -7.785 39.576 1.00 84.88 379 ALA A CA 1
ATOM 3087 C C . ALA A 1 379 ? -35.245 -8.919 39.235 1.00 84.88 379 ALA A C 1
ATOM 3089 O O . ALA A 1 379 ? -35.001 -9.803 40.063 1.00 84.88 379 ALA A O 1
ATOM 3090 N N . TRP A 1 380 ? -34.638 -8.871 38.045 1.00 90.81 380 TRP A N 1
ATOM 3091 C CA . TRP A 1 380 ? -33.575 -9.795 37.649 1.00 90.81 380 TRP A CA 1
ATOM 3092 C C . TRP A 1 380 ? -32.365 -9.701 38.587 1.00 90.81 380 TRP A C 1
ATOM 3094 O O . TRP A 1 380 ? -31.872 -10.722 39.075 1.00 90.81 380 TRP A O 1
ATOM 3104 N N . TYR A 1 381 ? -31.927 -8.482 38.908 1.00 86.19 381 TYR A N 1
ATOM 3105 C CA . TYR A 1 381 ? -30.780 -8.239 39.777 1.00 86.19 381 TYR A CA 1
ATOM 3106 C C . TYR A 1 381 ? -31.000 -8.777 41.199 1.00 86.19 381 TYR A C 1
ATOM 3108 O O . TYR A 1 381 ? -30.134 -9.473 41.730 1.00 86.19 381 TYR A O 1
ATOM 3116 N N . GLU A 1 382 ? -32.170 -8.544 41.804 1.00 78.94 382 GLU A N 1
ATOM 3117 C CA . GLU A 1 382 ? -32.496 -9.093 43.130 1.00 78.94 382 GLU A CA 1
ATOM 3118 C C . GLU A 1 382 ? -32.566 -10.630 43.115 1.00 78.94 382 GLU A C 1
ATOM 3120 O O . GLU A 1 382 ? -32.037 -11.285 44.017 1.00 78.94 382 GLU A O 1
ATOM 3125 N N . LYS A 1 383 ? -33.123 -11.239 42.057 1.00 80.31 383 LYS A N 1
ATOM 3126 C CA . LYS A 1 383 ? -33.119 -12.704 41.882 1.00 80.31 383 LYS A CA 1
ATOM 3127 C C . LYS A 1 383 ? -31.696 -13.261 41.787 1.00 80.31 383 LYS A C 1
ATOM 3129 O O . LYS A 1 383 ? -31.415 -14.333 42.325 1.00 80.31 383 LYS A O 1
ATOM 3134 N N . LYS A 1 384 ? -30.795 -12.537 41.122 1.00 75.25 384 LYS A N 1
ATOM 3135 C CA . LYS A 1 384 ? -29.384 -12.911 40.975 1.00 75.25 384 LYS A CA 1
ATOM 3136 C C . LYS A 1 384 ? -28.626 -12.788 42.295 1.00 75.25 384 LYS A C 1
ATOM 3138 O O . LYS A 1 384 ? -27.937 -13.724 42.693 1.00 75.25 384 LYS A O 1
ATOM 3143 N N . LYS A 1 385 ? -28.847 -11.694 43.024 1.00 66.75 385 LYS A N 1
ATOM 3144 C CA . LYS A 1 385 ? -28.287 -11.445 44.357 1.00 66.75 385 LYS A CA 1
ATOM 3145 C C . LYS A 1 385 ? -28.738 -12.476 45.391 1.00 66.75 385 LYS A C 1
ATOM 3147 O O . LYS A 1 385 ? -27.935 -12.906 46.207 1.00 66.75 385 LYS A O 1
ATOM 3152 N N . PHE A 1 386 ? -29.995 -12.918 45.340 1.00 53.84 386 PHE A N 1
ATOM 3153 C CA . PHE A 1 386 ? -30.497 -13.972 46.228 1.00 53.84 386 PHE A CA 1
ATOM 3154 C C . PHE A 1 386 ? -29.801 -15.326 46.003 1.00 53.84 386 PHE A C 1
ATOM 3156 O O . PHE A 1 386 ? -29.701 -16.131 46.924 1.00 53.84 386 PHE A O 1
ATOM 3163 N N . ARG A 1 387 ? -29.297 -15.586 44.789 1.00 54.69 387 ARG A N 1
ATOM 3164 C CA . ARG A 1 387 ? -28.560 -16.818 44.460 1.00 54.69 387 ARG A CA 1
ATOM 3165 C C . ARG A 1 387 ? -27.088 -16.776 44.890 1.00 54.69 387 ARG A C 1
ATOM 3167 O O . ARG A 1 387 ? -26.492 -17.834 45.072 1.00 54.69 387 ARG A O 1
ATOM 3174 N N . SER A 1 388 ? -26.506 -15.593 45.086 1.00 55.66 388 SER A N 1
ATOM 3175 C CA . SER A 1 388 ? -25.170 -15.424 45.667 1.00 55.66 388 SER A CA 1
ATOM 3176 C C . SER A 1 388 ? -25.283 -15.292 47.193 1.00 55.66 388 SER A C 1
ATOM 3178 O O . SER A 1 388 ? -25.781 -14.283 47.676 1.00 55.66 388 SER A O 1
ATOM 3180 N N . ASN A 1 389 ? -24.820 -16.278 47.972 1.00 59.97 389 ASN A N 1
ATOM 3181 C CA . ASN A 1 389 ? -24.855 -16.325 49.456 1.00 59.97 389 ASN A CA 1
ATOM 3182 C C . ASN A 1 389 ? -23.990 -15.252 50.171 1.00 59.97 389 ASN A C 1
ATOM 3184 O O . ASN A 1 389 ? -23.447 -15.474 51.257 1.00 59.97 389 ASN A O 1
ATOM 3188 N N . VAL A 1 390 ? -23.823 -14.089 49.554 1.00 64.81 390 VAL A N 1
ATOM 3189 C CA . VAL A 1 390 ? -22.818 -13.088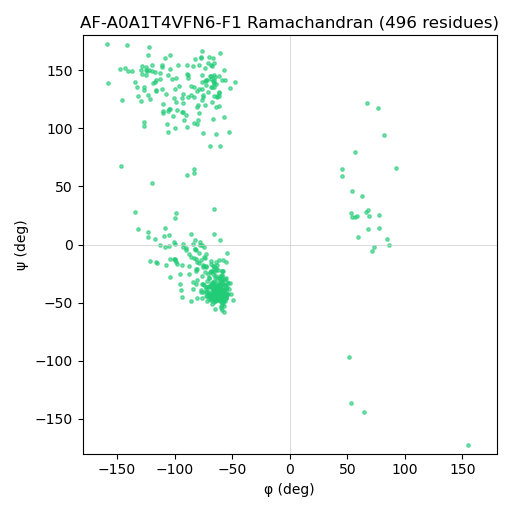 49.869 1.00 64.81 390 VAL A CA 1
ATOM 3190 C C . VAL A 1 390 ? -23.512 -11.761 50.176 1.00 64.81 390 VAL A C 1
ATOM 3192 O O . VAL A 1 390 ? -24.360 -11.289 49.422 1.00 64.81 390 VAL A O 1
ATOM 3195 N N . ILE A 1 391 ? -23.175 -11.154 51.311 1.00 68.88 391 ILE A N 1
ATOM 3196 C CA . ILE A 1 391 ? -23.800 -9.936 51.835 1.00 68.88 391 ILE A CA 1
ATOM 3197 C C . ILE A 1 391 ? -22.742 -8.880 52.177 1.00 68.88 391 ILE A C 1
ATOM 3199 O O . ILE A 1 391 ? -21.625 -9.184 52.594 1.00 68.88 391 ILE A O 1
ATOM 3203 N N . SER A 1 392 ? -23.092 -7.605 51.998 1.00 70.56 392 SER A N 1
ATOM 3204 C CA . SER A 1 392 ? -22.212 -6.475 52.318 1.00 70.56 392 SER A CA 1
ATOM 3205 C C . SER A 1 392 ? -22.250 -6.113 53.811 1.00 70.56 392 SER A C 1
ATOM 3207 O O . SER A 1 392 ? -23.223 -6.400 54.515 1.00 70.56 392 SER A O 1
ATOM 3209 N N . ILE A 1 393 ? -21.216 -5.417 54.304 1.00 75.00 393 ILE A N 1
ATOM 3210 C CA . ILE A 1 393 ? -21.099 -4.991 55.716 1.00 75.00 393 ILE A CA 1
ATOM 3211 C C . ILE A 1 393 ? -22.326 -4.184 56.211 1.00 75.00 393 ILE A C 1
ATOM 3213 O O . ILE A 1 393 ? -22.817 -4.475 57.306 1.00 75.00 393 ILE A O 1
ATOM 3217 N N . PRO A 1 394 ? -22.902 -3.228 55.447 1.00 71.62 394 PRO A N 1
ATOM 3218 C CA . PRO A 1 394 ? -24.118 -2.524 55.871 1.00 71.62 394 PRO A CA 1
ATOM 3219 C C . PRO A 1 394 ? -25.342 -3.436 56.037 1.00 71.62 394 PRO A C 1
ATOM 3221 O O . PRO A 1 394 ? -26.158 -3.222 56.935 1.00 71.62 394 PRO A O 1
ATOM 3224 N N . VAL A 1 395 ? -25.478 -4.464 55.193 1.00 69.00 395 VAL A N 1
ATOM 3225 C CA . VAL A 1 395 ? -26.569 -5.446 55.292 1.00 69.00 395 VAL A CA 1
ATOM 3226 C C . VAL A 1 395 ? -26.352 -6.351 56.505 1.00 69.00 395 VAL A C 1
ATOM 3228 O O . VAL A 1 395 ? -27.274 -6.529 57.302 1.00 69.00 395 VAL A O 1
ATOM 3231 N N . ALA A 1 396 ? -25.123 -6.827 56.719 1.00 78.31 396 ALA A N 1
ATOM 3232 C CA . ALA A 1 396 ? -24.758 -7.603 57.902 1.00 78.31 396 ALA A CA 1
ATOM 3233 C C . ALA A 1 396 ? -25.040 -6.840 59.210 1.00 78.31 396 ALA A C 1
ATOM 3235 O O . ALA A 1 396 ? -25.601 -7.409 60.146 1.00 78.31 396 ALA A O 1
ATOM 3236 N N . ALA A 1 397 ? -24.757 -5.532 59.260 1.00 80.44 397 ALA A N 1
ATOM 3237 C CA . ALA A 1 397 ? -25.067 -4.693 60.419 1.00 80.44 397 ALA A CA 1
ATOM 3238 C C . ALA A 1 397 ? -26.569 -4.693 60.765 1.00 80.44 397 ALA A C 1
ATOM 3240 O O . ALA A 1 397 ? -26.938 -4.808 61.939 1.00 80.44 397 ALA A O 1
ATOM 3241 N N . LYS A 1 398 ? -27.442 -4.635 59.746 1.00 77.75 398 LYS A N 1
ATOM 3242 C CA . LYS A 1 398 ? -28.902 -4.718 59.923 1.00 77.75 398 LYS A CA 1
ATOM 3243 C C . LYS A 1 398 ? -29.332 -6.089 60.450 1.00 77.75 398 LYS A C 1
ATOM 3245 O O . LYS A 1 398 ? -30.088 -6.140 61.419 1.00 77.75 398 LYS A O 1
ATOM 3250 N N . ILE A 1 399 ? -28.812 -7.178 59.876 1.00 77.50 399 ILE A N 1
ATOM 3251 C CA . ILE A 1 399 ? -29.096 -8.562 60.309 1.00 77.50 399 ILE A CA 1
ATOM 3252 C C . ILE A 1 399 ? -28.679 -8.762 61.772 1.00 77.50 399 ILE A C 1
ATOM 3254 O O . ILE A 1 399 ? -29.449 -9.248 62.600 1.00 77.50 399 ILE A O 1
ATOM 3258 N N . MET A 1 400 ? -27.476 -8.308 62.125 1.00 79.12 400 MET A N 1
ATOM 3259 C CA . MET A 1 400 ? -26.932 -8.401 63.480 1.00 79.12 400 MET A CA 1
ATOM 3260 C C . MET A 1 400 ? -27.590 -7.423 64.469 1.00 79.12 400 MET A C 1
ATOM 3262 O O . MET A 1 400 ? -27.339 -7.532 65.676 1.00 79.12 400 MET A O 1
ATOM 3266 N N . LYS A 1 401 ? -28.444 -6.504 63.992 1.00 83.12 401 LYS A N 1
ATOM 3267 C CA . LYS A 1 401 ? -29.079 -5.418 64.759 1.00 83.12 401 LYS A CA 1
ATOM 3268 C C . LYS A 1 401 ? -28.054 -4.555 65.507 1.00 83.12 401 LYS A C 1
ATOM 3270 O O . LYS A 1 401 ? -28.216 -4.274 66.696 1.00 83.12 401 LYS A O 1
ATOM 3275 N N . ILE A 1 402 ? -26.984 -4.165 64.815 1.00 85.56 402 ILE A N 1
ATOM 3276 C CA . ILE A 1 402 ? -25.918 -3.289 65.321 1.00 85.56 402 ILE A CA 1
ATOM 3277 C C . ILE A 1 402 ? -25.760 -2.050 64.437 1.00 85.56 402 ILE A C 1
ATOM 3279 O O . ILE A 1 402 ? -26.226 -2.012 63.301 1.00 85.56 402 ILE A O 1
ATOM 3283 N N . GLN A 1 403 ? -25.091 -1.021 64.957 1.00 84.25 403 GLN A N 1
ATOM 3284 C CA . GLN A 1 403 ? -24.750 0.156 64.160 1.00 84.25 403 GLN A CA 1
ATOM 3285 C C . GLN A 1 403 ? -23.731 -0.207 63.073 1.00 84.25 403 GLN A C 1
ATOM 3287 O O . GLN A 1 403 ? -22.790 -0.958 63.327 1.00 84.25 403 GLN A O 1
ATOM 3292 N N . GLN A 1 404 ? -23.894 0.366 61.879 1.00 82.31 404 GLN A N 1
ATOM 3293 C CA . GLN A 1 404 ? -23.029 0.099 60.727 1.00 82.31 404 GLN A CA 1
ATOM 3294 C C . GLN A 1 404 ? -21.549 0.375 61.030 1.00 82.31 404 GLN A C 1
ATOM 3296 O O . GLN A 1 404 ? -20.708 -0.470 60.747 1.00 82.31 404 GLN A O 1
ATOM 3301 N N . GLU A 1 405 ? -21.231 1.501 61.677 1.00 85.75 405 GLU A N 1
ATOM 3302 C CA . GLU A 1 405 ? -19.857 1.837 62.088 1.00 85.75 405 GLU A CA 1
ATOM 3303 C C . GLU A 1 405 ? -19.242 0.770 63.004 1.00 85.75 405 GLU A C 1
ATOM 3305 O O . GLU A 1 405 ? -18.049 0.490 62.927 1.00 85.75 405 GLU A O 1
ATOM 3310 N N . PHE A 1 406 ? -20.060 0.132 63.843 1.00 90.00 406 PHE A N 1
ATOM 3311 C CA . PHE A 1 406 ? -19.601 -0.933 64.725 1.00 90.00 406 PHE A CA 1
ATOM 3312 C C . PHE A 1 406 ? -19.337 -2.240 63.964 1.00 90.00 406 PHE A C 1
ATOM 3314 O O . PHE A 1 406 ? -18.380 -2.937 64.276 1.00 90.00 406 PHE A O 1
ATOM 3321 N N . ALA A 1 407 ? -20.116 -2.550 62.923 1.00 84.62 407 ALA A N 1
ATOM 3322 C CA . ALA A 1 407 ? -19.844 -3.703 62.062 1.00 84.62 407 ALA A CA 1
ATOM 3323 C C . ALA A 1 407 ? -18.490 -3.577 61.340 1.00 84.62 407 ALA A C 1
ATOM 3325 O O . ALA A 1 407 ? -17.741 -4.548 61.278 1.00 84.62 407 ALA A O 1
ATOM 3326 N N . TYR A 1 408 ? -18.135 -2.375 60.869 1.00 86.12 408 TYR A N 1
ATOM 3327 C CA . TYR A 1 408 ? -16.803 -2.115 60.309 1.00 86.12 408 TYR A CA 1
ATOM 3328 C C . TYR A 1 408 ? -15.688 -2.314 61.343 1.00 86.12 408 TYR A C 1
ATOM 3330 O O . TYR A 1 408 ? -14.680 -2.937 61.022 1.00 86.12 408 TYR A O 1
ATOM 3338 N N . GLN A 1 409 ? -15.889 -1.861 62.587 1.00 88.31 409 GLN A N 1
ATOM 3339 C CA . GLN A 1 409 ? -14.921 -2.085 63.668 1.00 88.31 409 GLN A CA 1
ATOM 3340 C C . GLN A 1 409 ? -14.715 -3.572 63.981 1.00 88.31 409 GLN A C 1
ATOM 3342 O O . GLN A 1 409 ? -13.588 -3.982 64.235 1.00 88.31 409 GLN A O 1
ATOM 3347 N N . LEU A 1 410 ? -15.773 -4.391 63.947 1.00 88.69 410 LEU A N 1
ATOM 3348 C CA . LEU A 1 410 ? -15.653 -5.838 64.172 1.00 88.69 410 LEU A CA 1
ATOM 3349 C C . LEU A 1 410 ? -14.835 -6.533 63.076 1.00 88.69 410 LEU A C 1
ATOM 3351 O O . LEU A 1 410 ? -14.078 -7.452 63.377 1.00 88.69 410 LEU A O 1
ATOM 3355 N N . VAL A 1 411 ? -14.973 -6.084 61.828 1.00 85.75 411 VAL A N 1
ATOM 3356 C CA . VAL A 1 411 ? -14.185 -6.586 60.693 1.00 85.75 411 VAL A CA 1
ATOM 3357 C C . VAL A 1 411 ? -12.720 -6.157 60.805 1.00 85.75 411 VAL A C 1
ATOM 3359 O O . VAL A 1 411 ? -11.826 -6.974 60.621 1.00 85.75 411 VAL A O 1
ATOM 3362 N N . GLU A 1 412 ? -12.459 -4.889 61.133 1.00 84.31 412 GLU A N 1
ATOM 3363 C CA . GLU A 1 412 ? -11.097 -4.356 61.302 1.00 84.31 412 GLU A CA 1
ATOM 3364 C C . GLU A 1 412 ? -10.354 -5.020 62.470 1.00 84.31 412 GLU A C 1
ATOM 3366 O O . GLU A 1 412 ? -9.168 -5.316 62.362 1.00 84.31 412 GLU A O 1
ATOM 3371 N N . ALA A 1 413 ? -11.073 -5.326 63.551 1.00 82.25 413 ALA A N 1
ATOM 3372 C CA . ALA A 1 413 ? -10.561 -6.062 64.702 1.00 82.25 413 ALA A CA 1
ATOM 3373 C C . ALA A 1 413 ? -10.382 -7.575 64.455 1.00 82.25 413 ALA A C 1
ATOM 3375 O O . ALA A 1 413 ? -9.975 -8.290 65.368 1.00 82.25 413 ALA A O 1
ATOM 3376 N N . GLY A 1 414 ? -10.739 -8.085 63.269 1.00 84.12 414 GLY A N 1
ATOM 3377 C CA . GLY A 1 414 ? -10.673 -9.514 62.942 1.00 84.12 414 GLY A CA 1
ATOM 3378 C C . GLY A 1 414 ? -11.666 -10.392 63.713 1.00 84.12 414 GLY A C 1
ATOM 3379 O O . GLY A 1 414 ? -11.530 -11.609 63.714 1.00 84.12 414 GLY A O 1
ATOM 3380 N N . LEU A 1 415 ? -12.660 -9.797 64.381 1.00 85.19 415 LEU A N 1
ATOM 3381 C CA . LEU A 1 415 ? -13.684 -10.533 65.128 1.00 85.19 415 LEU A CA 1
ATOM 3382 C C . LEU A 1 415 ? -14.794 -11.048 64.209 1.00 85.19 415 LEU A C 1
ATOM 3384 O O . LEU A 1 415 ? -15.356 -12.108 64.470 1.00 85.19 415 LEU A O 1
ATOM 3388 N N . LEU A 1 416 ? -15.119 -10.296 63.154 1.00 85.94 416 LEU A N 1
ATOM 3389 C CA . LEU A 1 416 ? -16.040 -10.712 62.101 1.00 85.94 416 LEU A CA 1
ATOM 3390 C C . LEU A 1 416 ? -15.238 -11.027 60.835 1.00 85.94 416 LEU A C 1
ATOM 3392 O O . LEU A 1 416 ? -14.768 -10.118 60.150 1.00 85.94 416 LEU A O 1
ATOM 3396 N N . GLU A 1 417 ? -15.069 -12.317 60.555 1.00 80.00 417 GLU A N 1
ATOM 3397 C CA . GLU A 1 417 ? -14.256 -12.802 59.440 1.00 80.00 417 GLU A CA 1
ATOM 3398 C C . GLU A 1 417 ? -14.892 -12.468 58.089 1.00 80.00 417 GLU A C 1
ATOM 3400 O O . GLU A 1 417 ? -16.094 -12.643 57.882 1.00 80.00 417 GLU A O 1
ATOM 3405 N N . LEU A 1 418 ? -14.068 -11.989 57.158 1.00 76.19 418 LEU A N 1
ATOM 3406 C CA . LEU A 1 418 ? -14.464 -11.770 55.773 1.00 76.19 418 LEU A CA 1
ATOM 3407 C C . LEU A 1 418 ? -14.229 -13.039 54.965 1.00 76.19 418 LEU A C 1
ATOM 3409 O O . LEU A 1 418 ? -13.213 -13.712 55.128 1.00 76.19 418 LEU A O 1
ATOM 3413 N N . SER A 1 419 ? -15.129 -13.314 54.029 1.00 64.44 419 SER A N 1
ATOM 3414 C CA . SER A 1 419 ? -14.866 -14.304 52.992 1.00 64.44 419 SER A CA 1
ATOM 3415 C C . SER A 1 419 ? -13.966 -13.660 51.937 1.00 64.44 419 SER A C 1
ATOM 3417 O O . SER A 1 419 ? -14.374 -12.706 51.273 1.00 64.44 419 SER A O 1
ATOM 3419 N N . SER A 1 420 ? -12.725 -14.130 51.810 1.00 55.00 420 SER A N 1
ATOM 3420 C CA . SER A 1 420 ? -11.820 -13.689 50.743 1.00 55.00 420 SER A CA 1
ATOM 3421 C C . SER A 1 420 ? -12.347 -14.174 49.388 1.00 55.00 420 SER A C 1
ATOM 3423 O O . SER A 1 420 ? -12.485 -15.387 49.218 1.00 55.00 420 SER A O 1
ATOM 3425 N N . PRO A 1 421 ? -12.612 -13.298 48.404 1.00 52.25 421 PRO A N 1
ATOM 3426 C CA . PRO A 1 421 ? -12.742 -13.750 47.027 1.00 52.25 421 PRO A CA 1
ATOM 3427 C C . PRO A 1 421 ? -11.356 -14.107 46.454 1.00 52.25 421 PRO A C 1
ATOM 3429 O O . PRO A 1 421 ? -10.347 -13.524 46.874 1.00 52.25 421 PRO A O 1
ATOM 3432 N N . PRO A 1 422 ? -11.282 -15.030 45.479 1.00 41.06 422 PRO A N 1
ATOM 3433 C CA . PRO A 1 422 ? -10.138 -15.104 44.587 1.00 41.06 422 PRO A CA 1
ATOM 3434 C C . PRO A 1 422 ? -10.141 -13.830 43.727 1.00 41.06 422 PRO A C 1
ATOM 3436 O O . PRO A 1 422 ? -10.997 -13.663 42.873 1.00 41.06 422 PRO A O 1
ATOM 3439 N N . GLU A 1 423 ? -9.193 -12.935 44.014 1.00 38.28 423 GLU A N 1
ATOM 3440 C CA . GLU A 1 423 ? -8.854 -11.713 43.265 1.00 38.28 423 GLU A CA 1
ATOM 3441 C C . GLU A 1 423 ? -9.897 -10.567 43.235 1.00 38.28 423 GLU A C 1
ATOM 3443 O O . GLU A 1 423 ? -10.995 -10.678 42.713 1.00 38.28 423 GLU A O 1
ATOM 3448 N N . GLY A 1 424 ? -9.485 -9.384 43.718 1.00 42.59 424 GLY A N 1
ATOM 3449 C CA . GLY A 1 424 ? -10.007 -8.110 43.196 1.00 42.59 424 GLY A CA 1
ATOM 3450 C C . GLY A 1 424 ? -11.229 -7.476 43.876 1.00 42.59 424 GLY A C 1
ATOM 3451 O O . GLY A 1 424 ? -12.243 -7.241 43.242 1.00 42.59 424 GLY A O 1
ATOM 3452 N N . ALA A 1 425 ? -11.068 -7.059 45.135 1.00 50.72 425 ALA A N 1
ATOM 3453 C CA . ALA A 1 425 ? -11.776 -5.937 45.774 1.00 50.72 425 ALA A CA 1
ATOM 3454 C C . ALA A 1 425 ? -13.324 -5.940 45.813 1.00 50.72 425 ALA A C 1
ATOM 3456 O O . ALA A 1 425 ? -13.995 -5.112 45.202 1.00 50.72 425 ALA A O 1
ATOM 3457 N N . THR A 1 426 ? -13.880 -6.695 46.761 1.00 51.81 426 THR A N 1
ATOM 3458 C CA . THR A 1 426 ? -14.897 -6.184 47.703 1.00 51.81 426 THR A CA 1
ATOM 3459 C C . THR A 1 426 ? -14.901 -7.071 48.952 1.00 51.81 426 THR A C 1
ATOM 3461 O O . THR A 1 426 ? -14.701 -8.279 48.873 1.00 51.81 426 THR A O 1
ATOM 3464 N N . ARG A 1 427 ? -15.020 -6.467 50.142 1.00 57.59 427 ARG A N 1
ATOM 3465 C CA . ARG A 1 427 ? -15.011 -7.190 51.426 1.00 57.59 427 ARG A CA 1
ATOM 3466 C C . ARG A 1 427 ? -16.399 -7.774 51.667 1.00 57.59 427 ARG A C 1
ATOM 3468 O O . ARG A 1 427 ? -17.316 -7.037 52.030 1.00 57.59 427 ARG A O 1
ATOM 3475 N N . TRP A 1 428 ? -16.538 -9.072 51.457 1.00 65.81 428 TRP A N 1
ATOM 3476 C CA . TRP A 1 428 ? -17.816 -9.761 51.518 1.00 65.81 428 TRP A CA 1
ATOM 3477 C C . TRP A 1 428 ? -17.966 -10.605 52.789 1.00 65.81 428 TRP A C 1
ATOM 3479 O O . TRP A 1 428 ? -16.999 -11.180 53.290 1.00 65.81 428 TRP A O 1
ATOM 3489 N N . LEU A 1 429 ? -19.192 -10.682 53.305 1.00 70.38 429 LEU A N 1
ATOM 3490 C CA . LEU A 1 429 ? -19.576 -11.547 54.419 1.00 70.38 429 LEU A CA 1
ATOM 3491 C C . LEU A 1 429 ? -20.525 -12.626 53.904 1.00 70.38 429 LEU A C 1
ATOM 3493 O O . LEU A 1 429 ? -21.334 -12.373 53.016 1.00 70.38 429 LEU A O 1
ATOM 3497 N N . THR A 1 430 ? -20.469 -13.813 54.489 1.00 75.50 430 THR A N 1
ATOM 3498 C CA . THR A 1 430 ? -21.502 -14.837 54.302 1.00 75.50 430 THR A CA 1
ATOM 3499 C C . THR A 1 430 ? -22.393 -14.906 55.534 1.00 75.50 430 THR A C 1
ATOM 3501 O O . THR A 1 430 ? -22.027 -14.450 56.623 1.00 75.50 430 THR A O 1
ATOM 3504 N N . GLN A 1 431 ? -23.565 -15.519 55.383 1.00 75.12 431 GLN A N 1
ATOM 3505 C CA . GLN A 1 431 ? -24.422 -15.855 56.519 1.00 75.12 431 GLN A CA 1
ATOM 3506 C C . GLN A 1 431 ? -23.665 -16.712 57.559 1.00 75.12 431 GLN A C 1
ATOM 3508 O O . GLN A 1 431 ? -23.774 -16.466 58.760 1.00 75.12 431 GLN A O 1
ATOM 3513 N N . THR A 1 432 ? -22.801 -17.623 57.101 1.00 79.38 432 THR A N 1
ATOM 3514 C CA . THR A 1 432 ? -21.947 -18.463 57.954 1.00 79.38 432 THR A CA 1
ATOM 3515 C C . THR A 1 432 ? -20.975 -17.644 58.810 1.00 79.38 432 THR A C 1
ATOM 3517 O O . THR A 1 432 ? -20.816 -17.943 59.991 1.00 79.38 432 THR A O 1
ATOM 3520 N N . ASN A 1 433 ? -20.376 -16.567 58.279 1.00 82.12 433 ASN A N 1
ATOM 3521 C CA . ASN A 1 433 ? -19.485 -15.703 59.071 1.00 82.12 433 ASN A CA 1
ATOM 3522 C C . ASN A 1 433 ? -20.228 -15.004 60.224 1.00 82.12 433 ASN A C 1
ATOM 3524 O O . ASN A 1 433 ? -19.692 -14.849 61.323 1.00 82.12 433 ASN A O 1
ATOM 3528 N N . ILE A 1 434 ? -21.483 -14.596 59.995 1.00 82.75 434 ILE A N 1
ATOM 3529 C CA . ILE A 1 434 ? -22.321 -13.992 61.040 1.00 82.75 434 ILE A CA 1
ATOM 3530 C C . ILE A 1 434 ? -22.658 -15.022 62.123 1.00 82.75 434 ILE A C 1
ATOM 3532 O O . ILE A 1 434 ? -22.615 -14.698 63.311 1.00 82.75 434 ILE A O 1
ATOM 3536 N N . GLU A 1 435 ? -22.987 -16.250 61.730 1.00 82.31 435 GLU A N 1
ATOM 3537 C CA . GLU A 1 435 ? -23.303 -17.340 62.657 1.00 82.31 435 GLU A CA 1
ATOM 3538 C C . GLU A 1 435 ? -22.096 -17.720 63.517 1.00 82.31 435 GLU A C 1
ATOM 3540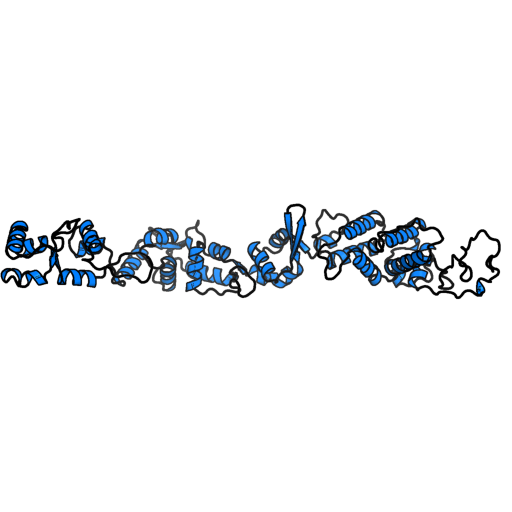 O O . GLU A 1 435 ? -22.229 -17.798 64.738 1.00 82.31 435 GLU A O 1
ATOM 3545 N N . GLN A 1 436 ? -20.906 -17.840 62.924 1.00 85.19 436 GLN A N 1
ATOM 3546 C CA . GLN A 1 436 ? -19.654 -18.085 63.650 1.00 85.19 436 GLN A CA 1
ATOM 3547 C C . GLN A 1 436 ? -19.370 -16.994 64.690 1.00 85.19 436 GLN A C 1
ATOM 3549 O O . GLN A 1 436 ? -19.070 -17.298 65.848 1.00 85.19 436 GLN A O 1
ATOM 3554 N N . PHE A 1 437 ? -19.541 -15.717 64.320 1.00 89.06 437 PHE A N 1
ATOM 3555 C CA . PHE A 1 437 ? -19.414 -14.615 65.274 1.00 89.06 437 PHE A CA 1
ATOM 3556 C C . PHE A 1 437 ? -20.412 -14.754 66.432 1.00 89.06 437 PHE A C 1
ATOM 3558 O O . PHE A 1 437 ? -20.042 -14.592 67.592 1.00 89.06 437 PHE A O 1
ATOM 3565 N N . GLN A 1 438 ? -21.679 -15.064 66.140 1.00 85.31 438 GLN A N 1
ATOM 3566 C CA . GLN A 1 438 ? -22.726 -15.198 67.159 1.00 85.31 438 GLN A CA 1
ATOM 3567 C C . GLN A 1 438 ? -22.570 -16.443 68.040 1.00 85.31 438 GLN A C 1
ATOM 3569 O O . GLN A 1 438 ? -23.059 -16.440 69.171 1.00 85.31 438 GLN A O 1
ATOM 3574 N N . GLN A 1 439 ? -21.913 -17.493 67.548 1.00 85.75 439 GLN A N 1
ATOM 3575 C CA . GLN A 1 439 ? -21.564 -18.676 68.332 1.00 85.75 439 GLN A CA 1
ATOM 3576 C C . GLN A 1 439 ? -20.429 -18.374 69.311 1.00 85.75 439 GLN A C 1
ATOM 3578 O O . GLN A 1 439 ? -20.518 -18.739 70.479 1.00 85.75 439 GLN A O 1
ATOM 3583 N N . LYS A 1 440 ? -19.390 -17.668 68.858 1.00 88.38 440 LYS A N 1
ATOM 3584 C CA . LYS A 1 440 ? -18.179 -17.429 69.652 1.00 88.38 440 LYS A CA 1
ATOM 3585 C C . LYS A 1 440 ? -18.295 -16.236 70.601 1.00 88.38 440 LYS A C 1
ATOM 3587 O O . LYS A 1 440 ? -17.715 -16.242 71.687 1.00 88.38 440 LYS A O 1
ATOM 3592 N N . TYR A 1 441 ? -19.054 -15.212 70.217 1.00 91.06 441 TYR A N 1
ATOM 3593 C CA . TYR A 1 441 ? -19.061 -13.922 70.898 1.00 91.06 441 TYR A CA 1
ATOM 3594 C C . TYR A 1 441 ? -20.462 -13.450 71.280 1.00 91.06 441 TYR A C 1
ATOM 3596 O O . TYR A 1 441 ? -21.468 -13.763 70.638 1.00 91.06 441 TYR A O 1
ATOM 3604 N N . ILE A 1 442 ? -20.530 -12.630 72.328 1.00 90.19 442 ILE A N 1
ATOM 3605 C CA . ILE A 1 442 ? -21.755 -11.948 72.742 1.00 90.19 442 ILE A CA 1
ATOM 3606 C C . ILE A 1 442 ? -21.493 -10.474 73.046 1.00 90.19 442 ILE A C 1
ATOM 3608 O O . ILE A 1 442 ? -20.485 -10.094 73.642 1.00 90.19 442 ILE A O 1
ATOM 3612 N N . LEU A 1 443 ? -22.426 -9.620 72.624 1.00 91.12 443 LEU A N 1
ATOM 3613 C CA . LEU A 1 443 ? -22.401 -8.197 72.952 1.00 91.12 443 LEU A CA 1
ATOM 3614 C C . LEU A 1 443 ? -22.964 -7.987 74.355 1.00 91.12 443 LEU A C 1
ATOM 3616 O O . LEU A 1 443 ? -24.075 -8.438 74.644 1.00 91.12 443 LEU A O 1
ATOM 3620 N N . LEU A 1 444 ? -22.262 -7.213 75.183 1.00 90.06 444 LEU A N 1
ATOM 3621 C CA . LEU A 1 444 ? -22.706 -6.875 76.538 1.00 90.06 444 LEU A CA 1
ATOM 3622 C C . LEU A 1 444 ? -24.101 -6.235 76.539 1.00 90.06 444 LEU A C 1
ATOM 3624 O O . LEU A 1 444 ? -24.924 -6.533 77.395 1.00 90.06 444 LEU A O 1
ATOM 3628 N N . SER A 1 445 ? -24.393 -5.401 75.538 1.00 87.50 445 SER A N 1
ATOM 3629 C CA . SER A 1 445 ? -25.693 -4.744 75.360 1.00 87.50 445 SER A CA 1
ATOM 3630 C C . SER A 1 445 ? -26.837 -5.730 75.093 1.00 87.50 445 SER A C 1
ATOM 3632 O O . SER A 1 445 ? -27.964 -5.492 75.526 1.00 87.50 445 SER A O 1
ATOM 3634 N N . LYS A 1 446 ? -26.566 -6.841 74.395 1.00 86.44 446 LYS A N 1
ATOM 3635 C CA . LYS A 1 446 ? -27.548 -7.908 74.157 1.00 86.44 446 LYS A CA 1
ATOM 3636 C C . LYS A 1 446 ? -27.726 -8.771 75.401 1.00 86.44 446 LYS A C 1
ATOM 3638 O O . LYS A 1 446 ? -28.858 -9.104 75.733 1.00 86.44 446 LYS A O 1
ATOM 3643 N N . LEU A 1 447 ? -26.634 -9.079 76.098 1.00 86.94 447 LEU A N 1
ATOM 3644 C CA . LEU A 1 447 ? -26.676 -9.857 77.332 1.00 86.94 447 LEU A CA 1
ATOM 3645 C C . LEU A 1 447 ? -27.428 -9.113 78.446 1.00 86.94 447 LEU A C 1
ATOM 3647 O O . LEU A 1 447 ? -28.333 -9.683 79.036 1.00 86.94 447 LEU A O 1
ATOM 3651 N N . ALA A 1 448 ? -27.149 -7.822 78.641 1.00 86.38 448 ALA A N 1
ATOM 3652 C CA . ALA A 1 448 ? -27.851 -6.942 79.581 1.00 86.38 448 ALA A CA 1
ATOM 3653 C C . ALA A 1 448 ? -29.373 -6.925 79.364 1.00 86.38 448 ALA A C 1
ATOM 3655 O O . ALA A 1 448 ? -30.151 -7.011 80.310 1.00 86.38 448 ALA A O 1
ATOM 3656 N N . LYS A 1 449 ? -29.808 -6.866 78.097 1.00 85.25 449 LYS A N 1
ATOM 3657 C CA . LYS A 1 449 ? -31.234 -6.929 77.744 1.00 85.25 449 LYS A CA 1
ATOM 3658 C C . LYS A 1 449 ? -31.858 -8.288 78.046 1.00 85.25 449 LYS A C 1
ATOM 3660 O O . LYS A 1 449 ? -33.014 -8.331 78.438 1.00 85.25 449 LYS A O 1
ATOM 3665 N N . LYS A 1 450 ? -31.120 -9.380 77.836 1.00 84.88 450 LYS A N 1
ATOM 3666 C CA . LYS A 1 450 ? -31.608 -10.737 78.110 1.00 84.88 450 LYS A CA 1
ATOM 3667 C C . LYS A 1 450 ? -31.716 -11.026 79.610 1.00 84.88 450 LYS A C 1
ATOM 3669 O O . LYS A 1 450 ? -32.657 -11.687 80.019 1.00 84.88 450 LYS A O 1
ATOM 3674 N N . THR A 1 451 ? -30.788 -10.512 80.415 1.00 82.50 451 THR A N 1
ATOM 3675 C CA . THR A 1 451 ? -30.721 -10.770 81.864 1.00 82.50 451 THR A CA 1
ATOM 3676 C C . THR A 1 451 ? -31.463 -9.737 82.714 1.00 82.50 451 THR A C 1
ATOM 3678 O O . THR A 1 451 ? -31.486 -9.865 83.934 1.00 82.50 451 THR A O 1
ATOM 3681 N N . ASN A 1 452 ? -32.047 -8.696 82.105 1.00 83.00 452 ASN A N 1
ATOM 3682 C CA . ASN A 1 452 ? -32.630 -7.533 82.793 1.00 83.00 452 ASN A CA 1
ATOM 3683 C C . ASN A 1 452 ? -31.665 -6.821 83.767 1.00 83.00 452 ASN A C 1
ATOM 3685 O O . ASN A 1 452 ? -32.094 -6.117 84.682 1.00 83.00 452 ASN A O 1
ATOM 3689 N N . LEU A 1 453 ? -30.354 -6.960 83.558 1.00 85.00 453 LEU A N 1
ATOM 3690 C CA . LEU A 1 453 ? -29.318 -6.290 84.343 1.00 85.00 453 LEU A CA 1
ATOM 3691 C C . LEU A 1 453 ? -28.716 -5.126 83.557 1.00 85.00 453 LEU A C 1
ATOM 3693 O O . LEU A 1 453 ? -28.621 -5.151 82.332 1.00 85.00 453 LEU A O 1
ATOM 3697 N N . SER A 1 454 ? -28.248 -4.094 84.261 1.00 87.62 454 SER A N 1
ATOM 3698 C CA . SER A 1 454 ? -27.524 -3.008 83.596 1.00 87.62 454 SER A CA 1
ATOM 3699 C C . SER A 1 454 ? -26.161 -3.492 83.086 1.00 87.62 454 SER A C 1
ATOM 3701 O O . SER A 1 454 ? -25.471 -4.268 83.753 1.00 87.62 454 SER A O 1
ATOM 3703 N N . SER A 1 455 ? -25.711 -2.966 81.941 1.00 88.06 455 SER A N 1
ATOM 3704 C CA . SER A 1 455 ? -24.373 -3.261 81.403 1.00 88.06 455 SER A CA 1
ATOM 3705 C C . SER A 1 455 ? -23.255 -2.968 82.413 1.00 88.06 455 SER A C 1
ATOM 3707 O O . SER A 1 455 ? -22.244 -3.660 82.421 1.00 88.06 455 SER A O 1
ATOM 3709 N N . ARG A 1 456 ? -23.436 -1.965 83.287 1.00 87.00 456 ARG A N 1
ATOM 3710 C CA . ARG A 1 456 ? -22.469 -1.607 84.338 1.00 87.00 456 ARG A CA 1
ATOM 3711 C C . ARG A 1 456 ? -22.402 -2.666 85.442 1.00 87.00 456 ARG A C 1
ATOM 3713 O O . ARG A 1 456 ? -21.305 -2.995 85.880 1.00 87.00 456 ARG A O 1
ATOM 3720 N N . ALA A 1 457 ? -23.548 -3.212 85.854 1.00 85.50 457 ALA A N 1
ATOM 3721 C CA . ALA A 1 457 ? -23.609 -4.283 86.848 1.00 85.50 457 ALA A CA 1
ATOM 3722 C C . ALA A 1 457 ? -22.950 -5.567 86.323 1.00 85.50 457 ALA A C 1
ATOM 3724 O O . ALA A 1 457 ? -22.100 -6.133 87.004 1.00 85.50 457 ALA A O 1
ATOM 3725 N N . LEU A 1 458 ? -23.264 -5.965 85.083 1.00 88.44 458 LEU A N 1
ATOM 3726 C CA . LEU A 1 458 ? -22.637 -7.126 84.439 1.00 88.44 458 LEU A CA 1
ATOM 3727 C C . LEU A 1 458 ? -21.123 -6.954 84.289 1.00 88.44 458 LEU A C 1
ATOM 3729 O O . LEU A 1 458 ? -20.369 -7.861 84.612 1.00 88.44 458 LEU A O 1
ATOM 3733 N N . MET A 1 459 ? -20.664 -5.778 83.861 1.00 89.88 459 MET A N 1
ATOM 3734 C CA . MET A 1 459 ? -19.235 -5.501 83.708 1.00 89.88 459 MET A CA 1
ATOM 3735 C C . MET A 1 459 ? -18.486 -5.546 85.045 1.00 89.88 459 MET A C 1
ATOM 3737 O O . MET A 1 459 ? -17.396 -6.106 85.109 1.00 89.88 459 MET A O 1
ATOM 3741 N N . SER A 1 460 ? -19.075 -4.998 86.115 1.00 86.31 460 SER A N 1
ATOM 3742 C CA . SER A 1 460 ? -18.493 -5.057 87.462 1.00 86.31 460 SER A CA 1
ATOM 3743 C C . SER A 1 460 ? -18.423 -6.490 87.986 1.00 86.31 460 SER A C 1
ATOM 3745 O O . SER A 1 460 ? -17.431 -6.869 88.605 1.00 86.31 460 SER A O 1
ATOM 3747 N N . TYR A 1 461 ? -19.464 -7.284 87.730 1.00 88.00 461 TYR A N 1
ATOM 3748 C CA . TYR A 1 461 ? -19.497 -8.692 88.103 1.00 88.00 461 TYR A CA 1
ATOM 3749 C C . TYR A 1 461 ? -18.439 -9.493 87.335 1.00 88.00 461 TYR A C 1
ATOM 3751 O O . TYR A 1 461 ? -17.633 -10.171 87.963 1.00 88.00 461 TYR A O 1
ATOM 3759 N N . PHE A 1 462 ? -18.349 -9.333 86.010 1.00 91.31 462 PHE A N 1
ATOM 3760 C CA . PHE A 1 462 ? -17.328 -9.996 85.190 1.00 91.31 462 PHE A CA 1
ATOM 3761 C C . PHE A 1 462 ? -15.913 -9.642 85.639 1.00 91.31 462 PHE A C 1
ATOM 3763 O O . PHE A 1 462 ? -15.099 -10.539 85.840 1.00 91.31 462 PHE A O 1
ATOM 3770 N N . ALA A 1 463 ? -15.646 -8.365 85.919 1.00 88.38 463 ALA A N 1
ATOM 3771 C CA . ALA A 1 463 ? -14.354 -7.943 86.446 1.00 88.38 463 ALA A CA 1
ATOM 3772 C C . ALA A 1 463 ? -14.032 -8.584 87.812 1.00 88.38 463 ALA A C 1
ATOM 3774 O O . ALA A 1 463 ? -12.891 -8.984 88.031 1.00 88.38 463 ALA A O 1
ATOM 3775 N N . SER A 1 464 ? -15.017 -8.744 88.710 1.00 87.25 464 SER A N 1
ATOM 3776 C CA . SER A 1 464 ? -14.794 -9.380 90.024 1.00 87.25 464 SER A CA 1
ATOM 3777 C C . SER A 1 464 ? -14.428 -10.864 89.955 1.00 87.25 464 SER A C 1
ATOM 3779 O O . SER A 1 464 ? -13.828 -11.382 90.893 1.00 87.25 464 SER A O 1
ATOM 3781 N N . ILE A 1 465 ? -14.745 -11.528 88.841 1.00 87.94 465 ILE A N 1
ATOM 3782 C CA . ILE A 1 465 ? -14.404 -12.934 88.580 1.00 87.94 465 ILE A CA 1
ATOM 3783 C C . ILE A 1 465 ? -13.306 -13.079 87.514 1.00 87.94 465 ILE A C 1
ATOM 3785 O O . ILE A 1 465 ? -13.085 -14.168 86.997 1.00 87.94 465 ILE A O 1
ATOM 3789 N N . GLY A 1 466 ? -12.605 -11.988 87.181 1.00 86.69 466 GLY A N 1
ATOM 3790 C CA . GLY A 1 466 ? -11.456 -12.006 86.271 1.00 86.69 466 GLY A CA 1
ATOM 3791 C C . GLY A 1 466 ? -11.796 -12.096 84.779 1.00 86.69 466 GLY A C 1
ATOM 3792 O O . GLY A 1 466 ? -10.903 -12.353 83.975 1.00 86.69 466 GLY A O 1
ATOM 3793 N N . ILE A 1 467 ? -13.053 -11.868 84.387 1.00 90.12 467 ILE A N 1
ATOM 3794 C CA . ILE A 1 467 ? -13.495 -11.885 82.989 1.00 90.12 467 ILE A CA 1
ATOM 3795 C C . ILE A 1 467 ? -13.562 -10.456 82.449 1.00 90.12 467 ILE A C 1
ATOM 3797 O O . ILE A 1 467 ? -14.291 -9.596 82.948 1.00 90.12 467 ILE A O 1
ATOM 3801 N N . TYR A 1 468 ? -12.832 -10.213 81.366 1.00 91.00 468 TYR A N 1
ATOM 3802 C CA . TYR A 1 468 ? -12.696 -8.900 80.743 1.00 91.00 468 TYR A CA 1
ATOM 3803 C C . TYR A 1 468 ? -13.211 -8.922 79.296 1.00 91.00 468 TYR A C 1
ATOM 3805 O O . TYR A 1 468 ? -13.256 -9.988 78.675 1.00 91.00 468 TYR A O 1
ATOM 3813 N N . PRO A 1 469 ? -13.648 -7.774 78.746 1.00 91.31 469 PRO A N 1
ATOM 3814 C CA . PRO A 1 469 ? -14.037 -7.702 77.342 1.00 91.31 469 PRO A CA 1
ATOM 3815 C C . PRO A 1 469 ? -12.819 -7.929 76.436 1.00 91.31 469 PRO A C 1
ATOM 3817 O O . PRO A 1 469 ? -11.684 -7.674 76.833 1.00 91.31 469 PRO A O 1
ATOM 3820 N N . LEU A 1 470 ? -13.050 -8.370 75.199 1.00 89.69 470 LEU A N 1
ATOM 3821 C CA . LEU A 1 470 ? -11.973 -8.713 74.256 1.00 89.69 470 LEU A CA 1
ATOM 3822 C C . LEU A 1 470 ? -11.046 -7.539 73.930 1.00 89.69 470 LEU A C 1
ATOM 3824 O O . LEU A 1 470 ? -9.885 -7.748 73.605 1.00 89.69 470 LEU A O 1
ATOM 3828 N N . ASP A 1 471 ? -11.567 -6.318 74.028 1.00 87.75 471 ASP A N 1
ATOM 3829 C CA . ASP A 1 471 ? -10.841 -5.083 73.753 1.00 87.75 471 ASP A CA 1
ATOM 3830 C C . ASP A 1 471 ? -10.053 -4.549 74.963 1.00 87.75 471 ASP A C 1
ATOM 3832 O O . ASP A 1 471 ? -9.549 -3.424 74.934 1.00 87.75 471 ASP A O 1
ATOM 3836 N N . GLN A 1 472 ? -9.961 -5.327 76.047 1.00 88.44 472 GLN A N 1
ATOM 3837 C CA . GLN A 1 472 ? -9.194 -4.962 77.231 1.00 88.44 472 GLN A CA 1
ATOM 3838 C C . GLN A 1 472 ? -7.701 -4.866 76.887 1.00 88.44 472 GLN A C 1
ATOM 3840 O O . GLN A 1 472 ? -7.070 -5.847 76.505 1.00 88.44 472 GLN A O 1
ATOM 3845 N N . GLY A 1 473 ? -7.126 -3.673 77.057 1.00 81.56 473 GLY A N 1
ATOM 3846 C CA . GLY A 1 473 ? -5.711 -3.412 76.773 1.00 81.56 473 GLY A CA 1
ATOM 3847 C C . GLY A 1 473 ? -5.395 -3.087 75.309 1.00 81.56 473 GLY A C 1
ATOM 3848 O O . GLY A 1 473 ? -4.225 -2.926 74.977 1.00 81.56 473 GLY A O 1
ATOM 3849 N N . TRP A 1 474 ? -6.399 -2.962 74.436 1.00 88.12 474 TRP A N 1
ATOM 3850 C CA . TRP A 1 474 ? -6.193 -2.499 73.060 1.00 88.12 474 TRP A CA 1
ATOM 3851 C C . TRP A 1 474 ? -5.977 -0.980 73.020 1.00 88.12 474 TRP A C 1
ATOM 3853 O O . TRP A 1 474 ? -6.612 -0.243 73.774 1.00 88.12 474 TRP A O 1
ATOM 3863 N N . GLU A 1 475 ? -5.142 -0.494 72.093 1.00 81.69 475 GLU A N 1
ATOM 3864 C CA . GLU A 1 475 ? -4.903 0.951 71.901 1.00 81.69 475 GLU A CA 1
ATOM 3865 C C . GLU A 1 475 ? -6.188 1.725 71.564 1.00 81.69 475 GLU A C 1
ATOM 3867 O O . GLU A 1 475 ? -6.350 2.884 71.948 1.00 81.69 475 GLU A O 1
ATOM 3872 N N . LYS A 1 476 ? -7.121 1.078 70.853 1.00 83.12 476 LYS A N 1
ATOM 3873 C CA . LYS A 1 476 ? -8.443 1.618 70.523 1.00 83.12 476 LYS A CA 1
ATOM 3874 C C . LYS A 1 476 ? -9.525 0.629 70.963 1.00 83.12 476 LYS A C 1
ATOM 3876 O O . LYS A 1 476 ? -9.713 -0.386 70.291 1.00 83.12 476 LYS A O 1
ATOM 3881 N N . PRO A 1 477 ? -10.252 0.903 72.060 1.00 86.00 477 PRO A N 1
ATOM 3882 C CA . PRO A 1 477 ? -11.330 0.031 72.499 1.00 86.00 477 PRO A CA 1
ATOM 3883 C C . PRO A 1 477 ? -12.501 0.049 71.508 1.00 86.00 477 PRO A C 1
ATOM 3885 O O . PRO A 1 477 ? -12.755 1.035 70.808 1.00 86.00 477 PRO A O 1
ATOM 3888 N N . LEU A 1 478 ? -13.250 -1.047 71.482 1.00 88.94 478 LEU A N 1
ATOM 3889 C CA . LEU A 1 478 ? -14.456 -1.199 70.684 1.00 88.94 478 LEU A CA 1
ATOM 3890 C C . LEU A 1 478 ? -15.574 -0.296 71.220 1.00 88.94 478 LEU A C 1
ATOM 3892 O O . LEU A 1 478 ? -15.749 -0.126 72.429 1.00 88.94 478 LEU A O 1
ATOM 3896 N N . ARG A 1 479 ? -16.403 0.241 70.313 1.00 84.19 479 ARG A N 1
ATOM 3897 C CA . ARG A 1 479 ? -17.552 1.090 70.689 1.00 84.19 479 ARG A CA 1
ATOM 3898 C C . ARG A 1 479 ? -18.586 0.367 71.550 1.00 84.19 479 ARG A C 1
ATOM 3900 O O . ARG A 1 479 ? -19.279 1.004 72.338 1.00 84.19 479 ARG A O 1
ATOM 3907 N N . GLN A 1 480 ? -18.713 -0.949 71.393 1.00 88.94 480 GLN A N 1
ATOM 3908 C CA . GLN A 1 480 ? -19.497 -1.792 72.291 1.00 88.94 480 GLN A CA 1
ATOM 3909 C C . GLN A 1 480 ? -18.625 -2.914 72.836 1.00 88.94 480 GLN A C 1
ATOM 3911 O O . GLN A 1 480 ? -17.772 -3.447 72.131 1.00 88.94 480 GLN A O 1
ATOM 3916 N N . LYS A 1 481 ? -18.885 -3.302 74.086 1.00 91.38 481 LYS A N 1
ATOM 3917 C CA . LYS A 1 481 ? -18.151 -4.382 74.744 1.00 91.38 481 LYS A CA 1
ATOM 3918 C C . LYS A 1 481 ? -18.591 -5.745 74.221 1.00 91.38 481 LYS A C 1
ATOM 3920 O O . LYS A 1 481 ? -19.784 -6.061 74.222 1.00 91.38 481 LYS A O 1
ATOM 3925 N N . VAL A 1 482 ? -17.606 -6.526 73.791 1.00 91.69 482 VAL A N 1
ATOM 3926 C CA . VAL A 1 482 ? -17.751 -7.882 73.256 1.00 91.69 482 VAL A CA 1
ATOM 3927 C C . VAL A 1 482 ? -17.032 -8.842 74.196 1.00 91.69 482 VAL A C 1
ATOM 3929 O O . VAL A 1 482 ? -15.897 -8.575 74.587 1.00 91.69 482 VAL A O 1
ATOM 3932 N N . TYR A 1 483 ? -17.689 -9.940 74.555 1.00 91.31 483 TYR A N 1
ATOM 3933 C CA . TYR A 1 483 ? -17.135 -10.995 75.403 1.00 91.31 483 TYR A CA 1
ATOM 3934 C C . TYR A 1 483 ? -17.127 -12.325 74.647 1.00 91.31 483 TYR A C 1
ATOM 3936 O O . TYR A 1 483 ? -18.000 -12.568 73.808 1.00 91.31 483 TYR A O 1
ATOM 3944 N N . SER A 1 484 ? -16.152 -13.184 74.954 1.00 89.62 484 SER A N 1
ATOM 3945 C CA . SER A 1 484 ? -16.167 -14.584 74.514 1.00 89.62 484 SER A CA 1
ATOM 3946 C C . SER A 1 484 ? -17.250 -15.341 75.275 1.00 89.62 484 SER A C 1
ATOM 3948 O O . SER A 1 484 ? -17.307 -15.246 76.500 1.00 89.62 484 SER A O 1
ATOM 3950 N N . LYS A 1 485 ? -18.103 -16.093 74.572 1.00 88.44 485 LYS A N 1
ATOM 3951 C CA . LYS A 1 485 ? -19.108 -16.938 75.231 1.00 88.44 485 LYS A CA 1
ATOM 3952 C C . LYS A 1 485 ? -18.476 -18.081 76.019 1.00 88.44 485 LYS A C 1
ATOM 3954 O O . LYS A 1 485 ? -19.001 -18.430 77.064 1.00 88.44 485 LYS A O 1
ATOM 3959 N N . GLU A 1 486 ? -17.340 -18.597 75.558 1.00 86.19 486 GLU A N 1
ATOM 3960 C CA . GLU A 1 486 ? -16.572 -19.652 76.235 1.00 86.19 486 GLU A CA 1
ATOM 3961 C C . GLU A 1 486 ? -16.121 -19.229 77.638 1.00 86.19 486 GLU A C 1
ATOM 3963 O O . GLU A 1 486 ? -16.179 -20.005 78.577 1.00 86.19 486 GLU A O 1
ATOM 3968 N N . LEU A 1 487 ? -15.746 -17.961 77.822 1.00 83.81 487 LEU A N 1
ATOM 3969 C CA . LEU A 1 487 ? -15.375 -17.453 79.146 1.00 83.81 487 LEU A CA 1
ATOM 3970 C C . LEU A 1 487 ? -16.594 -17.226 80.052 1.00 83.81 487 LEU A C 1
ATOM 3972 O O . LEU A 1 487 ? -16.445 -17.087 81.259 1.00 83.81 487 LEU A O 1
ATOM 3976 N N . LEU A 1 488 ? -17.796 -17.145 79.476 1.00 84.94 488 LEU A N 1
ATOM 3977 C CA . LEU A 1 488 ? -19.039 -16.895 80.205 1.00 84.94 488 LEU A CA 1
ATOM 3978 C C . LEU A 1 488 ? -19.836 -18.178 80.479 1.00 84.94 488 LEU A C 1
ATOM 3980 O O . LEU A 1 488 ? -20.743 -18.136 81.309 1.00 84.94 488 LEU A O 1
ATOM 3984 N N . SER A 1 489 ? -19.527 -19.296 79.811 1.00 77.94 489 SER A N 1
ATOM 3985 C CA . SER A 1 489 ? -20.283 -20.552 79.933 1.00 77.94 489 SER A CA 1
ATOM 3986 C C . SER A 1 489 ? -20.193 -21.185 81.318 1.00 77.94 489 SER A C 1
ATOM 3988 O O . SER A 1 489 ? -21.119 -21.883 81.720 1.00 77.94 489 SER A O 1
ATOM 3990 N N . ASP A 1 490 ? -19.140 -20.879 82.075 1.00 74.94 490 ASP A N 1
ATOM 3991 C CA . ASP A 1 490 ? -18.947 -21.382 83.441 1.00 74.94 490 ASP A CA 1
ATOM 3992 C C . ASP A 1 490 ? -19.727 -20.567 84.492 1.00 74.94 490 ASP A C 1
ATOM 3994 O O . ASP A 1 490 ? -19.765 -20.911 85.676 1.00 74.94 490 ASP A O 1
ATOM 3998 N N . ILE A 1 491 ? -20.394 -19.483 84.075 1.00 81.75 491 ILE A N 1
ATOM 3999 C CA . ILE A 1 491 ? -21.228 -18.655 84.946 1.00 81.75 491 ILE A CA 1
ATOM 4000 C C . ILE A 1 491 ? -22.652 -19.207 84.932 1.00 81.75 491 ILE A C 1
ATOM 4002 O O . ILE A 1 491 ? -23.443 -18.909 84.039 1.00 81.75 491 ILE A O 1
ATOM 4006 N N . GLN A 1 492 ? -23.009 -19.951 85.979 1.00 70.94 492 GLN A N 1
ATOM 4007 C CA . GLN A 1 492 ? -24.284 -20.671 86.099 1.00 70.94 492 GLN A CA 1
ATOM 4008 C C . GLN A 1 492 ? -25.537 -19.804 85.854 1.00 70.94 492 GLN A C 1
ATOM 4010 O O . GLN A 1 492 ? -26.510 -20.275 85.278 1.00 70.94 492 GLN A O 1
ATOM 4015 N N . ILE A 1 493 ? -25.499 -18.519 86.228 1.00 72.06 493 ILE A N 1
ATOM 4016 C CA . ILE A 1 493 ? -26.612 -17.564 86.045 1.00 72.06 493 ILE A CA 1
ATOM 4017 C C . ILE A 1 493 ? -26.786 -17.142 84.571 1.00 72.06 493 ILE A C 1
ATOM 4019 O O . ILE A 1 493 ? -27.841 -16.641 84.187 1.00 72.06 493 ILE A O 1
ATOM 4023 N N . LEU A 1 494 ? -25.763 -17.320 83.730 1.00 77.44 494 LEU A N 1
ATOM 4024 C CA . LEU A 1 494 ? -25.756 -16.865 82.337 1.00 77.44 494 LEU A CA 1
ATOM 4025 C C . LEU A 1 494 ? -25.977 -17.973 81.310 1.00 77.44 494 LEU A C 1
ATOM 4027 O O . LEU A 1 494 ? -26.272 -17.647 80.162 1.00 77.44 494 LEU A O 1
ATOM 4031 N N . VAL A 1 495 ? -25.897 -19.244 81.712 1.00 73.62 495 VAL A N 1
ATOM 4032 C CA . VAL A 1 495 ? -26.026 -20.410 80.818 1.00 73.62 495 VAL A CA 1
ATOM 4033 C C . VAL A 1 495 ? -27.324 -20.378 80.002 1.00 73.62 495 VAL A C 1
ATOM 4035 O O . VAL A 1 495 ? -27.308 -20.702 78.823 1.00 73.62 495 VAL A O 1
ATOM 4038 N N . GLU A 1 496 ? -28.431 -19.908 80.582 1.00 73.81 496 GLU A N 1
ATOM 4039 C CA . GLU A 1 496 ? -29.734 -19.814 79.899 1.00 73.81 496 GLU A CA 1
ATOM 4040 C C . GLU A 1 496 ? -29.825 -18.667 78.867 1.00 73.81 496 GLU A C 1
ATOM 4042 O O . GLU A 1 496 ? -30.781 -18.590 78.094 1.00 73.81 496 GLU A O 1
ATOM 4047 N N . TYR A 1 497 ? -28.847 -17.753 78.841 1.00 74.00 497 TYR A N 1
ATOM 4048 C CA . TYR A 1 497 ? -28.888 -16.516 78.046 1.00 74.00 497 TYR A CA 1
ATOM 4049 C C . TYR A 1 497 ? -27.807 -16.422 76.956 1.00 74.00 497 TYR A C 1
ATOM 4051 O O . TYR A 1 497 ? -27.919 -15.559 76.063 1.00 74.00 497 TYR A O 1
ATOM 4059 N N . LEU A 1 498 ? -26.780 -17.274 77.036 1.00 69.44 498 LEU A N 1
ATOM 4060 C CA . LEU A 1 498 ? -25.703 -17.433 76.050 1.00 69.44 498 LEU A CA 1
ATOM 4061 C C . LEU A 1 498 ? -26.199 -18.203 74.828 1.00 69.44 498 LEU A C 1
ATOM 4063 O O . LEU A 1 498 ? -25.842 -17.753 73.708 1.00 69.44 498 LEU A O 1
#

pLDDT: mean 82.41, std 12.86, range [37.81, 95.69]

Secondary structure (DSSP, 8-state):
-EETTTTEEPPSB-TTT--B--TTSS-SSB-TTS-BGGGSPP-B--HHHHHHHHHHHT--TT--HHHHTT-SSGGG--HHHHHHHHHHHHHTS-SSS-SS------TT-HHHHHHHHHHHHHHHHSHHHHHHHHHHHHHT--TT--S--HHHHHHHHHHHHH--SGGGHHHHHHHHHHHHHH--SPP-TT-TTS-HHHHHT-SEEEHHHHHHHS---HHHHHHHHHTTSS-EEEEEETTEEEEEEEHHHHHTTHHHHHTEEEHHHHHHHTT--HHHHHHHHHHH---EEE-TTTSS-SS-EEEHHHHHHHHHHHHS-B----S-EEEHHHHHHHHTTTSSSHHHHHHHHHHTTSS-B-EE-TT--GGGGEEEEHHHHHHHHHHHHHHS-EE-HHHHHHHTTS-HHHHHHHHHTTSS--B--SSS---BEEHHHHHHHHHHEEEHHHHHHHHT--HHHHHHHHHHTT---TTTT-SS--SS-EEEHHHHTT-TTTTTT-

Nearest PDB structures (foldseek):
  4j2n-assembly1_A  TM=7.291E-01  e=8.323E-01  Pukovnikvirus pukovnik
  3hh0-assembly1_A  TM=3.593E-01  e=6.484E-01  Bacillus cereus ATCC 14579
  8oj5-assembly1_A  TM=1.586E-01  e=1.692E-02  Homo sapiens
  5ln3-assembly1_O  TM=2.230E-01  e=4.805E-01  Homo sapiens

Radius of gyration: 47.28 Å; Cα contacts (8 Å, |Δi|>4): 623; chains: 1; bounding box: 98×39×142 Å

Foldseek 3Di:
DADLVVQFRDDQADPPPRHGDDPPDPDPQDDPVGDGPVVDDTHGDDLLLSLLVCLLVLNCPPADCQQLVQFDPSNPDDNVNSVVLLVLLLVLQDPPVPPPDPDVPDSSNCVVVSVSSNLSSQCRGNHLPSVLVSLCNQQVPDVPDQDRDVSSVVSLVVCCVSVVDPRNVSVNVSSLVSCLVPPQDQADVVPVSDDPCSNVSRFKAWLVVLCVVLVFDSVLVVQCCLLVLWDWDWDDDPPDTIIITGNVSCVVCSVVSVQKDFLVRLCVQQLHDSVLSVVVCVPVVADWPDDDPPRSGNTTIHGPCSSVVLLCLLVVQAAQDDADKDFPVRCCVPCVQPDDSRSVVVSVCSVVVLFGQHFFQPPGHGRRRGIGHPVSVVVSVVVVVVVPQKDALVVLCVVVVHDSVLSVVCVVVVLQDFDDDPDDDDGIHGPVSSVVSVQFKDWLVQLCVQLVHDSVVVQVVCVVVPFAFPQVPPPDRRPTGMGTVVSVCPPPSCVVPD

Solvent-accessible surface area (backbone atoms only — not comparable to full-atom values): 28698 Å² total; per-residue (Å²): 116,55,39,71,89,77,41,26,52,64,76,50,43,40,88,87,79,62,48,74,62,59,90,85,55,96,57,93,58,42,49,95,87,72,48,50,58,85,77,52,82,85,48,77,51,56,72,35,41,34,42,45,46,26,52,51,74,68,52,64,91,82,51,54,70,50,39,48,61,46,49,40,68,66,88,77,58,51,62,68,58,42,48,48,51,54,54,55,48,39,74,58,68,70,70,79,94,41,90,68,66,86,59,84,77,51,88,81,54,55,74,63,52,47,56,45,43,46,55,37,13,39,29,58,29,52,24,72,61,27,35,51,51,45,52,43,61,50,36,55,78,48,103,81,59,95,61,87,40,68,64,35,54,54,48,53,54,51,45,51,69,75,47,65,54,72,42,36,43,54,49,54,50,50,52,50,56,47,41,53,71,72,51,71,74,59,66,51,89,85,52,72,89,54,55,69,65,54,44,73,66,36,37,28,38,43,49,72,55,48,27,62,78,70,68,33,56,68,69,54,56,51,45,34,39,58,48,66,63,27,57,68,50,77,44,82,50,98,93,42,76,45,51,29,30,38,45,65,42,45,69,79,37,43,71,67,54,65,38,49,26,43,60,70,54,48,14,55,60,39,37,42,53,68,68,57,37,56,55,47,45,73,74,70,60,65,70,63,82,34,50,57,73,78,61,62,22,89,51,46,31,30,46,41,66,60,56,51,50,58,48,46,74,72,54,74,69,57,46,88,63,90,79,66,67,40,37,44,61,55,47,46,70,74,40,39,91,78,35,81,61,36,66,62,54,50,54,50,31,39,75,70,67,71,41,68,38,26,42,71,44,90,91,42,46,52,57,40,11,35,20,30,41,50,70,60,51,51,53,47,48,52,58,52,50,70,71,44,75,64,42,46,61,67,56,50,10,60,76,71,71,48,57,49,74,55,43,54,49,33,41,75,71,63,62,37,56,67,54,80,68,90,77,84,89,72,82,30,31,37,68,65,38,54,49,53,34,58,68,48,37,43,46,42,73,59,49,20,64,71,69,77,43,55,58,67,59,53,50,53,52,33,50,76,72,74,47,71,46,75,47,68,89,46,96,72,62,62,97,63,57,40,33,55,40,78,80,42,58,81,39,78,91,41,53,91,74,112

Sequence (498 aa):
MCCPHHGVWLSYQCEFCKSPLEVKNHKIDACSCGKAFSEAKPEACSQDVINLQRFVEGDYSNMDDEALRLLENPDELDMASRIQLVRSTIRWIDKEQREQMVPQIDLSDFVYAREYIDDASEALFTGKAGFFSFLKKIHGVTPNAPQVSDHFSHFYLEFFDRFSGQEFHKYRQLIEQYINRYWTKPLSRRNSHFSSRTIDDHPWIPLQQACREFEIHKSTLKSAIEQRLVRSESLEKEKRVVTVVYKPDLIAREDRLKSLLSAKDAASVLGLTKAQFARLREVEGFDVISKPNEQGGSKWQFYRDDIYHYRDSLLDEVSNSPGDHWSLPHLLQYFGGQIDDPLITILQAVKDQELTVAARLESGSGLSSMLFSQSEFLAWYEKKKFRSNVISIPVAAKIMKIQQEFAYQLVEAGLLELSSPPEGATRWLTQTNIEQFQQKYILLSKLAKKTNLSSRALMSYFASIGIYPLDQGWEKPLRQKVYSKELLSDIQILVEYL

Mean predicted aligned error: 16.71 Å

Organism: NCBI:txid1121868